Protein 1VQS (pdb70)

Nearest PDB structures (foldseek):
  1vqs-assembly1_B  TM=1.009E+00  e=4.024E-22  Agrobacterium fabrum str. C58
  2ap6-assembly1_A  TM=1.004E+00  e=6.072E-20  Agrobacterium fabrum str. C58
  1vqy-assembly1_C  TM=9.767E-01  e=9.347E-14  Agrobacterium fabrum str. C58
  5k9f-assembly1_A  TM=9.766E-01  e=2.230E-13  Paraburkholderia xenovorans LB400
  5ixu-assembly1_A  TM=9.549E-01  e=2.676E-10  Paraburkholderia xenovorans LB400

B-factor: mean 24.08, std 7.62, range [6.04, 68.06]

Secondary structure (DSSP, 8-state):
---S---EEEEEEEESTT-HHHHHHHIIIIIHHHHHHHH--EEEEEE-SSSSSSEEEEEEE-S-HHHHHHHHHH---HHHHHHTHHHHTTEEEEEEE--B-TT---/--S-S---EEEEEEEESTT-HHHHHHHIIIIIHHHHHHHH-EEEEEEE-SSSSSSEEEEEEE-S-HHHHHHHHHH---HHHHTTGGGTTTTEEEEEEE--B-TT---/---S---EEEEEEEESTT-HHHHHHHIIIIIHHHHHHHH-EEEEEEE-SSSSSSEEEEEEE-S-HHHHHHHHHH---HHHHHHGGGTTTTEEEEEEE--B-TT---/---S---EEEEEEEESTT-HHHHHHHIIIIIHHHHHHHH--EEEEEE-SSSSSSEEEEEEE-S-HHHHHHHHHH---HHHHHHTHHHHTTEEEEEEE--B-TT---/---S---EEEEEEEESTT-HHHHHHHIIIIIHHHHHHHH--EEEEEE-SSSSSSEEEEEEE-S-HHHHHHHHHH---HHHHHHTHHHHTTEEEEEEE----TT---

CATH classification: 3.30.70.100

Structure (mmCIF, N/CA/C/O backbone):
data_1VQS
#
_entry.id   1VQS
#
_cell.length_a   94.792
_cell.length_b   94.792
_cell.length_c   303.133
_cell.angle_alpha   90.00
_cell.angle_beta   90.00
_cell.angle_gamma   90.00
#
_symmetry.space_group_name_H-M   'I 4 2 2'
#
loop_
_entity.id
_entity.type
_entity.pdbx_description
1 polymer 'hypothetical protein AGR_L_1239'
2 non-polymer 'SULFATE ION'
3 non-polymer (4S)-2-METHYL-2,4-PENTANEDIOL
4 water water
#
loop_
_atom_site.group_PDB
_atom_site.id
_atom_site.type_symbol
_atom_site.label_atom_id
_atom_site.label_alt_id
_atom_site.label_comp_id
_atom_site.label_asym_id
_atom_site.label_entity_id
_atom_site.label_seq_id
_atom_site.pdbx_PDB_ins_code
_atom_site.Cartn_x
_atom_site.Cartn_y
_atom_site.Cartn_z
_atom_site.occupancy
_atom_site.B_iso_or_equiv
_atom_site.auth_seq_id
_atom_site.auth_comp_id
_atom_site.auth_asym_id
_atom_site.auth_atom_id
_atom_site.pdbx_PDB_model_num
ATOM 1 N N . HIS A 1 7 ? 2.075 25.725 80.487 1.00 49.23 -5 HIS A N 1
ATOM 2 C CA . HIS A 1 7 ? 3.356 25.047 80.091 1.00 48.35 -5 HIS A CA 1
ATOM 3 C C . HIS A 1 7 ? 3.894 25.406 78.685 1.00 46.62 -5 HIS A C 1
ATOM 4 O O . HIS A 1 7 ? 4.692 24.676 78.143 1.00 44.33 -5 HIS A O 1
ATOM 11 N N . HIS A 1 8 ? 3.451 26.529 78.114 1.00 46.67 -4 HIS A N 1
ATOM 12 C CA . HIS A 1 8 ? 4.067 27.112 76.913 1.00 46.96 -4 HIS A CA 1
ATOM 13 C C . HIS A 1 8 ? 4.044 28.629 77.084 1.00 46.90 -4 HIS A C 1
ATOM 14 O O . HIS A 1 8 ? 3.268 29.140 77.899 1.00 44.49 -4 HIS A O 1
ATOM 21 N N . HIS A 1 9 ? 4.888 29.346 76.338 1.00 46.28 -3 HIS A N 1
ATOM 22 C CA . HIS A 1 9 ? 4.938 30.820 76.437 1.00 47.18 -3 HIS A CA 1
ATOM 23 C C . HIS A 1 9 ? 3.709 31.457 75.788 1.00 47.39 -3 HIS A C 1
ATOM 24 O O . HIS A 1 9 ? 3.165 30.922 74.822 1.00 47.78 -3 HIS A O 1
ATOM 31 N N . HIS A 1 10 ? 3.282 32.602 76.318 1.00 46.62 -2 HIS A N 1
ATOM 32 C CA . HIS A 1 10 ? 2.054 33.250 75.849 1.00 45.61 -2 HIS A CA 1
ATOM 33 C C . HIS A 1 10 ? 2.091 33.453 74.338 1.00 45.20 -2 HIS A C 1
ATOM 34 O O . HIS A 1 10 ? 1.189 32.998 73.625 1.00 47.35 -2 HIS A O 1
ATOM 36 N N . HIS A 1 11 ? 3.131 34.143 73.866 1.00 42.81 -1 HIS A N 1
ATOM 37 C CA . HIS A 1 11 ? 3.368 34.316 72.433 1.00 40.14 -1 HIS A CA 1
ATOM 38 C C . HIS A 1 11 ? 4.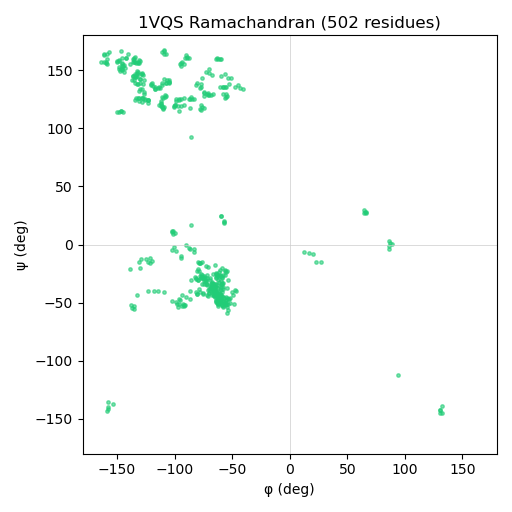286 33.194 71.974 1.00 37.81 -1 HIS A C 1
ATOM 39 O O . HIS A 1 11 ? 5.404 33.050 72.485 1.00 39.38 -1 HIS A O 1
ATOM 41 N N . HIS A 1 12 ? 3.804 32.388 71.030 1.00 34.45 0 HIS A N 1
ATOM 42 C CA . HIS A 1 12 ? 4.554 31.229 70.525 1.00 30.56 0 HIS A CA 1
ATOM 43 C C . HIS A 1 12 ? 3.990 30.889 69.142 1.00 30.45 0 HIS A C 1
ATOM 44 O O . HIS A 1 12 ? 2.867 31.286 68.816 1.00 31.78 0 HIS A O 1
ATOM 59 N N . PHE A 1 14 ? 2.802 27.875 66.323 1.00 21.56 2 PHE A N 1
ATOM 60 C CA . PHE A 1 14 ? 2.347 26.491 66.143 1.00 19.38 2 PHE A CA 1
ATOM 61 C C . PHE A 1 14 ? 3.247 25.801 65.126 1.00 20.41 2 PHE A C 1
ATOM 62 O O . PHE A 1 14 ? 3.557 26.401 64.083 1.00 20.88 2 PHE A O 1
ATOM 70 N N . TYR A 1 15 ? 3.624 24.548 65.391 1.00 20.52 3 TYR A N 1
ATOM 71 C CA . TYR A 1 15 ? 4.478 23.774 64.517 1.00 19.06 3 TYR A CA 1
ATOM 72 C C . TYR A 1 15 ? 3.696 22.668 63.875 1.00 18.25 3 TYR A C 1
ATOM 73 O O . TYR A 1 15 ? 3.189 21.789 64.582 1.00 19.92 3 TYR A O 1
ATOM 82 N N . GLU A 1 16 ? 3.587 22.700 62.560 1.00 17.65 4 GLU A N 1
ATOM 83 C CA . GLU A 1 16 ? 2.991 21.589 61.821 1.00 18.23 4 GLU A CA 1
ATOM 84 C C . GLU A 1 16 ? 4.081 20.633 61.401 1.00 18.86 4 GLU A C 1
ATOM 85 O O . GLU A 1 16 ? 5.042 21.050 60.730 1.00 19.69 4 GLU A O 1
ATOM 91 N N . ILE A 1 17 ? 3.913 19.356 61.754 1.00 17.99 5 ILE A N 1
ATOM 92 C CA . ILE A 1 17 ? 4.860 18.302 61.333 1.00 18.51 5 ILE A CA 1
ATOM 93 C C . ILE A 1 17 ? 4.141 17.405 60.335 1.00 19.26 5 ILE A C 1
ATOM 94 O O . ILE A 1 17 ? 3.109 16.811 60.667 1.00 18.46 5 ILE A O 1
ATOM 99 N N . ARG A 1 18 ? 4.660 17.360 59.108 1.00 18.43 6 ARG A N 1
ATOM 100 C CA . ARG A 1 18 ? 4.064 16.559 58.009 1.00 18.71 6 ARG A CA 1
ATOM 101 C C . ARG A 1 18 ? 4.993 15.395 57.721 1.00 19.74 6 ARG A C 1
ATOM 102 O O . ARG A 1 18 ? 6.183 15.594 57.485 1.00 20.15 6 ARG A O 1
ATOM 110 N N . THR A 1 19 ? 4.454 14.181 57.753 1.00 18.98 7 THR A N 1
ATOM 111 C CA . THR A 1 19 ? 5.254 12.993 57.580 1.00 18.52 7 THR A CA 1
ATOM 112 C C . THR A 1 19 ? 4.687 12.213 56.412 1.00 19.05 7 THR A C 1
ATOM 113 O O . THR A 1 19 ? 3.508 11.838 56.442 1.00 20.46 7 THR A O 1
ATOM 117 N N . TYR A 1 20 ? 5.532 11.920 55.426 1.00 18.35 8 TYR A N 1
ATOM 118 C CA . TYR A 1 20 ? 5.118 11.175 54.247 1.00 18.81 8 TYR A CA 1
ATOM 119 C C . TYR A 1 20 ? 5.930 9.899 54.125 1.00 20.98 8 TYR A C 1
ATOM 120 O O . TYR A 1 20 ? 7.152 9.909 54.294 1.00 20.50 8 TYR A O 1
ATOM 129 N N . ARG A 1 21 ? 5.254 8.810 53.786 1.00 19.32 9 ARG A N 1
ATOM 130 C CA . ARG A 1 21 ? 5.945 7.591 53.337 1.00 19.33 9 ARG A CA 1
ATOM 131 C C . ARG A 1 21 ? 5.875 7.552 51.831 1.00 19.41 9 ARG A C 1
ATOM 132 O O . ARG A 1 21 ? 4.778 7.543 51.268 1.00 18.95 9 ARG A O 1
ATOM 140 N N . LEU A 1 22 ? 7.037 7.546 51.181 1.00 19.61 10 LEU A N 1
ATOM 141 C CA . LEU A 1 22 ? 7.099 7.537 49.734 1.00 18.19 10 LEU A CA 1
ATOM 142 C C . LEU A 1 22 ? 7.149 6.116 49.150 1.00 19.22 10 LEU A C 1
ATOM 143 O O . LEU A 1 22 ? 7.458 5.170 49.846 1.00 19.96 10 LEU A O 1
ATOM 148 N N . LYS A 1 23 ? 6.802 6.012 47.877 1.00 20.46 11 LYS A N 1
ATOM 149 C CA . LYS A 1 23 ? 7.169 4.869 47.040 1.00 19.63 11 LYS A CA 1
ATOM 150 C C . LYS A 1 23 ? 8.596 4.459 47.338 1.00 19.09 11 LYS A C 1
ATOM 151 O O . LYS A 1 23 ? 9.495 5.318 47.427 1.00 20.18 11 LYS A O 1
ATOM 157 N N . ASN A 1 24 ? 8.836 3.157 47.510 1.00 18.58 12 ASN A N 1
ATOM 158 C CA . ASN A 1 24 ? 10.193 2.723 47.775 1.00 20.34 12 ASN A CA 1
ATOM 159 C C . ASN A 1 24 ? 11.169 3.190 46.690 1.00 19.49 12 ASN A C 1
ATOM 160 O O . ASN A 1 24 ? 10.933 2.997 45.479 1.00 19.96 12 ASN A O 1
ATOM 165 N N . GLY A 1 25 ? 12.265 3.794 47.136 1.00 20.67 13 GLY A N 1
ATOM 166 C CA . GLY A 1 25 ? 13.299 4.343 46.252 1.00 19.85 13 GLY A CA 1
ATOM 167 C C . GLY A 1 25 ? 13.086 5.752 45.756 1.00 21.27 13 GLY A C 1
ATOM 168 O O . GLY A 1 25 ? 13.931 6.275 45.045 1.00 22.52 13 GLY A O 1
ATOM 169 N N . ALA A 1 26 ? 11.952 6.363 46.095 1.00 20.39 14 ALA A N 1
ATOM 170 C CA . ALA A 1 26 ? 11.580 7.666 45.530 1.00 20.28 14 ALA A CA 1
ATOM 171 C C . ALA A 1 26 ? 12.185 8.914 46.207 1.00 20.60 14 ALA A C 1
ATOM 172 O O . ALA A 1 26 ? 11.973 10.028 45.701 1.00 20.85 14 ALA A O 1
ATOM 174 N N . ILE A 1 27 ? 12.935 8.761 47.297 1.00 20.91 15 ILE A N 1
ATOM 175 C CA . ILE A 1 27 ? 13.435 9.949 48.001 1.00 20.33 15 ILE A CA 1
ATOM 176 C C . ILE A 1 27 ? 14.248 10.867 47.083 1.00 21.22 15 ILE A C 1
ATOM 177 O O . ILE A 1 27 ? 13.978 12.070 47.012 1.00 21.40 15 ILE A O 1
ATOM 182 N N . PRO A 1 28 ? 15.245 10.320 46.371 1.00 20.62 16 PRO A N 1
ATOM 183 C CA . PRO A 1 28 ? 16.002 11.238 45.472 1.00 20.89 16 PRO A CA 1
ATOM 184 C C . PRO A 1 28 ? 15.160 12.022 44.455 1.00 21.26 16 PRO A C 1
ATOM 185 O O . PRO A 1 28 ? 15.333 13.226 44.304 1.00 21.48 16 PRO A O 1
ATOM 189 N N . ALA A 1 29 ? 14.263 11.344 43.756 1.00 20.99 17 ALA A N 1
ATOM 190 C CA . ALA A 1 29 ? 13.427 11.981 42.749 1.00 22.09 17 ALA A CA 1
ATOM 191 C C . ALA A 1 29 ? 12.502 13.022 43.370 1.00 22.01 17 ALA A C 1
ATOM 192 O O . ALA A 1 29 ? 12.269 14.104 42.810 1.00 21.80 17 ALA A O 1
ATOM 194 N N . TYR A 1 30 ? 11.930 12.670 44.510 1.00 19.65 18 TYR A N 1
ATOM 195 C CA . TYR A 1 30 ? 11.049 13.567 45.252 1.00 20.66 18 TYR A CA 1
ATOM 196 C C . TYR A 1 30 ? 11.797 14.828 45.675 1.00 18.50 18 TYR A C 1
ATOM 197 O O . TYR A 1 30 ? 11.331 15.955 45.435 1.00 20.16 18 TYR A O 1
ATOM 206 N N . LEU A 1 31 ? 12.962 14.651 46.290 1.00 19.66 19 LEU A N 1
ATOM 207 C CA . LEU A 1 31 ? 13.736 15.795 46.748 1.00 19.37 19 LEU A CA 1
ATOM 208 C C . LEU A 1 31 ? 14.177 16.667 45.592 1.00 20.83 19 LEU A C 1
ATOM 209 O O . LEU A 1 31 ? 14.257 17.889 45.725 1.00 19.92 19 LEU A O 1
ATOM 214 N N . LYS A 1 32 ? 14.475 16.065 44.449 1.00 20.34 20 LYS A N 1
ATOM 215 C CA . LYS A 1 32 ? 14.891 16.862 43.291 1.00 20.63 20 LYS A CA 1
ATOM 216 C C . LYS A 1 32 ? 13.777 17.780 42.806 1.00 20.06 20 LYS A C 1
ATOM 217 O O . LYS A 1 32 ? 13.986 18.991 42.591 1.00 21.11 20 LYS A O 1
ATOM 223 N N . VAL A 1 33 ? 12.586 17.228 42.625 1.00 20.23 21 VAL A N 1
ATOM 224 C CA . VAL A 1 33 ? 11.506 18.029 42.054 1.00 19.70 21 VAL A CA 1
ATOM 225 C C . VAL A 1 33 ? 11.004 19.050 43.069 1.00 19.82 21 VAL A C 1
ATOM 226 O O . VAL A 1 33 ? 10.647 20.171 42.701 1.00 20.42 21 VAL A O 1
ATOM 230 N N . VAL A 1 34 ? 11.013 18.711 44.355 1.00 19.48 22 VAL A N 1
ATOM 231 C CA . VAL A 1 34 ? 10.647 19.692 45.361 1.00 18.64 22 VAL A CA 1
ATOM 232 C C . VAL A 1 34 ? 11.671 20.839 45.356 1.00 19.90 22 VAL A C 1
ATOM 233 O O . VAL A 1 34 ? 11.287 22.009 45.361 1.00 22.42 22 VAL A O 1
ATOM 237 N N . GLU A 1 35 ? 12.958 20.521 45.355 1.00 19.73 23 GLU A N 1
ATOM 238 C CA . GLU A 1 35 ? 13.954 21.576 45.314 1.00 20.33 23 GLU A CA 1
ATOM 239 C C . GLU A 1 35 ? 13.817 22.470 44.089 1.00 20.39 23 GLU A C 1
ATOM 240 O O . GLU A 1 35 ? 13.862 23.700 44.206 1.00 21.42 23 GLU A O 1
ATOM 246 N N . ASP A 1 36 ? 13.697 21.849 42.915 1.00 19.84 24 ASP A N 1
ATOM 247 C CA . ASP A 1 36 ? 13.735 22.562 41.632 1.00 21.10 24 ASP A CA 1
ATOM 248 C C . ASP A 1 36 ? 12.475 23.364 41.337 1.00 22.60 24 ASP A C 1
ATOM 249 O O . ASP A 1 36 ? 12.520 24.377 40.616 1.00 23.83 24 ASP A O 1
ATOM 254 N N . GLU A 1 37 ? 11.337 22.925 41.854 1.00 22.58 25 GLU A N 1
ATOM 255 C CA . GLU A 1 37 ? 10.064 23.521 41.476 1.00 24.81 25 GLU A CA 1
ATOM 256 C C . GLU A 1 37 ? 9.154 23.843 42.666 1.00 26.07 25 GLU A C 1
ATOM 257 O O . GLU A 1 37 ? 8.552 24.926 42.725 1.00 32.44 25 GLU A O 1
ATOM 263 N N . GLY A 1 38 ? 9.045 22.950 43.635 1.00 21.59 26 GLY A N 1
ATOM 264 C CA . GLY A 1 38 ? 7.969 23.100 44.598 1.00 21.53 26 GLY A CA 1
ATOM 265 C C . GLY A 1 38 ? 8.257 23.987 45.786 1.00 21.73 26 GLY A C 1
ATOM 266 O O . GLY A 1 38 ? 7.366 24.732 46.257 1.00 21.58 26 GLY A O 1
ATOM 267 N N . ILE A 1 39 ? 9.468 23.907 46.328 1.00 21.68 27 ILE A N 1
ATOM 268 C CA . ILE A 1 39 ? 9.674 24.475 47.669 1.00 20.50 27 ILE A CA 1
ATOM 269 C C . ILE A 1 39 ? 9.570 25.998 47.684 1.00 20.98 27 ILE A C 1
ATOM 270 O O . ILE A 1 39 ? 9.064 26.585 48.646 1.00 21.03 27 ILE A O 1
ATOM 275 N N . GLU A 1 40 ? 10.002 26.653 46.619 1.00 21.13 28 GLU A N 1
ATOM 276 C CA . GLU A 1 40 ? 9.925 28.109 46.616 1.00 21.52 28 GLU A CA 1
ATOM 277 C C . GLU A 1 40 ? 8.473 28.597 46.528 1.00 21.56 28 GLU A C 1
ATOM 278 O O . GLU A 1 40 ? 8.103 29.560 47.207 1.00 20.76 28 GLU A O 1
ATOM 284 N N . ILE A 1 41 ? 7.650 27.912 45.741 1.00 21.44 29 ILE A N 1
ATOM 285 C CA . ILE A 1 41 ? 6.206 28.192 45.696 1.00 22.06 29 ILE A CA 1
ATOM 286 C C . ILE A 1 41 ? 5.607 27.985 47.091 1.00 22.01 29 ILE A C 1
ATOM 287 O O . ILE A 1 41 ? 4.868 28.830 47.610 1.00 21.95 29 ILE A O 1
ATOM 292 N N . GLN A 1 42 ? 5.941 26.857 47.699 1.00 20.83 30 GLN A N 1
ATOM 293 C CA . GLN A 1 42 ? 5.373 26.501 48.994 1.00 19.89 30 GLN A CA 1
ATOM 294 C C . GLN A 1 42 ? 5.731 27.545 50.058 1.00 19.75 30 GLN A C 1
ATOM 295 O O . GLN A 1 42 ? 4.872 28.041 50.797 1.00 20.51 30 GLN A O 1
ATOM 301 N N . LYS A 1 43 ? 7.014 27.888 50.122 1.00 19.76 31 LYS A N 1
ATOM 302 C CA . LYS A 1 43 ? 7.496 28.912 51.049 1.00 20.42 31 LYS A CA 1
ATOM 303 C C . LYS A 1 43 ? 6.831 30.241 50.848 1.00 20.60 31 LYS A C 1
ATOM 304 O O . LYS A 1 43 ? 6.531 30.956 51.821 1.00 21.68 31 LYS A O 1
ATOM 310 N N . SER A 1 44 ? 6.586 30.601 49.599 1.00 19.43 32 SER A N 1
ATOM 311 C CA . SER A 1 44 ? 6.036 31.907 49.310 1.00 19.15 32 SER A CA 1
ATOM 312 C C . SER A 1 44 ? 4.641 32.104 49.925 1.00 20.60 32 SER A C 1
ATOM 313 O O . SER A 1 44 ? 4.268 33.233 50.278 1.00 22.34 32 SER A O 1
ATOM 316 N N . HIS A 1 45 ? 3.881 31.019 50.057 1.00 18.66 33 HIS A N 1
ATOM 317 C CA . HIS A 1 45 ? 2.562 31.100 50.662 1.00 18.55 33 HIS A CA 1
ATOM 318 C C . HIS A 1 45 ? 2.605 30.797 52.138 1.00 18.73 33 HIS A C 1
ATOM 319 O O . HIS A 1 45 ? 1.934 31.452 52.918 1.00 18.36 33 HIS A O 1
ATOM 326 N N . LEU A 1 46 ? 3.351 29.772 52.523 1.00 19.35 34 LEU A N 1
ATOM 327 C CA . LEU A 1 46 ? 3.260 29.271 53.911 1.00 19.66 34 LEU A CA 1
ATOM 328 C C . LEU A 1 46 ? 4.097 30.070 54.907 1.00 21.04 34 LEU A C 1
ATOM 329 O O . LEU A 1 46 ? 3.762 30.103 56.082 1.00 21.64 34 LEU A O 1
ATOM 334 N N A GLY A 1 47 ? 5.207 30.664 54.466 0.50 20.21 35 GLY A N 1
ATOM 335 N N B GLY A 1 47 ? 5.124 30.757 54.408 0.50 20.04 35 GLY A N 1
ATOM 336 C CA A GLY A 1 47 ? 5.910 31.669 55.272 0.50 19.57 35 GLY A CA 1
ATOM 337 C CA B GLY A 1 47 ? 5.982 31.585 55.238 0.50 19.45 35 GLY A CA 1
ATOM 338 C C A GLY A 1 47 ? 7.103 31.306 56.154 0.50 20.37 35 GLY A C 1
ATOM 339 C C B GLY A 1 47 ? 7.179 30.821 55.759 0.50 19.87 35 GLY A C 1
ATOM 340 O O A GLY A 1 47 ? 8.041 32.099 56.222 0.50 18.67 35 GLY A O 1
ATOM 341 O O B GLY A 1 47 ? 8.178 30.701 55.068 0.50 23.20 35 GLY A O 1
ATOM 342 N N . GLU A 1 48 ? 7.034 30.223 56.933 1.00 20.67 36 GLU A N 1
ATOM 343 C CA . GLU A 1 48 ? 8.178 29.823 57.767 1.00 20.30 36 GLU A CA 1
ATOM 344 C C . GLU A 1 48 ? 8.415 28.321 57.713 1.00 20.08 36 GLU A C 1
ATOM 345 O O . GLU A 1 48 ? 7.931 27.555 58.580 1.00 20.09 36 GLU A O 1
ATOM 351 N N . LEU A 1 49 ? 9.222 27.913 56.736 1.00 21.25 37 LEU A N 1
ATOM 352 C CA . LEU A 1 49 ? 9.776 26.567 56.727 1.00 20.75 37 LEU A CA 1
ATOM 353 C C . LEU A 1 49 ? 10.788 26.457 57.850 1.00 20.21 37 LEU A C 1
ATOM 354 O O . LEU A 1 49 ? 11.675 27.293 57.984 1.00 21.44 37 LEU A O 1
ATOM 359 N N . VAL A 1 50 ? 10.632 25.422 58.662 1.00 18.71 38 VAL A N 1
ATOM 360 C CA . VAL A 1 50 ? 11.493 25.194 59.807 1.00 18.79 38 VAL A CA 1
ATOM 361 C C . VAL A 1 50 ? 12.575 24.184 59.463 1.00 20.32 38 VAL A C 1
ATOM 362 O O . VAL A 1 50 ? 13.749 24.413 59.728 1.00 20.47 38 VAL A O 1
ATOM 366 N N . GLY A 1 51 ? 12.173 23.040 58.915 1.00 19.29 39 GLY A N 1
ATOM 367 C CA . GLY A 1 51 ? 13.121 21.973 58.606 1.00 20.22 39 GLY A CA 1
ATOM 368 C C . GLY A 1 51 ? 12.512 21.013 57.597 1.00 18.83 39 GLY A C 1
ATOM 369 O O . GLY A 1 51 ? 11.297 20.929 57.463 1.00 19.13 39 GLY A O 1
ATOM 370 N N . TYR A 1 52 ? 13.371 20.289 56.874 1.00 19.99 40 TYR A N 1
ATOM 371 C CA . TYR A 1 52 ? 12.906 19.404 55.802 1.00 19.53 40 TYR A CA 1
ATOM 372 C C . TYR A 1 52 ? 13.887 18.251 55.757 1.00 20.79 40 TYR A C 1
ATOM 373 O O . TYR A 1 52 ? 15.069 18.458 55.486 1.00 18.70 40 TYR A O 1
ATOM 382 N N . PHE A 1 53 ? 13.409 17.058 56.082 1.00 19.68 41 PHE A N 1
ATOM 383 C CA . PHE A 1 53 ? 14.300 15.932 56.357 1.00 19.79 41 PHE A CA 1
ATOM 384 C C . PHE A 1 53 ? 13.863 14.680 55.602 1.00 19.78 41 PHE A C 1
ATOM 385 O O . PHE A 1 53 ? 12.680 14.520 55.244 1.00 19.43 41 PHE A O 1
ATOM 393 N N . PHE A 1 54 ? 14.826 13.784 55.393 1.00 18.94 42 PHE A N 1
ATOM 394 C CA . PHE A 1 54 ? 14.562 12.456 54.846 1.00 19.12 42 PHE A CA 1
ATOM 395 C C . PHE A 1 54 ? 15.240 11.367 55.682 1.00 20.54 42 PHE A C 1
ATOM 396 O O . PHE A 1 54 ? 16.177 11.629 56.435 1.00 19.88 42 PHE A O 1
ATOM 404 N N . SER A 1 55 ? 14.737 10.148 55.554 1.00 21.15 43 SER A N 1
ATOM 405 C CA . SER A 1 55 ? 15.200 8.984 56.310 1.00 22.37 43 SER A CA 1
ATOM 406 C C . SER A 1 55 ? 16.647 8.666 56.274 1.00 21.12 43 SER A C 1
ATOM 407 O O . SER A 1 55 ? 17.293 8.785 55.224 1.00 23.99 43 SER A O 1
ATOM 410 N N . GLU A 1 56 ? 17.154 8.204 57.416 1.00 20.32 44 GLU A N 1
ATOM 411 C CA . GLU A 1 56 ? 18.446 7.552 57.450 1.00 19.34 44 GLU A CA 1
ATOM 412 C C . GLU A 1 56 ? 18.433 6.273 58.311 1.00 20.33 44 GLU A C 1
ATOM 413 O O . GLU A 1 56 ? 18.801 5.200 57.827 1.00 20.97 44 GLU A O 1
ATOM 419 N N . ILE A 1 57 ? 17.978 6.368 59.548 1.00 19.79 45 ILE A N 1
ATOM 420 C CA . ILE A 1 57 ? 17.751 5.167 60.364 1.00 18.33 45 ILE A CA 1
ATOM 421 C C . ILE A 1 57 ? 16.385 5.305 61.025 1.00 20.11 45 ILE A C 1
ATOM 422 O O . ILE A 1 57 ? 16.123 6.312 61.683 1.00 20.64 45 ILE A O 1
ATOM 427 N N . GLY A 1 58 ? 15.520 4.303 60.840 1.00 19.37 46 GLY A N 1
ATOM 428 C CA . GLY A 1 58 ? 14.134 4.389 61.303 1.00 19.66 46 GLY A CA 1
ATOM 429 C C . GLY A 1 58 ? 13.235 3.943 60.154 1.00 21.22 46 GLY A C 1
ATOM 430 O O . GLY A 1 58 ? 13.616 3.102 59.347 1.00 21.39 46 GLY A O 1
ATOM 431 N N . PRO A 1 59 ? 12.060 4.551 60.015 1.00 20.86 47 PRO A N 1
ATOM 432 C CA . PRO A 1 59 ? 11.301 4.327 58.802 1.00 20.87 47 PRO A CA 1
ATOM 433 C C . PRO A 1 59 ? 12.121 4.672 57.587 1.00 21.38 47 PRO A C 1
ATOM 434 O O . PRO A 1 59 ? 12.774 5.698 57.602 1.00 23.41 47 PRO A O 1
ATOM 438 N N . ILE A 1 60 ? 12.095 3.827 56.564 1.00 20.17 48 ILE A N 1
ATOM 439 C CA . ILE A 1 60 ? 12.782 4.062 55.301 1.00 20.44 48 ILE A CA 1
ATOM 440 C C . ILE A 1 60 ? 11.782 4.709 54.316 1.00 19.49 48 ILE A C 1
ATOM 441 O O . ILE A 1 60 ? 10.589 4.542 54.475 1.00 19.76 48 ILE A O 1
ATOM 446 N N . ASN A 1 61 ? 12.278 5.466 53.349 1.00 20.28 49 ASN A N 1
ATOM 447 C CA . ASN A 1 61 ? 11.430 6.179 52.385 1.00 17.79 49 ASN A CA 1
ATOM 448 C C . ASN A 1 61 ? 10.548 7.272 52.996 1.00 18.61 49 ASN A C 1
ATOM 449 O O . ASN A 1 61 ? 9.497 7.618 52.424 1.00 20.26 49 ASN A O 1
ATOM 454 N N . GLU A 1 62 ? 10.985 7.853 54.110 1.00 18.15 50 GLU A N 1
ATOM 455 C CA . GLU A 1 62 ? 10.192 8.844 54.823 1.00 18.85 50 GLU A CA 1
ATOM 456 C C . GLU A 1 62 ? 10.687 10.270 54.625 1.00 19.76 50 GLU A C 1
ATOM 457 O O . GLU A 1 62 ? 11.894 10.520 54.601 1.00 19.74 50 GLU A O 1
ATOM 463 N N . ILE A 1 63 ? 9.740 11.191 54.475 1.00 19.31 51 ILE A N 1
ATOM 464 C CA . ILE A 1 63 ? 9.988 12.631 54.474 1.00 19.09 51 ILE A CA 1
ATOM 465 C C . ILE A 1 63 ? 9.296 13.220 55.693 1.00 19.54 51 ILE A C 1
ATOM 466 O O . ILE A 1 63 ? 8.177 12.853 55.997 1.00 19.83 51 ILE A O 1
ATOM 471 N N . VAL A 1 64 ? 9.996 14.104 56.417 1.00 18.38 52 VAL A N 1
ATOM 472 C CA . VAL A 1 64 ? 9.381 14.867 57.488 1.00 20.22 52 VAL A CA 1
ATOM 473 C C . VAL A 1 64 ? 9.690 16.320 57.237 1.00 18.97 52 VAL A C 1
ATOM 474 O O . VAL A 1 64 ? 10.857 16.683 57.077 1.00 19.39 52 VAL A O 1
ATOM 478 N N . HIS A 1 65 ? 8.649 17.150 57.191 1.00 18.92 53 HIS A N 1
ATOM 479 C CA . HIS A 1 65 ? 8.873 18.591 57.032 1.00 19.35 53 HIS A CA 1
ATOM 480 C C . HIS A 1 65 ? 8.034 19.360 58.040 1.00 19.63 53 HIS A C 1
ATOM 481 O O . HIS A 1 65 ? 6.954 18.924 58.455 1.00 20.13 53 HIS A O 1
ATOM 488 N N . ILE A 1 66 ? 8.581 20.492 58.472 1.00 17.90 54 ILE A N 1
ATOM 489 C CA . ILE A 1 66 ? 8.041 21.221 59.586 1.00 18.35 54 ILE A CA 1
ATOM 490 C C . ILE A 1 66 ? 7.888 22.653 59.181 1.00 18.46 54 ILE A C 1
ATOM 491 O O . ILE A 1 66 ? 8.810 23.234 58.619 1.00 18.03 54 ILE A O 1
ATOM 496 N N . TRP A 1 67 ? 6.720 23.225 59.503 1.00 18.56 55 TRP A N 1
ATOM 497 C CA . TRP A 1 67 ? 6.347 24.601 59.189 1.00 17.57 55 TRP A CA 1
ATOM 498 C C . TRP A 1 67 ? 5.837 25.268 60.462 1.00 19.63 55 TRP A C 1
ATOM 499 O O . TRP A 1 67 ? 5.157 24.628 61.264 1.00 20.33 55 TRP A O 1
ATOM 510 N N . ALA A 1 68 ? 6.164 26.549 60.638 1.00 18.86 56 ALA A N 1
ATOM 511 C CA . ALA A 1 68 ? 5.684 27.324 61.795 1.00 18.48 56 ALA A CA 1
ATOM 512 C C . ALA A 1 68 ? 4.629 28.330 61.350 1.00 18.79 56 ALA A C 1
ATOM 513 O O . ALA A 1 68 ? 4.801 28.993 60.317 1.00 19.02 56 ALA A O 1
ATOM 515 N N . PHE A 1 69 ? 3.578 28.469 62.173 1.00 19.77 57 PHE A N 1
ATOM 516 C CA . PHE A 1 69 ? 2.464 29.375 61.908 1.00 17.85 57 PHE A CA 1
ATOM 517 C C . PHE A 1 69 ? 2.080 30.164 63.153 1.00 17.54 57 PHE A C 1
ATOM 518 O O . PHE A 1 69 ? 2.146 29.634 64.245 1.00 17.91 57 PHE A O 1
ATOM 526 N N . SER A 1 70 ? 1.744 31.433 62.982 1.00 18.19 58 SER A N 1
ATOM 527 C CA . SER A 1 70 ? 1.370 32.276 64.108 1.00 18.89 58 SER A CA 1
ATOM 528 C C . SER A 1 70 ? 0.026 31.875 64.727 1.00 20.30 58 SER A C 1
ATOM 529 O O . SER A 1 70 ? -0.194 32.103 65.919 1.00 22.45 58 SER A O 1
ATOM 534 N N . SER A 1 71 ? -0.868 31.303 63.923 1.00 19.82 59 SER A N 1
ATOM 535 C CA . SER A 1 71 ? -2.118 30.762 64.429 1.00 19.68 59 SER A CA 1
ATOM 536 C C . SER A 1 71 ? -2.659 29.805 63.403 1.00 20.68 59 SER A C 1
ATOM 537 O O . SER A 1 71 ? -2.207 29.816 62.237 1.00 19.69 59 SER A O 1
ATOM 540 N N . LEU A 1 72 ? -3.611 28.973 63.801 1.00 20.00 60 LEU A N 1
ATOM 541 C CA . LEU A 1 72 ? -4.151 27.990 62.878 1.00 19.20 60 LEU A CA 1
ATOM 542 C C . LEU A 1 72 ? -5.100 28.604 61.834 1.00 18.43 60 LEU A C 1
ATOM 543 O O . LEU A 1 72 ? -5.208 28.071 60.728 1.00 20.68 60 LEU A O 1
ATOM 548 N N . ASP A 1 73 ? -5.762 29.692 62.178 1.00 20.40 61 ASP A N 1
ATOM 549 C CA . ASP A 1 73 ? -6.526 30.428 61.177 1.00 19.29 61 ASP A CA 1
ATOM 550 C C . ASP A 1 73 ? -5.587 31.000 60.118 1.00 19.91 61 ASP A C 1
ATOM 551 O O . ASP A 1 73 ? -5.925 30.977 58.932 1.00 20.95 61 ASP A O 1
ATOM 556 N N . ASP A 1 74 ? -4.428 31.504 60.532 1.00 19.71 62 ASP A N 1
ATOM 557 C CA . ASP A 1 74 ? -3.460 32.027 59.554 1.00 19.34 62 ASP A CA 1
ATOM 558 C C . ASP A 1 74 ? -2.947 30.867 58.672 1.00 18.82 62 ASP A C 1
ATOM 559 O O . ASP A 1 74 ? -2.830 30.980 57.443 1.00 19.28 62 ASP A O 1
ATOM 564 N N . ARG A 1 75 ? -2.647 29.744 59.301 1.00 18.08 63 ARG A N 1
ATOM 565 C CA . ARG A 1 75 ? -2.294 28.545 58.546 1.00 18.49 63 ARG A CA 1
ATOM 566 C C . ARG A 1 75 ? -3.343 28.245 57.487 1.00 19.86 63 ARG A C 1
ATOM 567 O O . ARG A 1 75 ? -3.014 28.014 56.329 1.00 20.10 63 ARG A O 1
ATOM 575 N N . ALA A 1 76 ? -4.612 28.231 57.903 1.00 19.88 64 ALA A N 1
ATOM 576 C CA . ALA A 1 76 ? -5.685 27.897 56.963 1.00 21.07 64 ALA A CA 1
ATOM 577 C C . ALA A 1 76 ? -5.716 28.834 55.755 1.00 19.58 64 ALA A C 1
ATOM 578 O O . ALA A 1 76 ? -5.827 28.378 54.614 1.00 20.63 64 ALA A O 1
ATOM 580 N N . GLU A 1 77 ? -5.599 30.130 56.006 1.00 19.32 65 GLU A N 1
ATOM 581 C CA . GLU A 1 77 ? -5.601 31.141 54.929 1.00 20.49 65 GLU A CA 1
ATOM 582 C C . GLU A 1 77 ? -4.439 30.930 53.976 1.00 20.30 65 GLU A C 1
ATOM 583 O O . GLU A 1 77 ? -4.605 30.981 52.754 1.00 20.44 65 GLU A O 1
ATOM 589 N N . ARG A 1 78 ? -3.261 30.713 54.546 1.00 19.76 66 ARG A N 1
ATOM 590 C CA . ARG A 1 78 ? -2.077 30.520 53.741 1.00 20.17 66 ARG A CA 1
ATOM 591 C C . ARG A 1 78 ? -2.170 29.259 52.865 1.00 19.39 66 ARG A C 1
ATOM 592 O O . ARG A 1 78 ? -1.783 29.276 51.693 1.00 20.72 66 ARG A O 1
ATOM 600 N N . ARG A 1 79 ? -2.661 28.153 53.433 1.00 20.00 67 ARG A N 1
ATOM 601 C CA . ARG A 1 79 ? -2.777 26.913 52.676 1.00 20.42 67 ARG A CA 1
ATOM 602 C C . ARG A 1 79 ? -3.822 27.020 51.585 1.00 20.74 67 ARG A C 1
ATOM 603 O O . ARG A 1 79 ? -3.673 26.428 50.520 1.00 22.41 67 ARG A O 1
ATOM 611 N N . ALA A 1 80 ? -4.880 27.768 51.852 1.00 22.21 68 ALA A N 1
ATOM 612 C CA . ALA A 1 80 ? -5.896 27.997 50.830 1.00 21.79 68 ALA A CA 1
ATOM 613 C C . ALA A 1 80 ? -5.308 28.747 49.642 1.00 22.07 68 ALA A C 1
ATOM 614 O O . ALA A 1 80 ? -5.585 28.420 48.471 1.00 23.22 68 ALA A O 1
ATOM 616 N N . ARG A 1 81 ? -4.493 29.762 49.920 1.00 20.30 69 ARG A N 1
ATOM 617 C CA . ARG A 1 81 ? -3.839 30.486 48.812 1.00 22.09 69 ARG A CA 1
ATOM 618 C C . ARG A 1 81 ? -2.857 29.599 48.061 1.00 21.74 69 ARG A C 1
ATOM 619 O O . ARG A 1 81 ? -2.743 29.684 46.836 1.00 22.43 69 ARG A O 1
ATOM 627 N N . LEU A 1 82 ? -2.141 28.735 48.779 1.00 19.90 70 LEU A N 1
ATOM 628 C CA . LEU A 1 82 ? -1.243 27.796 48.134 1.00 20.22 70 LEU A CA 1
ATOM 629 C C . LEU A 1 82 ? -2.006 26.876 47.175 1.00 20.61 70 LEU A C 1
ATOM 630 O O . LEU A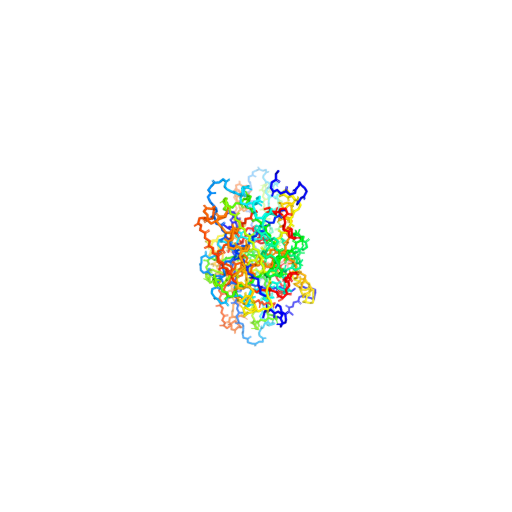 1 82 ? -1.610 26.724 46.006 1.00 21.05 70 LEU A O 1
ATOM 643 N N . ALA A 1 84 ? -4.774 27.332 45.660 1.00 22.70 72 ALA A N 1
ATOM 644 C CA . ALA A 1 84 ? -5.368 28.084 44.558 1.00 24.22 72 ALA A CA 1
ATOM 645 C C . ALA A 1 84 ? -4.318 28.585 43.563 1.00 24.74 72 ALA A C 1
ATOM 646 O O . ALA A 1 84 ? -4.680 29.132 42.510 1.00 26.13 72 ALA A O 1
ATOM 648 N N . ASP A 1 85 ? -3.028 28.432 43.890 1.00 24.61 73 ASP A N 1
ATOM 649 C CA . ASP A 1 85 ? -1.955 28.925 43.037 1.00 22.14 73 ASP A CA 1
ATOM 650 C C . ASP A 1 85 ? -1.774 27.958 41.865 1.00 20.16 73 ASP A C 1
ATOM 651 O O . ASP A 1 85 ? -1.410 26.792 42.078 1.00 21.18 73 ASP A O 1
ATOM 656 N N . PRO A 1 86 ? -2.022 28.433 40.620 1.00 23.61 74 PRO A N 1
ATOM 657 C CA . PRO A 1 86 ? -1.845 27.546 39.467 1.00 23.87 74 PRO A CA 1
ATOM 658 C C . PRO A 1 86 ? -0.466 26.889 39.400 1.00 22.85 74 PRO A C 1
ATOM 659 O O . PRO A 1 86 ? -0.338 25.775 38.878 1.00 23.55 74 PRO A O 1
ATOM 663 N N . ARG A 1 87 ? 0.558 27.573 39.912 1.00 22.46 75 ARG A N 1
ATOM 664 C CA . ARG A 1 87 ? 1.908 27.020 39.923 1.00 23.68 75 ARG A CA 1
ATOM 665 C C . ARG A 1 87 ? 1.985 25.806 40.839 1.00 21.96 75 ARG A C 1
ATOM 666 O O . ARG A 1 87 ? 2.698 24.851 40.545 1.00 22.73 75 ARG A O 1
ATOM 674 N N . TRP A 1 88 ? 1.281 25.853 41.968 1.00 21.42 76 TRP A N 1
ATOM 675 C CA . TRP A 1 88 ? 1.272 24.713 42.874 1.00 22.02 76 TRP A CA 1
ATOM 676 C C . TRP A 1 88 ? 0.466 23.577 42.256 1.00 21.99 76 TRP A C 1
ATOM 677 O O . TRP A 1 88 ? 0.891 22.431 42.281 1.00 22.26 76 TRP A O 1
ATOM 688 N N . LEU A 1 89 ? -0.683 23.901 41.667 1.00 21.06 77 LEU A N 1
ATOM 689 C CA . LEU A 1 89 ? -1.507 22.890 40.993 1.00 23.09 77 LEU A CA 1
ATOM 690 C C . LEU A 1 89 ? -0.747 22.196 39.841 1.00 22.87 77 LEU A C 1
ATOM 691 O O . LEU A 1 89 ? -0.908 20.996 39.624 1.00 24.33 77 LEU A O 1
ATOM 696 N N . SER A 1 90 ? 0.120 22.922 39.145 1.00 21.98 78 SER A N 1
ATOM 697 C CA . SER A 1 90 ? 0.960 22.337 38.092 1.00 23.59 78 SER A CA 1
ATOM 698 C C . SER A 1 90 ? 2.078 21.452 38.646 1.00 22.69 78 SER A C 1
ATOM 699 O O . SER A 1 90 ? 2.558 20.523 37.962 1.00 24.46 78 SER A O 1
ATOM 704 N N . PHE A 1 91 ? 2.541 21.796 39.844 1.00 21.51 79 PHE A N 1
ATOM 705 C CA . PHE A 1 91 ? 3.610 21.060 40.507 1.00 20.98 79 PHE A CA 1
ATOM 706 C C . PHE A 1 91 ? 3.124 19.746 41.082 1.00 21.21 79 PHE A C 1
ATOM 707 O O . PHE A 1 91 ? 3.812 18.735 40.970 1.00 22.40 79 PHE A O 1
ATOM 715 N N . LEU A 1 92 ? 1.945 19.763 41.693 1.00 21.72 80 LEU A N 1
ATOM 716 C CA . LEU A 1 92 ? 1.481 18.612 42.481 1.00 21.07 80 LEU A CA 1
ATOM 717 C C . LEU A 1 92 ? 1.550 17.240 41.794 1.00 21.80 80 LEU A C 1
ATOM 718 O O . LEU A 1 92 ? 1.908 16.258 42.453 1.00 22.98 80 LEU A O 1
ATOM 723 N N . PRO A 1 93 ? 1.193 17.146 40.505 1.00 21.90 81 PRO A N 1
ATOM 724 C CA . PRO A 1 93 ? 1.295 15.830 39.855 1.00 22.62 81 PRO A CA 1
ATOM 725 C C . PRO A 1 93 ? 2.680 15.191 39.915 1.00 22.71 81 PRO A C 1
ATOM 726 O O . PRO A 1 93 ? 2.805 13.965 39.801 1.00 24.12 81 PRO A O 1
ATOM 730 N N . LYS A 1 94 ? 3.707 16.013 40.120 1.00 20.68 82 LYS A N 1
ATOM 731 C CA . LYS A 1 94 ? 5.100 15.559 40.129 1.00 20.47 82 LYS A CA 1
ATOM 732 C C . LYS A 1 94 ? 5.465 14.871 41.442 1.00 21.33 82 LYS A C 1
ATOM 733 O O . LYS A 1 94 ? 6.490 14.203 41.521 1.00 21.61 82 LYS A O 1
ATOM 739 N N . ILE A 1 95 ? 4.651 15.063 42.472 1.00 20.56 83 ILE A N 1
ATOM 740 C CA . ILE A 1 95 ? 4.855 14.321 43.736 1.00 21.07 83 ILE A CA 1
ATOM 741 C C . ILE A 1 95 ? 3.660 13.464 44.179 1.00 21.53 83 ILE A C 1
ATOM 742 O O . ILE A 1 95 ? 3.814 12.598 45.027 1.00 21.75 83 ILE A O 1
ATOM 747 N N . ARG A 1 96 ? 2.510 13.652 43.542 1.00 21.56 84 ARG A N 1
ATOM 748 C CA . ARG A 1 96 ? 1.256 13.028 43.987 1.00 22.72 84 ARG A CA 1
ATOM 749 C C . ARG A 1 96 ? 1.318 11.504 44.036 1.00 21.18 84 ARG A C 1
ATOM 750 O O . ARG A 1 96 ? 0.662 10.882 44.896 1.00 21.59 84 ARG A O 1
ATOM 763 N N . ASP A 1 97 ? 2.084 10.918 43.126 1.00 21.81 85 ASP A N 1
ATOM 764 C CA . ASP A 1 97 ? 2.191 9.469 43.066 1.00 21.02 85 ASP A CA 1
ATOM 765 C C . ASP A 1 97 ? 3.491 8.973 43.681 1.00 21.96 85 ASP A C 1
ATOM 766 O O . ASP A 1 97 ? 3.690 7.761 43.803 1.00 22.77 85 ASP A O 1
ATOM 771 N N . LEU A 1 98 ? 4.375 9.889 44.084 1.00 20.80 8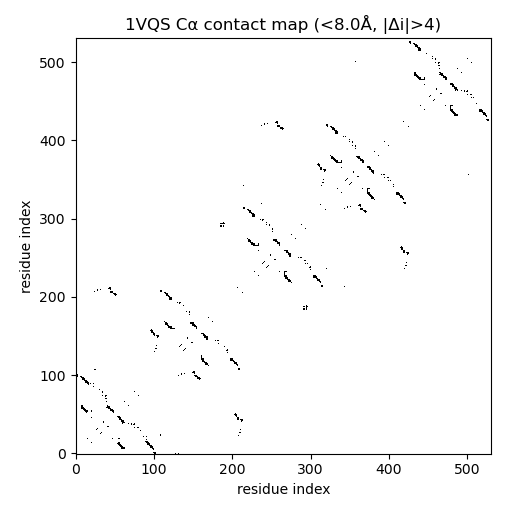6 LEU A N 1
ATOM 772 C CA . LEU A 1 98 ? 5.563 9.501 44.864 1.00 20.65 86 LEU A CA 1
ATOM 773 C C . LEU A 1 98 ? 5.239 9.324 46.336 1.00 20.77 86 LEU A C 1
ATOM 774 O O . LEU A 1 98 ? 5.879 8.532 47.016 1.00 21.12 86 LEU A O 1
ATOM 779 N N . ILE A 1 99 ? 4.243 10.056 46.830 1.00 19.38 87 ILE A N 1
ATOM 780 C CA . ILE A 1 99 ? 3.790 9.909 48.220 1.00 19.58 87 ILE A CA 1
ATOM 781 C C . ILE A 1 99 ? 2.753 8.793 48.253 1.00 21.65 87 ILE A C 1
ATOM 782 O O . ILE A 1 99 ? 1.756 8.870 47.512 1.00 21.61 87 ILE A O 1
ATOM 787 N N . GLU A 1 100 ? 2.968 7.783 49.100 1.00 19.79 88 GLU A N 1
ATOM 788 C CA . GLU A 1 100 ? 1.983 6.724 49.317 1.00 19.62 88 GLU A CA 1
ATOM 789 C C . GLU A 1 100 ? 1.014 7.010 50.447 1.00 20.45 88 GLU A C 1
ATOM 790 O O . GLU A 1 100 ? -0.201 6.905 50.268 1.00 20.17 88 GLU A O 1
ATOM 796 N N . VAL A 1 101 ? 1.556 7.337 51.619 1.00 19.72 89 VAL A N 1
ATOM 797 C CA . VAL A 1 101 ? 0.760 7.555 52.829 1.00 19.71 89 VAL A CA 1
ATOM 798 C C . VAL A 1 101 ? 1.277 8.814 53.487 1.00 19.16 89 VAL A C 1
ATOM 799 O O . VAL A 1 101 ? 2.478 9.098 53.404 1.00 20.63 89 VAL A O 1
ATOM 803 N N . ALA A 1 102 ? 0.379 9.578 54.106 1.00 19.17 90 ALA A N 1
ATOM 804 C CA . ALA A 1 102 ? 0.745 10.891 54.673 1.00 19.78 90 ALA A CA 1
ATOM 805 C C . ALA A 1 102 ? -0.053 11.175 55.931 1.00 18.38 90 ALA A C 1
ATOM 806 O O . ALA A 1 102 ? -1.202 10.670 56.095 1.00 18.86 90 ALA A O 1
ATOM 808 N N A GLU A 1 103 ? 0.527 11.963 56.829 0.50 18.93 91 GLU A N 1
ATOM 809 N N B GLU A 1 103 ? 0.559 11.939 56.835 0.50 19.46 91 GLU A N 1
ATOM 810 C CA A GLU A 1 103 ? -0.206 12.430 58.005 0.50 18.77 91 GLU A CA 1
ATOM 811 C CA B GLU A 1 103 ? -0.132 12.430 58.025 0.50 20.69 91 GLU A CA 1
ATOM 812 C C A GLU A 1 103 ? 0.420 13.746 58.463 0.50 18.83 91 GLU A C 1
ATOM 813 C C B GLU A 1 103 ? 0.387 13.829 58.346 0.50 18.71 91 GLU A C 1
ATOM 814 O O A GLU A 1 103 ? 1.595 13.992 58.201 0.50 18.13 91 GLU A O 1
ATOM 815 O O B GLU A 1 103 ? 1.449 14.223 57.867 0.50 19.69 91 GLU A O 1
ATOM 826 N N . ASN A 1 104 ? -0.361 14.555 59.169 1.00 19.05 92 ASN A N 1
ATOM 827 C CA . ASN A 1 104 ? 0.149 15.770 59.779 1.00 18.90 92 ASN A CA 1
ATOM 828 C C . ASN A 1 104 ? -0.369 15.903 61.208 1.00 18.12 92 ASN A C 1
ATOM 829 O O . ASN A 1 104 ? -1.381 15.300 61.579 1.00 18.95 92 ASN A O 1
ATOM 834 N N . LYS A 1 105 ? 0.362 16.685 61.997 1.00 18.60 93 LYS A N 1
ATOM 835 C CA . LYS A 1 105 ? -0.003 17.018 63.335 1.00 19.07 93 LYS A CA 1
ATOM 836 C C . LYS A 1 105 ? 0.445 18.431 63.622 1.00 18.51 93 LYS A C 1
ATOM 837 O O . LYS A 1 105 ? 1.382 18.936 63.004 1.00 19.81 93 LYS A O 1
ATOM 843 N N . ILE A 1 106 ? -0.240 19.050 64.581 1.00 18.53 94 ILE A N 1
ATOM 844 C CA . ILE A 1 106 ? 0.121 20.359 65.079 1.00 18.23 94 ILE A CA 1
ATOM 845 C C . ILE A 1 106 ? 0.661 20.167 66.473 1.00 19.16 94 ILE A C 1
ATOM 846 O O . ILE A 1 106 ? 0.012 19.500 67.298 1.00 19.87 94 ILE A O 1
ATOM 859 N N . LYS A 1 108 ? 2.929 22.274 69.836 1.00 19.10 96 LYS A N 1
ATOM 860 C CA . LYS A 1 108 ? 3.296 23.547 70.442 1.00 20.25 96 LYS A CA 1
ATOM 861 C C . LYS A 1 108 ? 4.674 23.427 71.066 1.00 19.08 96 LYS A C 1
ATOM 862 O O . LYS A 1 108 ? 5.069 22.343 71.470 1.00 18.21 96 LYS A O 1
ATOM 868 N N . PRO A 1 109 ? 5.440 24.539 71.098 1.00 19.44 97 PRO A N 1
ATOM 869 C CA . PRO A 1 109 ? 6.758 24.506 71.701 1.00 19.03 97 PRO A CA 1
ATOM 870 C C . PRO A 1 109 ? 6.723 24.532 73.226 1.00 18.64 97 PRO A C 1
ATOM 871 O O . PRO A 1 109 ? 5.954 25.298 73.822 1.00 19.70 97 PRO A O 1
ATOM 875 N N . ALA A 1 110 ? 7.534 23.673 73.856 1.00 18.41 98 ALA A N 1
ATOM 876 C CA . ALA A 1 110 ? 7.812 23.834 75.277 1.00 19.99 98 ALA A CA 1
ATOM 877 C C . ALA A 1 110 ? 8.476 25.184 75.548 1.00 19.18 98 ALA A C 1
ATOM 878 O O . ALA A 1 110 ? 9.065 25.783 74.658 1.00 20.51 98 ALA A O 1
ATOM 880 N N . ARG A 1 111 ? 8.404 25.652 76.791 1.00 20.14 99 ARG A N 1
ATOM 881 C CA . ARG A 1 111 ? 8.985 26.950 77.132 1.00 21.52 99 ARG A CA 1
ATOM 882 C C . ARG A 1 111 ? 10.482 26.987 76.886 1.00 20.90 99 ARG A C 1
ATOM 883 O O . ARG A 1 111 ? 11.057 28.061 76.656 1.00 23.31 99 ARG A O 1
ATOM 891 N N . PHE A 1 112 ? 11.124 25.825 76.934 1.00 20.18 100 PHE A N 1
ATOM 892 C CA . PHE A 1 112 ? 12.566 25.716 76.761 1.00 22.39 100 PHE A CA 1
ATOM 893 C C . PHE A 1 112 ? 12.964 25.242 75.353 1.00 22.94 100 PHE A C 1
ATOM 894 O O . PHE A 1 112 ? 14.120 24.895 75.102 1.00 23.40 100 PHE A O 1
ATOM 902 N N . SER A 1 113 ? 12.015 25.230 74.416 1.00 19.65 101 SER A N 1
ATOM 903 C CA . SER A 1 113 ? 12.367 24.924 73.045 1.00 20.98 101 SER A CA 1
ATOM 904 C C . SER A 1 113 ? 13.083 26.113 72.395 1.00 20.18 101 SER A C 1
ATOM 905 O O . SER A 1 113 ? 12.620 27.259 72.509 1.00 20.45 101 SER A O 1
ATOM 908 N N . PRO A 1 114 ? 14.232 25.863 71.731 1.00 21.09 102 PRO A N 1
ATOM 909 C CA . PRO A 1 114 ? 14.862 26.937 70.967 1.00 22.78 102 PRO A CA 1
ATOM 910 C C . PRO A 1 114 ? 14.009 27.424 69.801 1.00 22.98 102 PRO A C 1
ATOM 911 O O . PRO A 1 114 ? 14.201 28.554 69.351 1.00 25.06 102 PRO A O 1
ATOM 915 N N . LEU A 1 115 ? 13.116 26.573 69.294 1.00 21.94 103 LEU A N 1
ATOM 916 C CA . LEU A 1 115 ? 12.127 26.964 68.302 1.00 22.90 103 LEU A CA 1
ATOM 917 C C . LEU A 1 115 ? 10.866 27.302 69.073 1.00 23.68 103 LEU A C 1
ATOM 918 O O . LEU A 1 115 ? 10.243 26.424 69.695 1.00 23.06 103 LEU A O 1
ATOM 935 N N . ILE B 1 6 ? 24.022 14.179 44.588 1.00 39.25 -6 ILE B N 1
ATOM 936 C CA . ILE B 1 6 ? 23.558 13.634 45.897 1.00 36.18 -6 ILE B CA 1
ATOM 937 C C . ILE B 1 6 ? 22.527 14.598 46.519 1.00 33.34 -6 ILE B C 1
ATOM 938 O O . ILE B 1 6 ? 22.680 15.818 46.469 1.00 33.43 -6 ILE B O 1
ATOM 943 N N . HIS B 1 7 ? 21.490 14.029 47.120 1.00 31.08 -5 HIS B N 1
ATOM 944 C CA . HIS B 1 7 ? 20.315 14.798 47.581 1.00 29.22 -5 HIS B CA 1
ATOM 945 C C . HIS B 1 7 ? 20.442 15.424 48.984 1.00 27.78 -5 HIS B C 1
ATOM 946 O O . HIS B 1 7 ? 19.460 15.805 49.589 1.00 27.59 -5 HIS B O 1
ATOM 953 N N . HIS B 1 8 ? 21.671 15.522 49.492 1.00 28.48 -4 HIS B N 1
ATOM 954 C CA . HIS B 1 8 ? 21.957 16.357 50.648 1.00 26.94 -4 HIS B CA 1
ATOM 955 C C . HIS B 1 8 ? 23.305 17.018 50.469 1.00 26.19 -4 HIS B C 1
ATOM 956 O O . HIS B 1 8 ? 24.124 16.577 49.652 1.00 26.60 -4 HIS B O 1
ATOM 963 N N . HIS B 1 9 ? 23.532 18.092 51.220 1.00 26.64 -3 HIS B N 1
ATOM 964 C CA . HIS B 1 9 ? 24.841 18.739 51.214 1.00 27.09 -3 HIS B CA 1
ATOM 965 C C . HIS B 1 9 ? 25.860 17.800 51.843 1.00 26.31 -3 HIS B C 1
ATOM 966 O O . HIS B 1 9 ? 25.543 17.048 52.770 1.00 25.32 -3 HIS B O 1
ATOM 973 N N . HIS B 1 10 ? 27.088 17.852 51.335 1.00 25.42 -2 HIS B N 1
ATOM 974 C CA . HIS B 1 10 ? 28.132 16.964 51.792 1.00 25.73 -2 HIS B CA 1
ATOM 975 C C . HIS B 1 10 ? 28.427 17.141 53.278 1.00 25.22 -2 HIS B C 1
ATOM 976 O O . HIS B 1 10 ? 28.611 16.160 54.013 1.00 27.73 -2 HIS B O 1
ATOM 983 N N . HIS B 1 11 ? 28.535 18.391 53.698 1.00 24.83 -1 HIS B N 1
ATOM 984 C CA . HIS B 1 11 ? 28.687 18.723 55.102 1.00 24.30 -1 HIS B CA 1
ATOM 985 C C . HIS B 1 11 ? 27.299 19.081 55.639 1.00 24.28 -1 HIS B C 1
ATOM 986 O O . HIS B 1 11 ? 26.656 20.020 55.152 1.00 24.86 -1 HIS B O 1
ATOM 993 N N . HIS B 1 12 ? 26.831 18.326 56.630 1.00 22.69 0 HIS B N 1
ATOM 994 C CA . HIS B 1 12 ? 25.503 18.537 57.173 1.00 22.79 0 HIS B CA 1
ATOM 995 C C . HIS B 1 12 ? 25.460 17.959 58.569 1.00 23.01 0 HIS B C 1
ATOM 996 O O . HIS B 1 12 ? 26.311 17.141 58.925 1.00 24.12 0 HIS B O 1
ATOM 1011 N N . PHE B 1 14 ? 23.276 15.619 61.434 1.00 20.35 2 PHE B N 1
ATOM 1012 C CA . PHE B 1 14 ? 22.301 14.523 61.565 1.00 19.95 2 PHE B CA 1
ATOM 1013 C C . PHE B 1 14 ? 21.265 14.960 62.571 1.00 19.86 2 PHE B C 1
ATOM 1014 O O . PHE B 1 14 ? 21.610 15.546 63.563 1.00 21.47 2 PHE B O 1
ATOM 1022 N N . TYR B 1 15 ? 19.998 14.673 62.297 1.00 17.86 3 TYR B N 1
ATOM 1023 C CA . TYR B 1 15 ? 18.902 15.078 63.168 1.00 18.33 3 TYR B CA 1
ATOM 1024 C C . TYR B 1 15 ? 18.289 13.852 63.803 1.00 19.60 3 TYR B C 1
ATOM 1025 O O . TYR B 1 15 ? 17.803 12.962 63.094 1.00 21.48 3 TYR B O 1
ATOM 1034 N N . GLU B 1 16 ? 18.285 13.812 65.128 1.00 19.22 4 GLU B N 1
ATOM 1035 C CA . GLU B 1 16 ? 17.605 12.758 65.850 1.00 19.21 4 GLU B CA 1
ATOM 1036 C C . GLU B 1 16 ? 16.272 13.272 66.307 1.00 19.96 4 GLU B C 1
ATOM 1037 O O . GLU B 1 16 ? 16.191 14.301 66.967 1.00 19.45 4 GLU B O 1
ATOM 1043 N N . ILE B 1 17 ? 15.206 12.565 65.943 1.00 17.89 5 ILE B N 1
ATOM 1044 C CA . ILE B 1 17 ? 13.864 12.925 66.377 1.00 18.51 5 ILE B CA 1
ATOM 1045 C C . ILE B 1 17 ? 13.403 11.843 67.341 1.00 18.44 5 ILE B C 1
ATOM 1046 O O . ILE B 1 17 ? 13.357 10.667 66.985 1.00 18.74 5 ILE B O 1
ATOM 1051 N N . ARG B 1 18 ? 13.127 12.262 68.580 1.00 19.17 6 ARG B N 1
ATOM 1052 C CA . ARG B 1 18 ? 12.689 11.377 69.669 1.00 19.15 6 ARG B CA 1
ATOM 1053 C C . ARG B 1 18 ? 11.217 11.659 69.943 1.00 20.35 6 ARG B C 1
ATOM 1054 O O . ARG B 1 18 ? 10.853 12.808 70.174 1.00 19.93 6 ARG B O 1
ATOM 1062 N N . THR B 1 19 ? 10.388 10.620 69.935 1.00 19.60 7 THR B N 1
ATOM 1063 C CA . THR B 1 19 ? 8.959 10.770 70.061 1.00 19.16 7 THR B CA 1
ATOM 1064 C C . THR B 1 19 ? 8.522 9.886 71.221 1.00 19.84 7 THR B C 1
ATOM 1065 O O . THR B 1 19 ? 8.775 8.676 71.226 1.00 20.63 7 THR B O 1
ATOM 1069 N N . TYR B 1 20 ? 7.847 10.496 72.205 1.00 17.85 8 TYR B N 1
ATOM 1070 C CA . TYR B 1 20 ? 7.360 9.788 73.412 1.00 19.37 8 TYR B CA 1
ATOM 1071 C C . TYR B 1 20 ? 5.859 9.905 73.475 1.00 20.31 8 TYR B C 1
ATOM 1072 O O . TYR B 1 20 ? 5.310 11.009 73.281 1.00 20.90 8 TYR B O 1
ATOM 1081 N N . ARG B 1 21 ? 5.208 8.802 73.841 1.00 18.64 9 ARG B N 1
ATOM 1082 C CA . ARG B 1 21 ? 3.829 8.829 74.269 1.00 19.66 9 ARG B CA 1
ATOM 1083 C C . ARG B 1 21 ? 3.800 8.773 75.777 1.00 19.07 9 ARG B C 1
ATOM 1084 O O . ARG B 1 21 ? 4.298 7.821 76.367 1.00 19.02 9 ARG B O 1
ATOM 1092 N N . LEU B 1 22 ? 3.254 9.807 76.412 1.00 19.02 10 LEU B N 1
ATOM 1093 C CA . LEU B 1 22 ? 3.161 9.838 77.850 1.00 19.27 10 LEU B CA 1
ATOM 1094 C C . LEU B 1 22 ? 1.900 9.184 78.396 1.00 20.41 10 LEU B C 1
ATOM 1095 O O . LEU B 1 22 ? 0.893 9.028 77.712 1.00 18.86 10 LEU B O 1
ATOM 1100 N N . LYS B 1 23 ? 1.977 8.845 79.682 1.00 19.02 11 LYS B N 1
ATOM 1101 C CA . LYS B 1 23 ? 0.802 8.552 80.484 1.00 20.03 11 LYS B CA 1
ATOM 1102 C C . LYS B 1 23 ? -0.254 9.651 80.256 1.00 18.93 11 LYS B C 1
ATOM 1103 O O . LYS B 1 23 ? 0.064 10.844 80.223 1.00 19.61 11 LYS B O 1
ATOM 1114 N N . ASN B 1 24 ? -1.510 9.231 80.077 1.00 18.86 12 ASN B N 1
ATOM 1115 C CA . ASN B 1 24 ? -2.550 10.195 79.796 1.00 19.19 12 ASN B CA 1
ATOM 1116 C C . ASN B 1 24 ? -2.621 11.275 80.877 1.00 19.51 12 ASN B C 1
ATOM 1117 O O . ASN B 1 24 ? -2.737 10.975 82.068 1.00 20.41 12 ASN B O 1
ATOM 1122 N N . GLY B 1 25 ? -2.553 12.516 80.407 1.00 18.92 13 GLY B N 1
ATOM 1123 C CA . GLY B 1 25 ? -2.647 13.713 81.218 1.00 19.13 13 GLY B CA 1
ATOM 1124 C C . GLY B 1 25 ? -1.345 14.180 81.827 1.00 20.35 13 GLY B C 1
ATOM 1125 O O . GLY B 1 25 ? -1.333 15.143 82.592 1.00 20.96 13 GLY B O 1
ATOM 1126 N N . ALA B 1 26 ? -0.246 13.498 81.513 1.00 19.00 14 ALA B N 1
ATOM 1127 C CA . ALA B 1 26 ? 1.044 13.795 82.131 1.00 20.32 14 ALA B CA 1
ATOM 1128 C C . ALA B 1 26 ? 1.847 14.936 81.512 1.00 21.17 14 ALA B C 1
ATOM 1129 O O . ALA B 1 26 ? 2.895 15.285 82.047 1.00 20.20 14 ALA B O 1
ATOM 1131 N N . ILE B 1 27 ? 1.410 15.501 80.386 1.00 20.26 15 ILE B N 1
ATOM 1132 C CA . ILE B 1 27 ? 2.221 16.542 79.725 1.00 19.30 15 ILE B CA 1
ATOM 1133 C C . ILE B 1 27 ? 2.606 17.701 80.658 1.00 20.79 15 ILE B C 1
ATOM 1134 O O . ILE B 1 27 ? 3.783 18.037 80.756 1.00 20.27 15 ILE B O 1
ATOM 1141 N N . PRO B 1 28 ? 1.641 18.298 81.359 1.00 21.36 16 PRO B N 1
ATOM 1142 C CA . PRO B 1 28 ? 2.044 19.431 82.221 1.00 21.27 16 PRO B CA 1
ATOM 1143 C C . PRO B 1 28 ? 3.072 19.047 83.289 1.00 19.91 16 PRO B C 1
ATOM 1144 O O . PRO B 1 28 ? 4.043 19.801 83.479 1.00 22.34 16 PRO B O 1
ATOM 1148 N N . ALA B 1 29 ? 2.894 17.916 83.965 1.00 20.74 17 ALA B N 1
ATOM 1149 C CA . ALA B 1 29 ? 3.894 17.478 84.959 1.00 21.16 17 ALA B CA 1
ATOM 1150 C C . ALA B 1 29 ? 5.264 17.206 84.370 1.00 20.55 17 ALA B C 1
ATOM 1151 O O . ALA B 1 29 ? 6.306 17.564 84.945 1.00 22.61 17 ALA B O 1
ATOM 1153 N N . TYR B 1 30 ? 5.261 16.573 83.204 1.00 19.77 18 TYR B N 1
ATOM 1154 C CA . TYR B 1 30 ? 6.482 16.253 82.487 1.00 19.13 18 TYR B CA 1
ATOM 1155 C C . TYR B 1 30 ? 7.235 17.520 82.108 1.00 21.05 18 TYR B C 1
ATOM 1156 O O . TYR B 1 30 ? 8.446 17.656 82.349 1.00 20.29 18 TYR B O 1
ATOM 1165 N N . LEU B 1 31 ? 6.533 18.454 81.483 1.00 21.09 19 LEU B N 1
ATOM 1166 C CA . LEU B 1 31 ? 7.209 19.667 81.019 1.00 21.07 19 LEU B CA 1
ATOM 1167 C C . LEU B 1 31 ? 7.743 20.489 82.178 1.00 20.60 19 LEU B C 1
ATOM 1168 O O . LEU B 1 31 ? 8.811 21.112 82.063 1.00 20.76 19 LEU B O 1
ATOM 1173 N N . LYS B 1 32 ? 7.019 20.479 83.294 1.00 20.53 20 LYS B N 1
ATOM 1174 C CA . LYS B 1 32 ? 7.465 21.230 84.467 1.00 21.12 20 LYS B CA 1
ATOM 1175 C C . LYS B 1 32 ? 8.800 20.704 84.978 1.00 20.02 20 LYS B C 1
ATOM 1176 O O . LYS B 1 32 ? 9.745 21.459 85.161 1.00 21.00 20 LYS B O 1
ATOM 1182 N N . VAL B 1 33 ? 8.869 19.400 85.213 1.00 19.61 21 VAL B N 1
ATOM 1183 C CA . VAL B 1 33 ? 10.067 18.827 85.816 1.00 21.15 21 VAL B CA 1
ATOM 1184 C C . VAL B 1 33 ? 11.241 18.812 84.822 1.00 21.99 21 VAL B C 1
ATOM 1185 O O . VAL B 1 33 ? 12.387 19.018 85.206 1.00 21.29 21 VAL B O 1
ATOM 1189 N N . VAL B 1 34 ? 10.975 18.619 83.543 1.00 19.74 22 VAL B N 1
ATOM 1190 C CA . VAL B 1 34 ? 12.044 18.757 82.544 1.00 19.37 22 VAL B CA 1
ATOM 1191 C C . VAL B 1 34 ? 12.612 20.180 82.544 1.00 19.33 22 VAL B C 1
ATOM 1192 O O . VAL B 1 34 ? 13.838 20.379 82.632 1.00 19.38 22 VAL B O 1
ATOM 1196 N N . GLU B 1 35 ? 11.737 21.184 82.499 1.00 19.11 23 GLU B N 1
ATOM 1197 C CA . GLU B 1 35 ? 12.220 22.555 82.570 1.00 20.23 23 GLU B CA 1
ATOM 1198 C C . GLU B 1 35 ? 13.068 22.802 83.815 1.00 20.18 23 GLU B C 1
ATOM 1199 O O . GLU B 1 35 ? 14.167 23.356 83.727 1.00 22.83 23 GLU B O 1
ATOM 1205 N N . ASP B 1 36 ? 12.542 22.430 84.977 1.00 20.91 24 ASP B N 1
ATOM 1206 C CA . ASP B 1 36 ? 13.115 22.874 86.231 1.00 22.28 24 ASP B CA 1
ATOM 1207 C C . ASP B 1 36 ? 14.343 22.066 86.612 1.00 23.51 24 ASP B C 1
ATOM 1208 O O . ASP B 1 36 ? 15.268 22.595 87.258 1.00 24.69 24 ASP B O 1
ATOM 1213 N N . GLU B 1 37 ? 14.389 20.798 86.218 1.00 21.77 25 GLU B N 1
ATOM 1214 C CA . GLU B 1 37 ? 15.377 19.865 86.771 1.00 22.91 25 GLU B CA 1
ATOM 1215 C C . GLU B 1 37 ? 16.162 19.052 85.757 1.00 24.13 25 GLU B C 1
ATOM 1216 O O . GLU B 1 37 ? 17.173 18.480 86.132 1.00 27.34 25 GLU B O 1
ATOM 1222 N N . GLY B 1 38 ? 15.720 18.984 84.491 1.00 21.44 26 GLY B N 1
ATOM 1223 C CA . GLY B 1 38 ? 16.349 18.085 83.525 1.00 22.15 26 GLY B CA 1
ATOM 1224 C C . GLY B 1 38 ? 17.014 18.659 82.283 1.00 21.58 26 GLY B C 1
ATOM 1225 O O . GLY B 1 38 ? 18.050 18.172 81.838 1.00 21.13 26 GLY B O 1
ATOM 1226 N N . ILE B 1 39 ? 16.414 19.672 81.668 1.00 22.67 27 ILE B N 1
ATOM 1227 C CA . ILE B 1 39 ? 16.858 20.045 80.324 1.00 21.71 27 ILE B CA 1
ATOM 1228 C C . ILE B 1 39 ? 18.263 20.643 80.294 1.00 21.62 27 ILE B C 1
ATOM 1229 O O . ILE B 1 39 ? 19.018 20.393 79.367 1.00 20.67 27 ILE B O 1
ATOM 1234 N N . GLU B 1 40 ? 18.656 21.410 81.298 1.00 20.60 28 GLU B N 1
ATOM 1235 C CA . GLU B 1 40 ? 20.030 21.935 81.285 1.00 21.41 28 GLU B CA 1
ATOM 1236 C C . GLU B 1 40 ? 21.097 20.842 81.393 1.00 19.75 28 GLU B C 1
ATOM 1237 O O . GLU B 1 40 ? 22.124 20.872 80.681 1.00 20.17 28 GLU B O 1
ATOM 1243 N N . ILE B 1 41 ? 20.852 19.864 82.258 1.00 20.43 29 ILE B N 1
ATOM 1244 C CA . ILE B 1 41 ? 21.745 18.714 82.322 1.00 20.20 29 ILE B CA 1
ATOM 1245 C C . ILE B 1 41 ? 21.769 17.962 80.993 1.00 19.50 29 ILE B C 1
ATOM 1246 O O . ILE B 1 41 ? 22.832 17.630 80.480 1.00 19.28 29 ILE B O 1
ATOM 1251 N N . GLN B 1 42 ? 20.595 17.726 80.404 1.00 19.51 30 GLN B N 1
ATOM 1252 C CA . GLN B 1 42 ? 20.516 16.964 79.161 1.00 19.88 30 GLN B CA 1
ATOM 1253 C C . GLN B 1 42 ? 21.282 17.698 78.047 1.00 19.92 30 GLN B C 1
ATOM 1254 O O . GLN B 1 42 ? 22.104 17.109 77.362 1.00 18.65 30 GLN B O 1
ATOM 1260 N N . LYS B 1 43 ? 21.050 18.999 77.899 1.00 19.68 31 LYS B N 1
ATOM 1261 C CA . LYS B 1 43 ? 21.753 19.815 76.897 1.00 20.42 31 LYS B CA 1
ATOM 1262 C C . LYS B 1 43 ? 23.258 19.804 77.120 1.00 18.83 31 LYS B C 1
ATOM 1263 O O . LYS B 1 43 ? 24.060 19.823 76.160 1.00 19.49 31 LYS B O 1
ATOM 1269 N N . SER B 1 44 ? 23.672 19.793 78.388 1.00 19.47 32 SER B N 1
ATOM 1270 C CA . SER B 1 44 ? 25.096 19.855 78.683 1.00 19.83 32 SER B CA 1
ATOM 1271 C C . SER B 1 44 ? 25.875 18.658 78.211 1.00 19.10 32 SER B C 1
ATOM 1272 O O . SER B 1 44 ? 27.100 18.730 78.117 1.00 21.17 32 SER B O 1
ATOM 1275 N N . HIS B 1 45 ? 25.183 17.555 77.928 1.00 17.87 33 HIS B N 1
ATOM 1276 C CA . HIS B 1 45 ? 25.834 16.378 77.316 1.00 17.37 33 HIS B CA 1
ATOM 1277 C C . HIS B 1 45 ? 25.546 16.275 75.836 1.00 18.60 33 HIS B C 1
ATOM 1278 O O . HIS B 1 45 ? 26.447 16.045 75.046 1.00 19.50 33 HIS B O 1
ATOM 1285 N N . LEU B 1 46 ? 24.276 16.392 75.465 1.00 18.23 34 LEU B N 1
ATOM 1286 C CA . LEU B 1 46 ? 23.879 16.124 74.096 1.00 18.11 34 LEU B CA 1
ATOM 1287 C C . LEU B 1 46 ? 24.214 17.230 73.141 1.00 19.73 34 LEU B C 1
ATOM 1288 O O . LEU B 1 46 ? 24.389 16.960 71.961 1.00 20.67 34 LEU B O 1
ATOM 1293 N N . GLY B 1 47 ? 24.320 18.457 73.638 1.00 19.00 35 GLY B N 1
ATOM 1294 C CA . GLY B 1 47 ? 24.676 19.585 72.795 1.00 18.62 35 GLY B CA 1
ATOM 1295 C C . GLY B 1 47 ? 23.508 20.380 72.230 1.00 20.68 35 GLY B C 1
ATOM 1296 O O . GLY B 1 47 ? 22.765 21.057 72.960 1.00 21.27 35 GLY B O 1
ATOM 1297 N N . GLU B 1 48 ? 23.350 20.295 70.919 1.00 19.43 36 GLU B N 1
ATOM 1298 C CA . GLU B 1 48 ? 22.486 21.188 70.152 1.00 18.46 36 GLU B CA 1
ATOM 1299 C C . GLU B 1 48 ? 21.038 20.694 70.126 1.00 18.08 36 GLU B C 1
ATOM 1300 O O . GLU B 1 48 ? 20.653 19.890 69.289 1.00 18.63 36 GLU B O 1
ATOM 1306 N N . LEU B 1 49 ? 20.243 21.176 71.084 1.00 19.47 37 LEU B N 1
ATOM 1307 C CA . LEU B 1 49 ? 18.794 20.995 71.046 1.00 19.34 37 LEU B CA 1
ATOM 1308 C C . LEU B 1 49 ? 18.231 21.862 69.943 1.00 19.31 37 LEU B C 1
ATOM 1309 O O . LEU B 1 49 ? 18.474 23.063 69.916 1.00 19.14 37 LEU B O 1
ATOM 1314 N N . VAL B 1 50 ? 17.435 21.245 69.076 1.00 18.59 38 VAL B N 1
ATOM 1315 C CA . VAL B 1 50 ? 16.830 21.919 67.924 1.00 19.66 38 VAL B CA 1
ATOM 1316 C C . VAL B 1 50 ? 15.418 22.403 68.247 1.00 19.70 38 VAL B C 1
ATOM 1317 O O . VAL B 1 50 ? 15.061 23.553 67.986 1.00 21.94 38 VAL B O 1
ATOM 1321 N N . GLY B 1 51 ? 14.628 21.525 68.828 1.00 19.54 39 GLY B N 1
ATOM 1322 C CA . GLY B 1 51 ? 13.265 21.886 69.162 1.00 18.91 39 GLY B CA 1
ATOM 1323 C C . GLY B 1 51 ? 12.686 20.902 70.157 1.00 20.11 39 GLY B C 1
ATOM 1324 O O . GLY B 1 51 ? 13.167 19.778 70.275 1.00 20.76 39 GLY B O 1
ATOM 1325 N N . TYR B 1 52 ? 11.677 21.341 70.901 1.00 18.46 40 TYR B N 1
ATOM 1326 C CA . TYR B 1 52 ? 11.087 20.518 71.940 1.00 18.18 40 TYR B CA 1
ATOM 1327 C C . TYR B 1 52 ? 9.604 20.858 71.982 1.00 18.22 40 TYR B C 1
ATOM 1328 O O . TYR B 1 52 ? 9.240 21.972 72.335 1.00 19.04 40 TYR B O 1
ATOM 1337 N N . PHE B 1 53 ? 8.750 19.887 71.646 1.00 19.59 41 PHE B N 1
ATOM 1338 C CA . PHE B 1 53 ? 7.335 20.137 71.359 1.00 18.40 41 PHE B CA 1
ATOM 1339 C C . PHE B 1 53 ? 6.432 19.171 72.104 1.00 18.78 41 PHE B C 1
ATOM 1340 O O . PHE B 1 53 ? 6.829 18.074 72.458 1.00 20.38 41 PHE B O 1
ATOM 1348 N N . PHE B 1 54 ? 5.201 19.615 72.290 1.00 18.24 42 PHE B N 1
ATOM 1349 C CA . PHE B 1 54 ? 4.149 18.775 72.847 1.00 18.07 42 PHE B CA 1
ATOM 1350 C C . PHE B 1 54 ? 2.899 18.863 71.986 1.00 18.46 42 PHE B C 1
ATOM 1351 O O . PHE B 1 54 ? 2.701 19.812 71.244 1.00 20.08 42 PHE B O 1
ATOM 1359 N N A SER B 1 55 ? 2.091 17.804 71.994 0.50 20.53 43 SER B N 1
ATOM 1360 N N B SER B 1 55 ? 1.996 17.905 72.185 0.50 20.81 43 SER B N 1
ATOM 1361 C CA A SER B 1 55 ? 1.042 17.714 70.987 0.50 21.14 43 SER B CA 1
ATOM 1362 C CA B SER B 1 55 ? 0.867 17.757 71.283 0.50 21.01 43 SER B CA 1
ATOM 1363 C C A SER B 1 55 ? -0.206 18.557 71.299 0.50 20.08 43 SER B C 1
ATOM 1364 C C B SER B 1 55 ? -0.152 18.871 71.354 0.50 19.56 43 SER B C 1
ATOM 1365 O O A SER B 1 55 ? -0.585 18.730 72.451 0.50 21.66 43 SER B O 1
ATOM 1366 O O B SER B 1 55 ? -0.297 19.585 72.367 0.50 18.18 43 SER B O 1
ATOM 1371 N N . GLU B 1 56 ? -0.828 19.058 70.223 1.00 18.94 44 GLU B N 1
ATOM 1372 C CA . GLU B 1 56 ? -2.069 19.813 70.226 1.00 19.82 44 GLU B CA 1
ATOM 1373 C C . GLU B 1 56 ? -3.147 19.171 69.351 1.00 19.03 44 GLU B C 1
ATOM 1374 O O . GLU B 1 56 ? -4.281 19.013 69.794 1.00 20.30 44 GLU B O 1
ATOM 1385 N N . ILE B 1 57 ? -2.819 18.856 68.101 1.00 19.46 45 ILE B N 1
ATOM 1386 C CA . ILE B 1 57 ? -3.737 18.096 67.218 1.00 19.16 45 ILE B CA 1
ATOM 1387 C C . ILE B 1 57 ? -2.966 16.940 66.585 1.00 19.10 45 ILE B C 1
ATOM 1388 O O . ILE B 1 57 ? -1.934 17.141 65.948 1.00 19.14 45 ILE B O 1
ATOM 1393 N N . GLY B 1 58 ? -3.466 15.720 66.795 1.00 18.77 46 GLY B N 1
ATOM 1394 C CA . GLY B 1 58 ? -2.819 14.496 66.320 1.00 19.59 46 GLY B CA 1
ATOM 1395 C C . GLY B 1 58 ? -2.759 13.498 67.453 1.00 21.10 46 GLY B C 1
ATOM 1396 O O . GLY B 1 58 ? -3.690 13.424 68.225 1.00 20.47 46 GLY B O 1
ATOM 1397 N N . PRO B 1 59 ? -1.652 12.778 67.606 1.00 21.67 47 PRO B N 1
ATOM 1398 C CA . PRO B 1 59 ? -1.526 11.981 68.819 1.00 21.00 47 PRO B CA 1
ATOM 1399 C C . PRO B 1 59 ? -1.618 12.874 70.056 1.00 20.67 47 PRO B C 1
ATOM 1400 O O . PRO B 1 59 ? -0.992 13.943 70.072 1.00 21.90 47 PRO B O 1
ATOM 1404 N N . ILE B 1 60 ? -2.373 12.476 71.078 1.00 20.28 48 ILE B N 1
ATOM 1405 C CA . ILE B 1 60 ? -2.448 13.216 72.319 1.00 20.31 48 ILE B CA 1
ATOM 1406 C C . ILE B 1 60 ? -1.419 12.623 73.293 1.00 19.32 48 ILE B C 1
ATOM 1407 O O . ILE B 1 60 ? -0.986 11.470 73.156 1.00 20.42 48 ILE B O 1
ATOM 1412 N N . ASN B 1 61 ? -1.005 13.434 74.264 1.00 19.32 49 ASN B N 1
ATOM 1413 C CA . ASN B 1 61 ? 0.011 13.053 75.248 1.00 18.58 49 ASN B CA 1
ATOM 1414 C C . ASN B 1 61 ? 1.376 12.806 74.620 1.00 19.54 49 ASN B C 1
ATOM 1415 O O . ASN B 1 61 ? 2.148 11.995 75.125 1.00 19.63 49 ASN B O 1
ATOM 1420 N N . GLU B 1 62 ? 1.684 13.482 73.521 1.00 18.69 50 GLU B N 1
ATOM 1421 C CA . GLU B 1 62 ? 2.940 13.237 72.822 1.00 18.47 50 GLU B CA 1
ATOM 1422 C C . GLU B 1 62 ? 3.961 14.344 73.041 1.00 18.49 50 GLU B C 1
ATOM 1423 O O . GLU B 1 62 ? 3.641 15.538 73.022 1.00 18.65 50 GLU B O 1
ATOM 1429 N N . ILE B 1 63 ? 5.206 13.919 73.226 1.00 18.97 51 ILE B N 1
ATOM 1430 C CA . ILE B 1 63 ? 6.398 14.780 73.251 1.00 18.61 51 ILE B CA 1
ATOM 1431 C C . ILE B 1 63 ? 7.262 14.459 72.028 1.00 18.95 51 ILE B C 1
ATOM 1432 O O . ILE B 1 63 ? 7.478 13.286 71.735 1.00 19.29 51 ILE B O 1
ATOM 1437 N N . VAL B 1 64 ? 7.757 15.477 71.324 1.00 18.74 52 VAL B N 1
ATOM 1438 C CA . VAL B 1 64 ? 8.761 15.282 70.283 1.00 18.96 52 VAL B CA 1
ATOM 1439 C C . VAL B 1 64 ? 9.906 16.217 70.549 1.00 19.58 52 VAL B C 1
ATOM 1440 O O . VAL B 1 64 ? 9.694 17.411 70.728 1.00 19.53 52 VAL B O 1
ATOM 1444 N N . HIS B 1 65 ? 11.119 15.692 70.625 1.00 20.03 53 HIS B N 1
ATOM 1445 C CA . HIS B 1 65 ? 12.270 16.568 70.724 1.00 20.67 53 HIS B CA 1
ATOM 1446 C C . HIS B 1 65 ? 13.320 16.147 69.719 1.00 18.93 53 HIS B C 1
ATOM 1447 O O . HIS B 1 65 ? 13.398 14.981 69.348 1.00 19.67 53 HIS B O 1
ATOM 1454 N N . ILE B 1 66 ? 14.058 17.148 69.236 1.00 19.39 54 ILE B N 1
ATOM 1455 C CA . ILE B 1 66 ? 14.961 17.009 68.134 1.00 19.26 54 ILE B CA 1
ATOM 1456 C C . ILE B 1 66 ? 16.323 17.562 68.523 1.00 18.22 54 ILE B C 1
ATOM 1457 O O . ILE B 1 66 ? 16.431 18.667 69.081 1.00 18.26 54 ILE B O 1
ATOM 1462 N N . TRP B 1 67 ? 17.368 16.795 68.203 1.00 18.48 55 TRP B N 1
ATOM 1463 C CA . TRP B 1 67 ? 18.748 17.144 68.511 1.00 19.28 55 TRP B CA 1
ATOM 1464 C C . TRP B 1 67 ? 19.558 17.038 67.231 1.00 20.27 55 TRP B C 1
ATOM 1465 O O . TRP B 1 67 ? 19.273 16.169 66.404 1.00 20.05 55 TRP B O 1
ATOM 1476 N N . ALA B 1 68 ? 20.588 17.875 67.085 1.00 19.82 56 ALA B N 1
ATOM 1477 C CA . ALA B 1 68 ? 21.503 17.853 65.918 1.00 19.70 56 ALA B CA 1
ATOM 1478 C C . ALA B 1 68 ? 22.865 17.381 66.366 1.00 19.61 56 ALA B C 1
ATOM 1479 O O . ALA B 1 68 ? 23.345 17.825 67.410 1.00 21.13 56 ALA B O 1
ATOM 1481 N N . PHE B 1 69 ? 23.479 16.506 65.555 1.00 17.91 57 PHE B N 1
ATOM 1482 C CA . PHE B 1 69 ? 24.826 15.957 65.817 1.00 18.94 57 PHE B CA 1
ATOM 1483 C C . PHE B 1 69 ? 25.698 16.025 64.575 1.00 19.53 57 PHE B C 1
ATOM 1484 O O . PHE B 1 69 ? 25.195 15.862 63.455 1.00 20.65 57 PHE B O 1
ATOM 1492 N N . SER B 1 70 ? 26.998 16.223 64.749 1.00 19.77 58 SER B N 1
ATOM 1493 C CA . SER B 1 70 ? 27.878 16.310 63.586 1.00 19.07 58 SER B CA 1
ATOM 1494 C C . SER B 1 70 ? 28.217 14.939 63.015 1.00 21.41 58 SER B C 1
ATOM 1495 O O . SER B 1 70 ? 28.604 14.833 61.839 1.00 22.89 58 SER B O 1
ATOM 1498 N N . SER B 1 71 ? 28.102 13.910 63.857 1.00 20.60 59 SER B N 1
ATOM 1499 C CA . SER B 1 71 ? 28.284 12.534 63.434 1.00 21.29 59 SER B CA 1
ATOM 1500 C C . SER B 1 71 ? 27.620 11.613 64.402 1.00 21.09 59 SER B C 1
ATOM 1501 O O . SER B 1 71 ? 27.370 11.997 65.550 1.00 21.74 59 SER B O 1
ATOM 1504 N N . LEU B 1 72 ? 27.327 10.393 63.957 1.00 21.43 60 LEU B N 1
ATOM 1505 C CA . LEU B 1 72 ? 26.704 9.450 64.831 1.00 20.75 60 LEU B CA 1
ATOM 1506 C C . LEU B 1 72 ? 27.663 8.886 65.857 1.00 18.30 60 LEU B C 1
ATOM 1507 O O . LEU B 1 72 ? 27.212 8.495 66.938 1.00 19.68 60 LEU B O 1
ATOM 1512 N N . ASP B 1 73 ? 28.950 8.845 65.561 1.00 19.85 61 ASP B N 1
ATOM 1513 C CA . ASP B 1 73 ? 29.891 8.414 66.603 1.00 20.35 61 ASP B CA 1
ATOM 1514 C C . ASP B 1 73 ? 29.969 9.460 67.717 1.00 19.99 61 ASP B C 1
ATOM 1515 O O . ASP B 1 73 ? 30.082 9.115 68.905 1.00 20.88 61 ASP B O 1
ATOM 1520 N N . ASP B 1 74 ? 29.896 10.738 67.349 1.00 19.49 62 ASP B N 1
ATOM 1521 C CA . ASP B 1 74 ? 29.865 11.789 68.353 1.00 19.51 62 ASP B CA 1
ATOM 1522 C C . ASP B 1 74 ? 28.571 11.719 69.153 1.00 19.90 62 ASP B C 1
ATOM 1523 O O . ASP B 1 74 ? 28.576 11.853 70.386 1.00 20.22 62 ASP B O 1
ATOM 1528 N N . ARG B 1 75 ? 27.450 11.489 68.477 1.00 18.98 63 ARG B N 1
ATOM 1529 C CA . ARG B 1 75 ? 26.202 11.265 69.212 1.00 19.76 63 ARG B CA 1
ATOM 1530 C C . ARG B 1 75 ? 26.384 10.164 70.252 1.00 19.26 63 ARG B C 1
ATOM 1531 O O . ARG B 1 75 ? 25.943 10.268 71.382 1.00 21.34 63 ARG B O 1
ATOM 1539 N N . ALA B 1 76 ? 26.986 9.064 69.823 1.00 20.43 64 ALA B N 1
ATOM 1540 C CA . ALA B 1 76 ? 27.143 7.926 70.728 1.00 20.74 64 ALA B CA 1
ATOM 1541 C C . ALA B 1 76 ? 27.968 8.288 71.970 1.00 20.72 64 ALA B C 1
ATOM 1542 O O . ALA B 1 76 ? 27.626 7.916 73.089 1.00 21.62 64 ALA B O 1
ATOM 1544 N N . GLU B 1 77 ? 29.037 9.029 71.767 1.00 20.03 65 GLU B N 1
ATOM 1545 C CA . GLU B 1 77 ? 29.919 9.397 72.868 1.00 20.82 65 GLU B CA 1
ATOM 1546 C C . GLU B 1 77 ? 29.175 10.329 73.833 1.00 20.89 65 GLU B C 1
ATOM 1547 O O . GLU B 1 77 ? 29.285 10.202 75.059 1.00 21.77 65 GLU B O 1
ATOM 1553 N N . ARG B 1 78 ? 28.390 11.246 73.261 1.00 19.91 66 ARG B N 1
ATOM 1554 C CA . ARG B 1 78 ? 27.589 12.187 74.068 1.00 19.57 66 ARG B CA 1
ATOM 1555 C C . ARG B 1 78 ? 26.529 11.470 74.887 1.00 21.16 66 ARG B C 1
ATOM 1556 O O . ARG B 1 78 ? 26.335 11.775 76.079 1.00 21.35 66 ARG B O 1
ATOM 1564 N N . ARG B 1 79 ? 25.811 10.534 74.270 1.00 19.90 67 ARG B N 1
ATOM 1565 C CA . ARG B 1 79 ? 24.786 9.816 75.017 1.00 22.93 67 ARG B CA 1
ATOM 1566 C C . ARG B 1 79 ? 25.392 8.943 76.106 1.00 21.61 67 ARG B C 1
ATOM 1567 O O . ARG B 1 79 ? 24.772 8.763 77.149 1.00 22.13 67 ARG B O 1
ATOM 1575 N N . ALA B 1 80 ? 26.561 8.369 75.852 1.00 21.84 68 ALA B N 1
ATOM 1576 C CA . ALA B 1 80 ? 27.225 7.566 76.886 1.00 20.18 68 ALA B CA 1
ATOM 1577 C C . ALA B 1 80 ? 27.528 8.446 78.093 1.00 22.39 68 ALA B C 1
ATOM 1578 O O . ALA B 1 80 ? 27.326 8.041 79.230 1.00 21.32 68 ALA B O 1
ATOM 1580 N N . ARG B 1 81 ? 28.034 9.662 77.848 1.00 20.69 69 ARG B N 1
ATOM 1581 C CA . ARG B 1 81 ? 28.337 10.566 78.953 1.00 19.54 69 ARG B CA 1
ATOM 1582 C C . ARG B 1 81 ? 27.067 10.992 79.704 1.00 18.04 69 ARG B C 1
ATOM 1583 O O . ARG B 1 81 ? 27.045 11.078 80.946 1.00 20.15 69 ARG B O 1
ATOM 1591 N N . LEU B 1 82 ? 25.989 11.236 78.963 1.00 18.40 70 LEU B N 1
ATOM 1592 C CA . LEU B 1 82 ? 24.692 11.559 79.561 1.00 18.89 70 LEU B CA 1
ATOM 1593 C C . LEU B 1 82 ? 24.263 10.435 80.512 1.00 19.25 70 LEU B C 1
ATOM 1594 O O . LEU B 1 82 ? 23.929 10.680 81.664 1.00 20.23 70 LEU B O 1
ATOM 1607 N N . ALA B 1 84 ? 25.946 8.070 81.961 1.00 20.68 72 ALA B N 1
ATOM 1608 C CA . ALA B 1 84 ? 26.883 7.819 83.050 1.00 22.16 72 ALA B CA 1
ATOM 1609 C C . ALA B 1 84 ? 26.810 8.904 84.133 1.00 22.13 72 ALA B C 1
ATOM 1610 O O . ALA B 1 84 ? 27.378 8.739 85.209 1.00 24.25 72 ALA B O 1
ATOM 1612 N N . ASP B 1 85 ? 26.184 10.044 83.821 1.00 19.88 73 ASP B N 1
ATOM 1613 C CA . ASP B 1 85 ? 26.149 11.172 84.779 1.00 19.03 73 ASP B CA 1
ATOM 1614 C C . ASP B 1 85 ? 25.123 10.925 85.891 1.00 18.22 73 ASP B C 1
ATOM 1615 O O . ASP B 1 85 ? 23.937 10.862 85.607 1.00 19.16 73 ASP B O 1
ATOM 1620 N N . PRO B 1 86 ? 25.591 10.795 87.148 1.00 19.28 74 PRO B N 1
ATOM 1621 C CA . PRO B 1 86 ? 24.612 10.585 88.216 1.00 19.23 74 PRO B CA 1
ATOM 1622 C C . PRO B 1 86 ? 23.599 11.727 88.369 1.00 18.49 74 PRO B C 1
ATOM 1623 O O . PRO B 1 86 ? 22.521 11.522 88.913 1.00 19.32 74 PRO B O 1
ATOM 1627 N N . ARG B 1 87 ? 23.937 12.924 87.888 1.00 19.00 75 ARG B N 1
ATOM 1628 C CA . ARG B 1 87 ? 22.976 14.032 87.917 1.00 18.93 75 ARG B CA 1
ATOM 1629 C C . ARG B 1 87 ? 21.810 13.765 86.966 1.00 19.97 75 ARG B C 1
ATOM 1630 O O . ARG B 1 87 ? 20.688 14.213 87.199 1.00 22.94 75 ARG B O 1
ATOM 1638 N N . TRP B 1 88 ? 22.074 13.070 85.878 1.00 18.37 76 TRP B N 1
ATOM 1639 C CA . TRP B 1 88 ? 21.015 12.683 84.955 1.00 18.49 76 TRP B CA 1
ATOM 1640 C C . TRP B 1 88 ? 20.283 11.438 85.441 1.00 20.09 76 TRP B C 1
ATOM 1641 O O . TRP B 1 88 ? 19.068 11.378 85.354 1.00 20.24 76 TRP B O 1
ATOM 1652 N N . LEU B 1 89 ? 21.008 10.446 85.974 1.00 19.05 77 LEU B N 1
ATOM 1653 C CA . LEU B 1 89 ? 20.375 9.229 86.484 1.00 19.39 77 LEU B CA 1
ATOM 1654 C C . LEU B 1 89 ? 19.465 9.536 87.661 1.00 21.71 77 LEU B C 1
ATOM 1655 O O . LEU B 1 89 ? 18.472 8.825 87.877 1.00 23.00 77 LEU B O 1
ATOM 1660 N N . SER B 1 90 ? 19.773 10.581 88.416 1.00 20.34 78 SER B N 1
ATOM 1661 C CA . SER B 1 90 ? 18.896 10.991 89.538 1.00 20.32 78 SER B CA 1
ATOM 1662 C C . SER B 1 90 ? 17.695 11.796 89.042 1.00 21.04 78 SER B C 1
ATOM 1663 O O . SER B 1 90 ? 16.702 11.935 89.769 1.00 20.64 78 SER B O 1
ATOM 1668 N N . PHE B 1 91 ? 17.809 12.366 87.843 1.00 19.80 79 PHE B N 1
ATOM 1669 C CA . PHE B 1 91 ? 16.666 13.046 87.240 1.00 20.27 79 PHE B CA 1
ATOM 1670 C C . PHE B 1 91 ? 15.683 12.088 86.583 1.00 21.09 79 PHE B C 1
ATOM 1671 O O . PHE B 1 91 ? 14.452 12.252 86.719 1.00 21.17 79 PHE B O 1
ATOM 1679 N N . LEU B 1 92 ? 16.199 11.090 85.870 1.00 20.52 80 LEU B N 1
ATOM 1680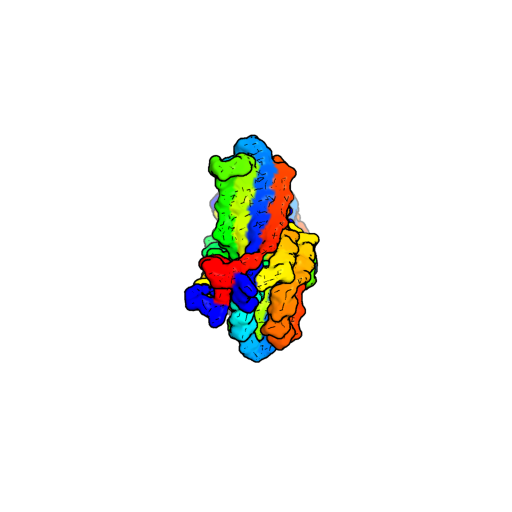 C CA . LEU B 1 92 ? 15.355 10.163 85.113 1.00 20.49 80 LEU B CA 1
ATOM 1681 C C . LEU B 1 92 ? 14.119 9.588 85.849 1.00 22.20 80 LEU B C 1
ATOM 1682 O O . LEU B 1 92 ? 13.072 9.443 85.211 1.00 21.57 80 LEU B O 1
ATOM 1687 N N . PRO B 1 93 ? 14.228 9.238 87.144 1.00 20.32 81 PRO B N 1
ATOM 1688 C CA . PRO B 1 93 ? 13.031 8.700 87.813 1.00 20.03 81 PRO B CA 1
ATOM 1689 C C . PRO B 1 93 ? 11.835 9.633 87.753 1.00 20.10 81 PRO B C 1
ATOM 1690 O O . PRO B 1 93 ? 10.687 9.177 87.892 1.00 20.37 81 PRO B O 1
ATOM 1694 N N . LYS B 1 94 ? 12.081 10.924 87.560 1.00 20.22 82 LYS B N 1
ATOM 1695 C CA . LYS B 1 94 ? 11.008 11.918 87.560 1.00 19.07 82 LYS B CA 1
ATOM 1696 C C . LYS B 1 94 ? 10.225 11.944 86.238 1.00 19.73 82 LYS B C 1
ATOM 1697 O O . LYS B 1 94 ? 9.131 12.537 86.180 1.00 19.53 82 LYS B O 1
ATOM 1703 N N . ILE B 1 95 ? 10.787 11.343 85.182 1.00 19.25 83 ILE B N 1
ATOM 1704 C CA . ILE B 1 95 ? 10.047 11.218 83.944 1.00 19.10 83 ILE B CA 1
ATOM 1705 C C . ILE B 1 95 ? 9.876 9.797 83.425 1.00 19.82 83 ILE B C 1
ATOM 1706 O O . ILE B 1 95 ? 9.058 9.556 82.556 1.00 20.34 83 ILE B O 1
ATOM 1711 N N . ARG B 1 96 ? 10.626 8.826 83.922 1.00 19.76 84 ARG B N 1
ATOM 1712 C CA . ARG B 1 96 ? 10.608 7.547 83.234 1.00 20.27 84 ARG B CA 1
ATOM 1713 C C . ARG B 1 96 ? 9.299 6.771 83.382 1.00 20.45 84 ARG B C 1
ATOM 1714 O O . ARG B 1 96 ? 9.044 5.842 82.582 1.00 21.77 84 ARG B O 1
ATOM 1722 N N . ASP B 1 97 ? 8.488 7.108 84.388 1.00 19.31 85 ASP B N 1
ATOM 1723 C CA . ASP B 1 97 ? 7.141 6.532 84.533 1.00 20.45 85 ASP B CA 1
ATOM 1724 C C . ASP B 1 97 ? 6.071 7.408 83.910 1.00 21.18 85 ASP B C 1
ATOM 1725 O O . ASP B 1 97 ? 4.926 6.956 83.739 1.00 22.27 85 ASP B O 1
ATOM 1730 N N . LEU B 1 98 ? 6.429 8.641 83.541 1.00 19.29 86 LEU B N 1
ATOM 1731 C CA . LEU B 1 98 ? 5.522 9.499 82.792 1.00 18.84 86 LEU B CA 1
ATOM 1732 C C . LEU B 1 98 ? 5.538 9.106 81.331 1.00 19.38 86 LEU B C 1
ATOM 1733 O O . LEU B 1 98 ? 4.541 9.278 80.630 1.00 20.60 86 LEU B O 1
ATOM 1738 N N . ILE B 1 99 ? 6.676 8.611 80.857 1.00 19.35 87 ILE B N 1
ATOM 1739 C CA . ILE B 1 99 ? 6.787 8.108 79.495 1.00 19.97 87 ILE B CA 1
ATOM 1740 C C . ILE B 1 99 ? 6.320 6.658 79.445 1.00 20.74 87 ILE B C 1
ATOM 1741 O O . ILE B 1 99 ? 6.845 5.833 80.202 1.00 21.34 87 ILE B O 1
ATOM 1746 N N . GLU B 1 100 ? 5.358 6.357 78.567 1.00 20.13 88 GLU B N 1
ATOM 1747 C CA . GLU B 1 100 ? 4.902 4.972 78.326 1.00 19.12 88 GLU B CA 1
ATOM 1748 C C . GLU B 1 100 ? 5.655 4.276 77.188 1.00 19.61 88 GLU B C 1
ATOM 1749 O O . GLU B 1 100 ? 6.182 3.149 77.345 1.00 20.06 88 GLU B O 1
ATOM 1755 N N . VAL B 1 101 ? 5.700 4.936 76.043 1.00 19.46 89 VAL B N 1
ATOM 1756 C CA . VAL B 1 101 ? 6.297 4.341 74.831 1.00 19.52 89 VAL B CA 1
ATOM 1757 C C . VAL B 1 101 ? 7.166 5.356 74.148 1.00 20.34 89 VAL B C 1
ATOM 1758 O O . VAL B 1 101 ? 6.891 6.547 74.170 1.00 20.53 89 VAL B O 1
ATOM 1762 N N . ALA B 1 102 ? 8.262 4.908 73.546 1.00 20.50 90 ALA B N 1
ATOM 1763 C CA . ALA B 1 102 ? 9.229 5.829 72.973 1.00 20.46 90 ALA B CA 1
ATOM 1764 C C . ALA B 1 102 ? 9.866 5.238 71.734 1.00 20.72 90 ALA B C 1
ATOM 1765 O O . ALA B 1 102 ? 10.011 4.012 71.621 1.00 20.56 90 ALA B O 1
ATOM 1767 N N . GLU B 1 103 ? 10.261 6.124 70.819 1.00 20.42 91 GLU B N 1
ATOM 1768 C CA . GLU B 1 103 ? 11.050 5.743 69.656 1.00 21.13 91 GLU B CA 1
ATOM 1769 C C . GLU B 1 103 ? 11.942 6.895 69.233 1.00 18.84 91 GLU B C 1
ATOM 1770 O O . GLU B 1 103 ? 11.684 8.047 69.592 1.00 20.57 91 GLU B O 1
ATOM 1776 N N . ASN B 1 104 ? 13.018 6.563 68.503 1.00 18.38 92 ASN B N 1
ATOM 1777 C CA . ASN B 1 104 ? 13.844 7.570 67.878 1.00 19.16 92 ASN B CA 1
ATOM 1778 C C . ASN B 1 104 ? 14.169 7.185 66.452 1.00 19.88 92 ASN B C 1
ATOM 1779 O O . ASN B 1 104 ? 14.066 6.023 66.074 1.00 20.33 92 ASN B O 1
ATOM 1784 N N . LYS B 1 105 ? 14.562 8.179 65.695 1.00 19.01 93 LYS B N 1
ATOM 1785 C CA . LYS B 1 105 ? 14.997 7.981 64.307 1.00 17.79 93 LYS B CA 1
ATOM 1786 C C . LYS B 1 105 ? 16.042 9.032 64.010 1.00 19.87 93 LYS B C 1
ATOM 1787 O O . LYS B 1 105 ? 16.066 10.113 64.618 1.00 18.43 93 LYS B O 1
ATOM 1793 N N . ILE B 1 106 ? 16.925 8.684 63.077 1.00 19.25 94 ILE B N 1
ATOM 1794 C CA . ILE B 1 106 ? 17.927 9.603 62.529 1.00 19.35 94 ILE B CA 1
ATOM 1795 C C . ILE B 1 106 ? 17.538 9.984 61.104 1.00 19.92 94 ILE B C 1
ATOM 1796 O O . ILE B 1 106 ? 17.274 9.115 60.293 1.00 20.63 94 ILE B O 1
ATOM 1809 N N . LYS B 1 108 ? 18.349 13.006 57.764 1.00 19.19 96 LYS B N 1
ATOM 1810 C CA . LYS B 1 108 ? 19.298 13.943 57.178 1.00 18.38 96 LYS B CA 1
ATOM 1811 C C . LYS B 1 108 ? 18.503 15.096 56.608 1.00 18.31 96 LYS B C 1
ATOM 1812 O O . LYS B 1 108 ? 17.356 14.923 56.229 1.00 19.03 96 LYS B O 1
ATOM 1818 N N . PRO B 1 109 ? 19.100 16.288 56.589 1.00 18.61 97 PRO B N 1
ATOM 1819 C CA . PRO B 1 109 ? 18.440 17.462 55.999 1.00 17.92 97 PRO B CA 1
ATOM 1820 C C . PRO B 1 109 ? 18.479 17.462 54.471 1.00 20.23 97 PRO B C 1
ATOM 1821 O O . PRO B 1 109 ? 19.530 17.175 53.849 1.00 19.52 97 PRO B O 1
ATOM 1825 N N . ALA B 1 110 ? 17.349 17.830 53.864 1.00 19.05 98 ALA B N 1
ATOM 1826 C CA . ALA B 1 110 ? 17.335 18.131 52.445 1.00 20.54 98 ALA B CA 1
ATOM 1827 C C . ALA B 1 110 ? 18.221 19.345 52.190 1.00 19.20 98 ALA B C 1
ATOM 1828 O O . ALA B 1 110 ? 18.499 20.135 53.098 1.00 20.34 98 ALA B O 1
ATOM 1830 N N . ARG B 1 111 ? 18.644 19.520 50.937 1.00 21.22 99 ARG B N 1
ATOM 1831 C CA . ARG B 1 111 ? 19.509 20.636 50.571 1.00 22.18 99 ARG B CA 1
ATOM 1832 C C . ARG B 1 111 ? 18.871 21.992 50.861 1.00 22.19 99 ARG B C 1
ATOM 1833 O O . ARG B 1 111 ? 19.580 22.977 51.092 1.00 23.93 99 ARG B O 1
ATOM 1841 N N . PHE B 1 112 ? 17.536 22.020 50.851 1.00 21.90 100 PHE B N 1
ATOM 1842 C CA . PHE B 1 112 ? 16.741 23.242 51.056 1.00 20.39 100 PHE B CA 1
ATOM 1843 C C . PHE B 1 112 ? 16.155 23.351 52.464 1.00 23.26 100 PHE B C 1
ATOM 1844 O O . PHE B 1 112 ? 15.324 24.215 52.731 1.00 22.91 100 PHE B O 1
ATOM 1852 N N . SER B 1 113 ? 16.603 22.499 53.378 1.00 20.43 101 SER B N 1
ATOM 1853 C CA . SER B 1 113 ? 16.217 22.631 54.772 1.00 19.27 101 SER B CA 1
ATOM 1854 C C . SER B 1 113 ? 16.953 23.799 55.438 1.00 20.46 101 SER B C 1
ATOM 1855 O O . SER B 1 113 ? 18.189 23.861 55.388 1.00 20.33 101 SER B O 1
ATOM 1858 N N . PRO B 1 114 ? 16.215 24.720 56.091 1.00 20.48 102 PRO B N 1
ATOM 1859 C CA . PRO B 1 114 ? 16.913 25.760 56.885 1.00 19.22 102 PRO B CA 1
ATOM 1860 C C . PRO B 1 114 ? 17.728 25.213 58.061 1.00 21.51 102 PRO B C 1
ATOM 1861 O O . PRO B 1 114 ? 18.669 25.881 58.513 1.00 21.94 102 PRO B O 1
ATOM 1865 N N . LEU B 1 115 ? 17.344 24.043 58.553 1.00 22.23 103 LEU B N 1
ATOM 1866 C CA . LEU B 1 115 ? 18.111 23.282 59.536 1.00 20.33 103 LEU B CA 1
ATOM 1867 C C . LEU B 1 115 ? 19.018 22.394 58.707 1.00 20.76 103 LEU B C 1
ATOM 1868 O O . LEU B 1 115 ? 18.552 21.423 58.076 1.00 21.63 103 LEU B O 1
ATOM 1882 N N . HIS C 1 7 ? 24.309 8.225 133.739 1.00 43.44 -5 HIS C N 1
ATOM 1883 C CA . HIS C 1 7 ? 24.220 6.754 133.424 1.00 42.71 -5 HIS C CA 1
ATOM 1884 C C . HIS C 1 7 ? 24.811 6.357 132.056 1.00 40.67 -5 HIS C C 1
ATOM 1885 O O . HIS C 1 7 ? 24.488 5.310 131.518 1.00 37.59 -5 HIS C O 1
ATOM 1892 N N . HIS C 1 8 ? 25.694 7.204 131.522 1.00 41.62 -4 HIS C N 1
ATOM 1893 C CA . HIS C 1 8 ? 26.519 6.879 130.359 1.00 41.88 -4 HIS C CA 1
ATOM 1894 C C . HIS C 1 8 ? 27.879 7.572 130.520 1.00 41.87 -4 HIS C C 1
ATOM 1895 O O . HIS C 1 8 ? 28.011 8.528 131.300 1.00 40.73 -4 HIS C O 1
ATOM 1902 N N . HIS C 1 9 ? 28.885 7.088 129.790 1.00 41.31 -3 HIS C N 1
ATOM 1903 C CA . HIS C 1 9 ? 30.226 7.686 129.846 1.00 41.17 -3 HIS C CA 1
ATOM 1904 C C . HIS C 1 9 ? 30.205 9.061 129.177 1.00 40.89 -3 HIS C C 1
ATOM 1905 O O . HIS C 1 9 ? 29.448 9.272 128.219 1.00 39.42 -3 HIS C O 1
ATOM 1912 N N . HIS C 1 10 ? 31.037 9.979 129.683 1.00 40.33 -2 HIS C N 1
ATOM 1913 C CA . HIS C 1 10 ? 31.103 11.357 129.178 1.00 39.03 -2 HIS C CA 1
ATOM 1914 C C . HIS C 1 10 ? 31.354 11.401 127.674 1.00 38.12 -2 HIS C C 1
ATOM 1915 O O . HIS C 1 10 ? 30.555 11.972 126.925 1.00 39.98 -2 HIS C O 1
ATOM 1917 N N . HIS C 1 11 ? 32.468 10.810 127.245 1.00 36.98 -1 HIS C N 1
ATOM 1918 C CA . HIS C 1 11 ? 32.758 10.631 125.819 1.00 34.64 -1 HIS C CA 1
ATOM 1919 C C . HIS C 1 11 ? 32.101 9.331 125.362 1.00 34.52 -1 HIS C C 1
ATOM 1920 O O . HIS C 1 11 ? 32.431 8.252 125.866 1.00 35.79 -1 HIS C O 1
ATOM 1922 N N . HIS C 1 12 ? 31.154 9.446 124.436 1.00 31.32 0 HIS C N 1
ATOM 1923 C CA . HIS C 1 12 ? 30.419 8.294 123.927 1.00 29.05 0 HIS C CA 1
ATOM 1924 C C . HIS C 1 12 ? 29.928 8.618 122.511 1.00 27.72 0 HIS C C 1
ATOM 1925 O O . HIS C 1 12 ? 29.848 9.785 122.133 1.00 29.40 0 HIS C O 1
ATOM 1940 N N . PHE C 1 14 ? 26.729 8.442 119.678 1.00 20.12 2 PHE C N 1
ATOM 1941 C CA . PHE C 1 14 ? 25.269 8.360 119.528 1.00 19.67 2 PHE C CA 1
ATOM 1942 C C . PHE C 1 14 ? 24.971 7.271 118.507 1.00 20.32 2 PHE C C 1
ATOM 1943 O O . PHE C 1 14 ? 25.646 7.216 117.464 1.00 20.00 2 PHE C O 1
ATOM 1951 N N . TYR C 1 15 ? 23.957 6.454 118.773 1.00 18.93 3 TYR C N 1
ATOM 1952 C CA . TYR C 1 15 ? 23.612 5.350 117.887 1.00 18.78 3 TYR C CA 1
ATOM 1953 C C . TYR C 1 15 ? 22.264 5.599 117.253 1.00 19.91 3 TYR C C 1
ATOM 1954 O O . TYR C 1 15 ? 21.268 5.771 117.954 1.00 20.74 3 TYR C O 1
ATOM 1963 N N . GLU C 1 16 ? 22.243 5.660 115.921 1.00 18.32 4 GLU C N 1
ATOM 1964 C CA . GLU C 1 16 ? 20.998 5.761 115.187 1.00 18.03 4 GLU C CA 1
ATOM 1965 C C . GLU C 1 16 ? 20.567 4.371 114.745 1.00 18.79 4 GLU C C 1
ATOM 1966 O O . GLU C 1 16 ? 21.345 3.655 114.115 1.00 18.12 4 GLU C O 1
ATOM 1972 N N . ILE C 1 17 ? 19.347 3.982 115.118 1.00 19.56 5 ILE C N 1
ATOM 1973 C CA . ILE C 1 17 ? 18.751 2.714 114.706 1.00 18.80 5 ILE C CA 1
ATOM 1974 C C . ILE C 1 17 ? 17.639 3.050 113.730 1.00 19.72 5 ILE C C 1
ATOM 1975 O O . ILE C 1 17 ? 16.710 3.780 114.094 1.00 18.77 5 ILE C O 1
ATOM 1980 N N . ARG C 1 18 ? 17.789 2.566 112.496 1.00 19.04 6 ARG C N 1
ATOM 1981 C CA . ARG C 1 18 ? 16.804 2.771 111.450 1.00 18.20 6 ARG C CA 1
ATOM 1982 C C . ARG C 1 18 ? 16.110 1.431 111.191 1.00 20.04 6 ARG C C 1
ATOM 1983 O O . ARG C 1 18 ? 16.790 0.434 110.968 1.00 20.30 6 ARG C O 1
ATOM 1991 N N . THR C 1 19 ? 14.777 1.447 111.205 1.00 19.69 7 THR C N 1
ATOM 1992 C CA . THR C 1 19 ? 13.981 0.247 111.025 1.00 18.36 7 THR C CA 1
ATOM 1993 C C . THR C 1 19 ? 13.049 0.463 109.857 1.00 20.46 7 THR C C 1
ATOM 1994 O O . THR C 1 19 ? 12.245 1.421 109.875 1.00 21.07 7 THR C O 1
ATOM 1998 N N . TYR C 1 20 ? 13.113 -0.432 108.860 1.00 19.49 8 TYR C N 1
ATOM 1999 C CA . TYR C 1 20 ? 12.244 -0.341 107.686 1.00 20.02 8 TYR C CA 1
ATOM 2000 C C . TYR C 1 20 ? 11.403 -1.593 107.578 1.00 19.71 8 TYR C C 1
ATOM 2001 O O . TYR C 1 20 ? 11.916 -2.710 107.753 1.00 19.59 8 TYR C O 1
ATOM 2010 N N . ARG C 1 21 ? 10.128 -1.404 107.244 1.00 19.01 9 ARG C N 1
ATOM 2011 C CA . ARG C 1 21 ? 9.271 -2.513 106.819 1.00 20.40 9 ARG C CA 1
ATOM 2012 C C . ARG C 1 21 ? 9.211 -2.478 105.297 1.00 18.62 9 ARG C C 1
ATOM 2013 O O . ARG C 1 21 ? 8.783 -1.482 104.690 1.00 20.27 9 ARG C O 1
ATOM 2021 N N . LEU C 1 22 ? 9.657 -3.549 104.652 1.00 18.77 10 LEU C N 1
ATOM 2022 C CA . LEU C 1 22 ? 9.654 -3.615 103.212 1.00 18.51 10 LEU C CA 1
ATOM 2023 C C . LEU C 1 22 ? 8.365 -4.204 102.663 1.00 19.51 10 LEU C C 1
ATOM 2024 O O . LEU C 1 22 ? 7.635 -4.915 103.369 1.00 19.34 10 LEU C O 1
ATOM 2029 N N . LYS C 1 23 ? 8.143 -3.979 101.380 1.00 19.36 11 LYS C N 1
ATOM 2030 C CA . LYS C 1 23 ? 7.135 -4.712 100.636 1.00 20.15 11 LYS C CA 1
ATOM 2031 C C . LYS C 1 23 ? 7.362 -6.201 100.831 1.00 19.78 11 LYS C C 1
ATOM 2032 O O . LYS C 1 23 ? 8.511 -6.678 100.872 1.00 20.08 11 LYS C O 1
ATOM 2038 N N . ASN C 1 24 ? 6.272 -6.936 101.016 1.00 19.41 12 ASN C N 1
ATOM 2039 C CA . ASN C 1 24 ? 6.413 -8.326 101.329 1.00 19.61 12 ASN C CA 1
ATOM 2040 C C . ASN C 1 24 ? 7.191 -9.063 100.251 1.00 20.92 12 ASN C C 1
ATOM 2041 O O . ASN C 1 24 ? 6.859 -8.967 99.052 1.00 21.21 12 ASN C O 1
ATOM 2046 N N . GLY C 1 25 ? 8.199 -9.815 100.675 1.00 20.11 13 GLY C N 1
ATOM 2047 C CA . GLY C 1 25 ? 9.060 -10.603 99.804 1.00 21.16 13 GLY C CA 1
ATOM 2048 C C . GLY C 1 25 ? 10.245 -9.862 99.232 1.00 21.43 13 GLY C C 1
ATOM 2049 O O . GLY C 1 25 ? 11.009 -10.443 98.476 1.00 21.99 13 GLY C O 1
ATOM 2050 N N . ALA C 1 26 ? 10.407 -8.595 99.596 1.00 19.77 14 ALA C N 1
ATOM 2051 C CA . ALA C 1 26 ? 11.428 -7.749 98.999 1.00 20.06 14 ALA C CA 1
ATOM 2052 C C . ALA C 1 26 ? 12.810 -7.804 99.638 1.00 20.02 14 ALA C C 1
ATOM 2053 O O . ALA C 1 26 ? 13.731 -7.215 99.110 1.00 20.23 14 ALA C O 1
ATOM 2055 N N . ILE C 1 27 ? 12.999 -8.539 100.722 1.00 20.96 15 ILE C N 1
ATOM 2056 C CA . ILE C 1 27 ? 14.322 -8.537 101.358 1.00 20.81 15 ILE C CA 1
ATOM 2057 C C . ILE C 1 27 ? 15.452 -8.937 100.388 1.00 20.96 15 ILE C C 1
ATOM 2058 O O . ILE C 1 27 ? 16.448 -8.225 100.300 1.00 20.65 15 ILE C O 1
ATOM 2065 N N . PRO C 1 28 ? 15.322 -10.085 99.683 1.00 20.56 16 PRO C N 1
ATOM 2066 C CA . PRO C 1 28 ? 16.423 -10.457 98.791 1.00 21.41 16 PRO C CA 1
ATOM 2067 C C . PRO C 1 28 ? 16.792 -9.383 97.775 1.00 20.74 16 PRO C C 1
ATOM 2068 O O . PRO C 1 28 ? 17.974 -9.113 97.596 1.00 21.17 16 PRO C O 1
ATOM 2072 N N . ALA C 1 29 ? 15.806 -8.816 97.087 1.00 20.89 17 ALA C N 1
ATOM 2073 C CA . ALA C 1 29 ? 16.079 -7.756 96.104 1.00 22.11 17 ALA C CA 1
ATOM 2074 C C . ALA C 1 29 ? 16.739 -6.541 96.731 1.00 20.76 17 ALA C C 1
ATOM 2075 O O . ALA C 1 29 ? 17.662 -5.936 96.182 1.00 21.95 17 ALA C O 1
ATOM 2077 N N . TYR C 1 30 ? 16.214 -6.142 97.884 1.00 20.74 18 TYR C N 1
ATOM 2078 C CA . TYR C 1 30 ? 16.723 -5.000 98.652 1.00 19.85 18 TYR C CA 1
ATOM 2079 C C . TYR C 1 30 ? 18.208 -5.205 99.013 1.00 19.56 18 TYR C C 1
ATOM 2080 O O . TYR C 1 30 ? 19.061 -4.361 98.731 1.00 20.86 18 TYR C O 1
ATOM 2089 N N . LEU C 1 31 ? 18.511 -6.345 99.617 1.00 20.15 19 LEU C N 1
ATOM 2090 C CA . LEU C 1 31 ? 19.867 -6.574 100.109 1.00 20.31 19 LEU C CA 1
ATOM 2091 C C . LEU C 1 31 ? 20.846 -6.652 98.946 1.00 20.31 19 LEU C C 1
ATOM 2092 O O . LEU C 1 31 ? 21.994 -6.214 99.080 1.00 20.97 19 LEU C O 1
ATOM 2097 N N . LYS C 1 32 ? 20.400 -7.253 97.838 1.00 20.34 20 LYS C N 1
ATOM 2098 C CA . LYS C 1 32 ? 21.240 -7.330 96.621 1.00 20.74 20 LYS C CA 1
ATOM 2099 C C . LYS C 1 32 ? 21.618 -5.927 96.162 1.00 20.24 20 LYS C C 1
ATOM 2100 O O . LYS C 1 32 ? 22.801 -5.634 95.952 1.00 21.12 20 LYS C O 1
ATOM 2106 N N . VAL C 1 33 ? 20.639 -5.045 95.970 1.00 19.79 21 VAL C N 1
ATOM 2107 C CA . VAL C 1 33 ? 20.980 -3.739 95.388 1.00 20.13 21 VAL C CA 1
ATOM 2108 C C . VAL C 1 33 ? 21.718 -2.825 96.369 1.00 19.58 21 VAL C C 1
ATOM 2109 O O . VAL C 1 33 ? 22.595 -2.044 95.994 1.00 21.61 21 VAL C O 1
ATOM 2113 N N . VAL C 1 34 ? 21.419 -2.954 97.660 1.00 19.92 22 VAL C N 1
ATOM 2114 C CA . VAL C 1 34 ? 22.180 -2.196 98.648 1.00 18.93 22 VAL C CA 1
ATOM 2115 C C . VAL C 1 34 ? 23.658 -2.633 98.623 1.00 20.57 22 VAL C C 1
ATOM 2116 O O . VAL C 1 34 ? 24.559 -1.806 98.576 1.00 20.73 22 VAL C O 1
ATOM 2120 N N . GLU C 1 35 ? 23.906 -3.936 98.689 1.00 19.67 23 GLU C N 1
ATOM 2121 C CA . GLU C 1 35 ? 25.286 -4.414 98.621 1.00 19.82 23 GLU C CA 1
ATOM 2122 C C . GLU C 1 35 ? 25.987 -3.912 97.375 1.00 21.33 23 GLU C C 1
ATOM 2123 O O . GLU C 1 35 ? 27.121 -3.404 97.457 1.00 22.00 23 GLU C O 1
ATOM 2129 N N . ASP C 1 36 ? 25.345 -4.104 96.224 1.00 20.89 24 ASP C N 1
ATOM 2130 C CA . ASP C 1 36 ? 26.030 -3.883 94.951 1.00 21.19 24 ASP C CA 1
ATOM 2131 C C . ASP C 1 36 ? 26.191 -2.425 94.599 1.00 23.98 24 ASP C C 1
ATOM 2132 O O . ASP C 1 36 ? 27.179 -2.042 93.950 1.00 23.85 24 ASP C O 1
ATOM 2137 N N . GLU C 1 37 ? 25.210 -1.615 94.984 1.00 24.38 25 GLU C N 1
ATOM 2138 C CA . GLU C 1 37 ? 25.098 -0.275 94.428 1.00 24.15 25 GLU C CA 1
ATOM 2139 C C . GLU C 1 37 ? 24.956 0.853 95.444 1.00 25.41 25 GLU C C 1
ATOM 2140 O O . GLU C 1 37 ? 25.104 2.004 95.050 1.00 27.43 25 GLU C O 1
ATOM 2146 N N . GLY C 1 38 ? 24.696 0.562 96.731 1.00 21.71 26 GLY C N 1
ATOM 2147 C CA . GLY C 1 38 ? 24.436 1.625 97.687 1.00 22.25 26 GLY C CA 1
ATOM 2148 C C . GLY C 1 38 ? 25.294 1.742 98.932 1.00 21.77 26 GLY C C 1
ATOM 2149 O O . GLY C 1 38 ? 25.573 2.841 99.392 1.00 20.83 26 GLY C O 1
ATOM 2150 N N . ILE C 1 39 ? 25.650 0.622 99.562 1.00 20.75 27 ILE C N 1
ATOM 2151 C CA . ILE C 1 39 ? 26.215 0.703 100.900 1.00 19.33 27 ILE C CA 1
ATOM 2152 C C . ILE C 1 39 ? 27.566 1.409 100.951 1.00 20.78 27 ILE C C 1
ATOM 2153 O O . ILE C 1 39 ? 27.847 2.144 101.904 1.00 18.84 27 ILE C O 1
ATOM 2158 N N . GLU C 1 40 ? 28.401 1.227 99.940 1.00 20.24 28 GLU C N 1
ATOM 2159 C CA . GLU C 1 40 ? 29.701 1.895 99.943 1.00 19.10 28 GLU C CA 1
ATOM 2160 C C . GLU C 1 40 ? 29.552 3.410 99.838 1.00 19.03 28 GLU C C 1
ATOM 2161 O O . GLU C 1 40 ? 30.268 4.151 100.509 1.00 18.49 28 GLU C O 1
ATOM 2167 N N . ILE C 1 41 ? 28.609 3.876 99.017 1.00 20.30 29 ILE C N 1
ATOM 2168 C CA . ILE C 1 41 ? 28.311 5.316 98.977 1.00 21.16 29 ILE C CA 1
ATOM 2169 C C . ILE C 1 41 ? 27.843 5.784 100.358 1.00 20.31 29 ILE C C 1
ATOM 2170 O O . ILE C 1 41 ? 28.320 6.790 100.880 1.00 19.55 29 ILE C O 1
ATOM 2175 N N . GLN C 1 42 ? 26.927 5.032 100.950 1.00 19.81 30 GLN C N 1
ATOM 2176 C CA . GLN C 1 42 ? 26.333 5.409 102.210 1.00 20.12 30 GLN C CA 1
ATOM 2177 C C . GLN C 1 42 ? 27.439 5.502 103.283 1.00 20.21 30 GLN C C 1
ATOM 2178 O O . GLN C 1 42 ? 27.529 6.465 104.021 1.00 20.85 30 GLN C O 1
ATOM 2184 N N . LYS C 1 43 ? 28.294 4.480 103.359 1.00 19.59 31 LYS C N 1
ATOM 2185 C CA . LYS C 1 43 ? 29.403 4.465 104.340 1.00 20.04 31 LYS C CA 1
ATOM 2186 C C . LYS C 1 43 ? 30.336 5.647 104.146 1.00 19.51 31 LYS C C 1
ATOM 2187 O O . LYS C 1 43 ? 30.830 6.243 105.126 1.00 20.79 31 LYS C O 1
ATOM 2193 N N . SER C 1 44 ? 30.595 6.005 102.891 1.00 18.54 32 SER C N 1
ATOM 2194 C CA . SER C 1 44 ? 31.542 7.061 102.588 1.00 18.08 32 SER C CA 1
ATOM 2195 C C . SER C 1 44 ? 31.170 8.391 103.229 1.00 18.53 32 SER C C 1
ATOM 2196 O O . SER C 1 44 ? 32.058 9.151 103.623 1.00 19.72 32 SER C O 1
ATOM 2199 N N . HIS C 1 45 ? 29.874 8.648 103.333 1.00 18.69 33 HIS C N 1
ATOM 2200 C CA . HIS C 1 45 ? 29.385 9.876 103.976 1.00 18.26 33 HIS C CA 1
ATOM 2201 C C . HIS C 1 45 ? 29.141 9.715 105.470 1.00 19.49 33 HIS C C 1
ATOM 2202 O O . HIS C 1 45 ? 29.518 10.580 106.218 1.00 19.37 33 HIS C O 1
ATOM 2209 N N . LEU C 1 46 ? 28.505 8.623 105.881 1.00 18.50 34 LEU C N 1
ATOM 2210 C CA . LEU C 1 46 ? 28.050 8.496 107.280 1.00 18.69 34 LEU C CA 1
ATOM 2211 C C . LEU C 1 46 ? 29.130 8.050 108.258 1.00 20.61 34 LEU C C 1
ATOM 2212 O O . LEU C 1 46 ? 29.052 8.353 109.430 1.00 22.28 34 LEU C O 1
ATOM 2217 N N A GLY C 1 47 ? 30.126 7.334 107.750 0.50 21.04 35 GLY C N 1
ATOM 2218 N N B GLY C 1 47 ? 30.107 7.287 107.781 0.50 19.60 35 GLY C N 1
ATOM 2219 C CA A GLY C 1 47 ? 31.227 6.861 108.559 0.50 21.10 35 GLY C CA 1
ATOM 2220 C CA B GLY C 1 47 ? 31.338 7.066 108.526 0.50 18.78 35 GLY C CA 1
ATOM 2221 C C A GLY C 1 47 ? 30.971 5.482 109.124 0.50 22.54 35 GLY C C 1
ATOM 2222 C C B GLY C 1 47 ? 31.470 5.805 109.359 0.50 18.43 35 GLY C C 1
ATOM 2223 O O A GLY C 1 47 ? 31.093 4.481 108.428 0.50 24.99 35 GLY C O 1
ATOM 2224 O O B GLY C 1 47 ? 32.548 5.219 109.421 0.50 19.12 35 GLY C O 1
ATOM 2225 N N A GLU C 1 48 ? 30.577 5.430 110.389 0.50 20.76 36 GLU C N 1
ATOM 2226 N N B GLU C 1 48 ? 30.404 5.374 110.025 0.50 18.40 36 GLU C N 1
ATOM 2227 C CA A GLU C 1 48 ? 30.607 4.177 111.121 0.50 21.07 36 GLU C CA 1
ATOM 2228 C CA B GLU C 1 48 ? 30.565 4.297 110.981 0.50 19.99 36 GLU C CA 1
ATOM 2229 C C A GLU C 1 48 ? 29.296 3.417 111.008 0.50 20.74 36 GLU C C 1
ATOM 2230 C C B GLU C 1 48 ? 29.356 3.384 111.032 0.50 20.18 36 GLU C C 1
ATOM 2231 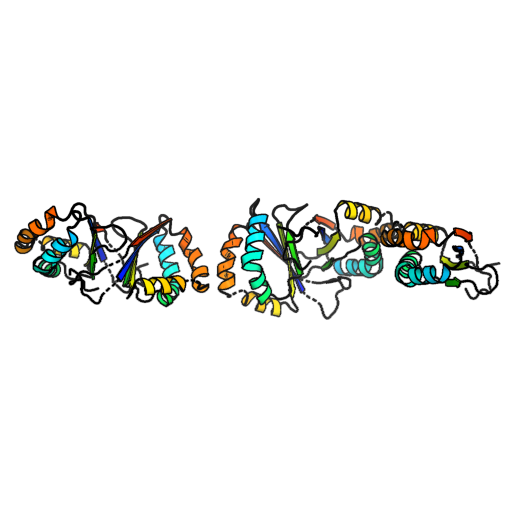O O A GLU C 1 48 ? 28.348 3.638 111.764 0.50 19.68 36 GLU C O 1
ATOM 2232 O O B GLU C 1 48 ? 28.553 3.442 111.951 0.50 19.04 36 GLU C O 1
ATOM 2243 N N . LEU C 1 49 ? 29.236 2.522 110.035 1.00 20.21 37 LEU C N 1
ATOM 2244 C CA . LEU C 1 49 ? 28.214 1.496 110.046 1.00 19.24 37 LEU C CA 1
ATOM 2245 C C . LEU C 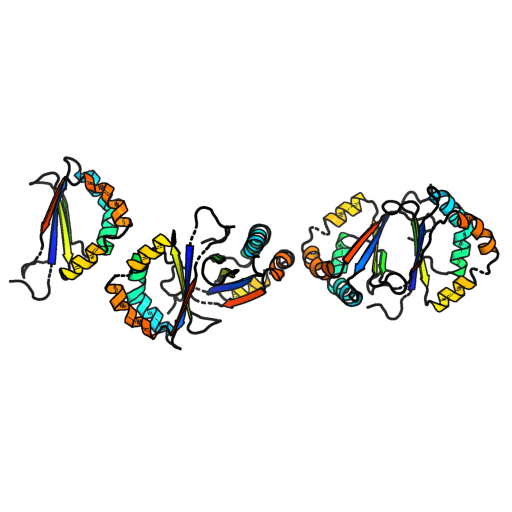1 49 ? 28.539 0.519 111.168 1.00 19.25 37 LEU C C 1
ATOM 2246 O O . LEU C 1 49 ? 29.653 0.021 111.256 1.00 21.25 37 LEU C O 1
ATOM 2251 N N . VAL C 1 50 ? 27.541 0.269 112.002 1.00 18.39 38 VAL C N 1
ATOM 2252 C CA . VAL C 1 50 ? 27.655 -0.631 113.147 1.00 19.08 38 VAL C CA 1
ATOM 2253 C C . VAL C 1 50 ? 27.140 -2.030 112.809 1.00 19.57 38 VAL C C 1
ATOM 2254 O O . VAL C 1 50 ? 27.828 -3.055 113.037 1.00 21.38 38 VAL C O 1
ATOM 2258 N N . GLY C 1 51 ? 25.929 -2.080 112.272 1.00 19.52 39 GLY C N 1
ATOM 2259 C CA . GLY C 1 51 ? 25.322 -3.353 111.976 1.00 20.79 39 GLY C CA 1
ATOM 2260 C C . GLY C 1 51 ? 24.230 -3.171 110.941 1.00 19.08 39 GLY C C 1
ATOM 2261 O O . GLY C 1 51 ? 23.643 -2.107 110.822 1.00 19.62 39 GLY C O 1
ATOM 2262 N N . TYR C 1 52 ? 23.941 -4.233 110.208 1.00 18.97 40 TYR C N 1
ATOM 2263 C CA . TYR C 1 52 ? 22.901 -4.185 109.169 1.00 18.90 40 TYR C CA 1
ATOM 2264 C C . TYR C 1 52 ? 22.241 -5.566 109.114 1.00 18.29 40 TYR C C 1
ATOM 2265 O O . TYR C 1 52 ? 22.895 -6.554 108.773 1.00 18.42 40 TYR C O 1
ATOM 2274 N N . PHE C 1 53 ? 20.953 -5.618 109.472 1.00 16.35 41 PHE C N 1
ATOM 2275 C CA . PHE C 1 53 ? 20.276 -6.878 109.772 1.00 17.82 41 PHE C CA 1
ATOM 2276 C C . PHE C 1 53 ? 18.947 -6.998 109.037 1.00 18.87 41 PHE C C 1
ATOM 2277 O O . PHE C 1 53 ? 18.336 -5.987 108.668 1.00 17.89 41 PHE C O 1
ATOM 2285 N N . PHE C 1 54 ? 18.502 -8.237 108.848 1.00 19.21 42 PHE C N 1
ATOM 2286 C CA . PHE C 1 54 ? 17.187 -8.501 108.257 1.00 19.19 42 PHE C CA 1
ATOM 2287 C C . PHE C 1 54 ? 16.477 -9.565 109.052 1.00 18.52 42 PHE C C 1
ATOM 2288 O O . PHE C 1 54 ? 17.091 -10.322 109.785 1.00 18.20 42 PHE C O 1
ATOM 2296 N N . SER C 1 55 ? 15.161 -9.614 108.874 1.00 21.43 43 SER C N 1
ATOM 2297 C CA . SER C 1 55 ? 14.265 -10.457 109.674 1.00 21.70 43 SER C CA 1
ATOM 2298 C C . SER C 1 55 ? 14.540 -11.933 109.624 1.00 19.86 43 SER C C 1
ATOM 2299 O O . SER C 1 55 ? 14.905 -12.468 108.575 1.00 23.92 43 SER C O 1
ATOM 2304 N N . GLU C 1 56 ? 14.314 -12.617 110.756 1.00 19.45 44 GLU C N 1
ATOM 2305 C CA . GLU C 1 56 ? 14.198 -14.069 110.827 1.00 19.72 44 GLU C CA 1
ATOM 2306 C C . GLU C 1 56 ? 13.009 -14.516 111.701 1.00 19.97 44 GLU C C 1
ATOM 2307 O O . GLU C 1 56 ? 12.171 -15.291 111.240 1.00 19.24 44 GLU C O 1
ATOM 2313 N N . ILE C 1 57 ? 12.953 -14.057 112.948 1.00 19.44 45 ILE C N 1
ATOM 2314 C CA . ILE C 1 57 ? 11.771 -14.275 113.798 1.00 18.47 45 ILE C CA 1
ATOM 2315 C C . ILE C 1 57 ? 11.368 -12.934 114.428 1.00 18.50 45 ILE C C 1
ATOM 2316 O O . ILE C 1 57 ? 12.185 -12.288 115.095 1.00 18.72 45 ILE C O 1
ATOM 2321 N N . GLY C 1 58 ? 10.099 -12.544 114.251 1.00 18.52 46 GLY C N 1
ATOM 2322 C CA . GLY C 1 58 ? 9.599 -11.278 114.729 1.00 18.97 46 GLY C CA 1
ATOM 2323 C C . GLY C 1 58 ? 8.868 -10.613 113.571 1.00 19.92 46 GLY C C 1
ATOM 2324 O O . GLY C 1 58 ? 8.234 -11.287 112.762 1.00 20.18 46 GLY C O 1
ATOM 2325 N N . PRO C 1 59 ? 8.977 -9.308 113.448 1.00 21.28 47 PRO C N 1
ATOM 2326 C CA . PRO C 1 59 ? 8.411 -8.696 112.244 1.00 20.73 47 PRO C CA 1
ATOM 2327 C C . PRO C 1 59 ? 9.044 -9.292 111.006 1.00 20.76 47 PRO C C 1
ATOM 2328 O O . PRO C 1 59 ? 10.257 -9.497 110.965 1.00 23.18 47 PRO C O 1
ATOM 2332 N N . ILE C 1 60 ? 8.239 -9.611 109.998 1.00 19.75 48 ILE C N 1
ATOM 2333 C CA . ILE C 1 60 ? 8.770 -10.175 108.763 1.00 19.63 48 ILE C CA 1
ATOM 2334 C C . ILE C 1 60 ? 8.974 -9.013 107.786 1.00 18.95 48 ILE C C 1
ATOM 2335 O O . ILE C 1 60 ? 8.357 -7.938 107.945 1.00 21.56 48 ILE C O 1
ATOM 2340 N N . ASN C 1 61 ? 9.876 -9.201 106.824 1.00 19.60 49 ASN C N 1
ATOM 2341 C CA . ASN C 1 61 ? 10.183 -8.137 105.830 1.00 18.65 49 ASN C CA 1
ATOM 2342 C C . ASN C 1 61 ? 10.839 -6.901 106.435 1.00 20.12 49 ASN C C 1
ATOM 2343 O O . ASN C 1 61 ? 10.731 -5.793 105.894 1.00 20.36 49 ASN C O 1
ATOM 2348 N N . GLU C 1 62 ? 11.556 -7.080 107.536 1.00 18.32 50 GLU C N 1
ATOM 2349 C CA . GLU C 1 62 ? 12.161 -5.951 108.238 1.00 19.28 50 GLU C CA 1
ATOM 2350 C C . GLU C 1 62 ? 13.667 -5.885 108.034 1.00 20.03 50 GLU C C 1
ATOM 2351 O O . GLU C 1 62 ? 14.364 -6.887 108.019 1.00 19.55 50 GLU C O 1
ATOM 2357 N N . ILE C 1 63 ? 14.135 -4.638 107.900 1.00 19.92 51 ILE C N 1
ATOM 2358 C CA . ILE C 1 63 ? 15.555 -4.285 107.886 1.00 19.89 51 ILE C CA 1
ATOM 2359 C C . ILE C 1 63 ? 15.807 -3.394 109.083 1.00 19.29 51 ILE C C 1
ATOM 2360 O O . ILE C 1 63 ? 15.066 -2.432 109.333 1.00 19.88 51 ILE C O 1
ATOM 2365 N N . VAL C 1 64 ? 16.879 -3.684 109.813 1.00 18.35 52 VAL C N 1
ATOM 2366 C CA . VAL C 1 64 ? 17.367 -2.780 110.873 1.00 18.48 52 VAL C CA 1
ATOM 2367 C C . VAL C 1 64 ? 18.820 -2.473 110.606 1.00 20.74 52 VAL C C 1
ATOM 2368 O O . VAL C 1 64 ? 19.635 -3.385 110.433 1.00 20.23 52 VAL C O 1
ATOM 2372 N N . HIS C 1 65 ? 19.150 -1.186 110.517 1.00 19.52 53 HIS C N 1
ATOM 2373 C CA . HIS C 1 65 ? 20.567 -0.808 110.413 1.00 18.88 53 HIS C CA 1
ATOM 2374 C C . HIS C 1 65 ? 20.929 0.265 111.438 1.00 18.97 53 HIS C C 1
ATOM 2375 O O . HIS C 1 65 ? 20.113 1.093 111.822 1.00 20.61 53 HIS C O 1
ATOM 2382 N N . ILE C 1 66 ? 22.175 0.181 111.903 1.00 18.76 54 ILE C N 1
ATOM 2383 C CA . ILE C 1 66 ? 22.669 0.980 112.994 1.00 18.61 54 ILE C CA 1
ATOM 2384 C C . ILE C 1 66 ? 23.938 1.721 112.601 1.00 17.52 54 ILE C C 1
ATOM 2385 O O . ILE C 1 66 ? 24.847 1.136 112.042 1.00 17.92 54 ILE C O 1
ATOM 2390 N N . TRP C 1 67 ? 23.947 3.024 112.861 1.00 18.10 55 TRP C N 1
ATOM 2391 C CA . TRP C 1 67 ? 25.060 3.893 112.542 1.00 18.43 55 TRP C CA 1
ATOM 2392 C C . TRP C 1 67 ? 25.476 4.655 113.801 1.00 18.39 55 TRP C C 1
ATOM 2393 O O . TRP C 1 67 ? 24.628 5.026 114.612 1.00 19.26 55 TRP C O 1
ATOM 2404 N N . ALA C 1 68 ? 26.773 4.849 113.981 1.00 17.98 56 ALA C N 1
ATOM 2405 C CA . ALA C 1 68 ? 27.306 5.567 115.132 1.00 17.14 56 ALA C CA 1
ATOM 2406 C C . ALA C 1 68 ? 27.823 6.935 114.705 1.00 18.60 56 ALA C C 1
ATOM 2407 O O . ALA C 1 68 ? 28.504 7.064 113.675 1.00 18.11 56 ALA C O 1
ATOM 2409 N N . PHE C 1 69 ? 27.543 7.937 115.539 1.00 17.91 57 PHE C N 1
ATOM 2410 C CA . PHE C 1 69 ? 27.972 9.309 115.251 1.00 17.11 57 PHE C CA 1
ATOM 2411 C C . PHE C 1 69 ? 28.580 9.953 116.490 1.00 18.50 57 PHE C C 1
ATOM 2412 O O . PHE C 1 69 ? 28.140 9.709 117.605 1.00 18.16 57 PHE C O 1
ATOM 2420 N N . SER C 1 70 ? 29.569 10.812 116.290 1.00 18.59 58 SER C N 1
ATOM 2421 C CA . SER C 1 70 ? 30.284 11.421 117.422 1.00 19.21 58 SER C CA 1
ATOM 2422 C C . SER C 1 70 ? 29.464 12.553 118.058 1.00 21.38 58 SER C C 1
ATOM 2423 O O . SER C 1 70 ? 29.620 12.858 119.250 1.00 22.66 58 SER C O 1
ATOM 2426 N N . SER C 1 71 ? 28.605 13.179 117.259 1.00 20.46 59 SER C N 1
ATOM 2427 C CA . SER C 1 71 ? 27.640 14.137 117.759 1.00 21.70 59 SER C CA 1
ATOM 2428 C C . SER C 1 71 ? 26.489 14.245 116.797 1.00 21.15 59 SER C C 1
ATOM 2429 O O . SER C 1 71 ? 26.579 13.761 115.669 1.00 19.48 59 SER C O 1
ATOM 2432 N N . LEU C 1 72 ? 25.387 14.843 117.230 1.00 20.89 60 LEU C N 1
ATOM 2433 C CA . LEU C 1 72 ? 24.229 14.967 116.341 1.00 19.70 60 LEU C CA 1
ATOM 2434 C C . LEU C 1 72 ? 24.383 16.067 115.306 1.00 20.15 60 LEU C C 1
ATOM 2435 O O . LEU C 1 72 ? 23.802 15.980 114.234 1.00 20.16 60 LEU C O 1
ATOM 2440 N N . ASP C 1 73 ? 25.153 17.100 115.610 1.00 20.11 61 ASP C N 1
ATOM 2441 C CA . ASP C 1 73 ? 25.503 18.055 114.572 1.00 20.24 61 ASP C CA 1
ATOM 2442 C C . ASP C 1 73 ? 26.387 17.385 113.524 1.00 21.08 61 ASP C C 1
ATOM 2443 O O . ASP C 1 73 ? 26.279 17.718 112.357 1.00 19.85 61 ASP C O 1
ATOM 2448 N N . ASP C 1 74 ? 27.277 16.479 113.930 1.00 19.50 62 ASP C N 1
ATOM 2449 C CA . ASP C 1 74 ? 28.141 15.821 112.941 1.00 19.70 62 ASP C CA 1
ATOM 2450 C C . ASP C 1 74 ? 27.277 14.882 112.092 1.00 20.94 62 ASP C C 1
ATOM 2451 O O . ASP C 1 74 ? 27.414 14.812 110.866 1.00 19.20 62 ASP C O 1
ATOM 2456 N N . ARG C 1 75 ? 26.363 14.163 112.735 1.00 19.09 63 ARG C N 1
ATOM 2457 C CA . ARG C 1 75 ? 25.355 13.395 112.000 1.00 18.56 63 ARG C CA 1
ATOM 2458 C C . ARG C 1 75 ? 24.635 14.268 110.991 1.00 20.16 63 ARG C C 1
ATOM 2459 O O . ARG C 1 75 ? 24.447 13.880 109.849 1.00 19.57 63 ARG C O 1
ATOM 2467 N N . ALA C 1 76 ? 24.228 15.457 111.407 1.00 19.37 64 ALA C N 1
ATOM 2468 C CA . ALA C 1 76 ? 23.457 16.315 110.511 1.00 18.21 64 ALA C CA 1
ATOM 2469 C C . ALA C 1 76 ? 24.251 16.652 109.259 1.00 19.12 64 ALA C C 1
ATOM 2470 O O . ALA C 1 76 ? 23.712 16.584 108.141 1.00 20.67 64 ALA C O 1
ATOM 2472 N N . GLU C 1 77 ? 25.521 16.995 109.429 1.00 21.07 65 GLU C N 1
ATOM 2473 C CA . GLU C 1 77 ? 26.335 17.387 108.273 1.00 21.38 65 GLU C CA 1
ATOM 2474 C C . GLU C 1 77 ? 26.615 16.202 107.354 1.00 20.18 65 GLU C C 1
ATOM 2475 O O . GLU C 1 77 ? 26.552 16.337 106.116 1.00 21.17 65 GLU C O 1
ATOM 2481 N N . ARG C 1 78 ? 26.885 15.038 107.944 1.00 20.20 66 ARG C N 1
ATOM 2482 C CA . ARG C 1 78 ? 27.143 13.820 107.167 1.00 20.98 66 ARG C CA 1
ATOM 2483 C C . ARG C 1 78 ? 25.915 13.423 106.375 1.00 20.33 66 ARG C C 1
ATOM 2484 O O . ARG C 1 78 ? 26.031 13.040 105.197 1.00 21.57 66 ARG C O 1
ATOM 2492 N N . ARG C 1 79 ? 24.740 13.515 106.987 1.00 18.93 67 ARG C N 1
ATOM 2493 C CA . ARG C 1 79 ? 23.497 13.190 106.287 1.00 19.68 67 ARG C CA 1
ATOM 2494 C C . ARG C 1 79 ? 23.189 14.200 105.190 1.00 19.67 67 ARG C C 1
ATOM 2495 O O . ARG C 1 79 ? 22.679 13.816 104.143 1.00 20.19 67 ARG C O 1
ATOM 2503 N N . ALA C 1 80 ? 23.480 15.478 105.416 1.00 20.29 68 ALA C N 1
ATOM 2504 C CA . ALA C 1 80 ? 23.287 16.475 104.365 1.00 19.67 68 ALA C CA 1
ATOM 2505 C C . ALA C 1 80 ? 24.179 16.145 103.165 1.00 21.23 68 ALA C C 1
ATOM 2506 O O . ALA C 1 80 ? 23.732 16.248 102.029 1.00 21.91 68 ALA C O 1
ATOM 2508 N N . ARG C 1 81 ? 25.430 15.752 103.416 1.00 20.71 69 ARG C N 1
ATOM 2509 C CA . ARG C 1 81 ? 26.329 15.371 102.320 1.00 20.10 69 ARG C CA 1
ATOM 2510 C C . ARG C 1 81 ? 25.789 14.152 101.576 1.00 19.89 69 ARG C C 1
ATOM 2511 O O . ARG C 1 81 ? 25.820 14.088 100.329 1.00 21.13 69 ARG C O 1
ATOM 2519 N N . LEU C 1 82 ? 25.324 13.164 102.308 1.00 18.46 70 LEU C N 1
ATOM 2520 C CA . LEU C 1 82 ? 24.720 11.987 101.701 1.00 18.83 70 LEU C CA 1
ATOM 2521 C C . LEU C 1 82 ? 23.544 12.338 100.803 1.00 20.51 70 LEU C C 1
ATOM 2522 O O . LEU C 1 82 ? 23.481 11.911 99.649 1.00 19.77 70 LEU C O 1
ATOM 2535 N N . ALA C 1 84 ? 22.640 15.057 99.393 1.00 19.70 72 ALA C N 1
ATOM 2536 C CA . ALA C 1 84 ? 22.960 15.924 98.259 1.00 20.65 72 ALA C CA 1
ATOM 2537 C C . ALA C 1 84 ? 23.826 15.238 97.196 1.00 20.03 72 ALA C C 1
ATOM 2538 O O . ALA C 1 84 ? 24.098 15.818 96.140 1.00 21.02 72 ALA C O 1
ATOM 2540 N N . ASP C 1 85 ? 24.308 14.029 97.475 1.00 19.27 73 ASP C N 1
ATOM 2541 C CA . ASP C 1 85 ? 25.222 13.364 96.537 1.00 18.71 73 ASP C CA 1
ATOM 2542 C C . ASP C 1 85 ? 24.405 12.810 95.380 1.00 18.04 73 ASP C C 1
ATOM 2543 O O . ASP C 1 85 ? 23.538 11.985 95.621 1.00 18.82 73 ASP C O 1
ATOM 2548 N N . PRO C 1 86 ? 24.695 13.257 94.136 1.00 17.48 74 PRO C N 1
ATOM 2549 C CA . PRO C 1 86 ? 23.900 12.701 93.027 1.00 18.88 74 PRO C CA 1
ATOM 2550 C C . PRO C 1 86 ? 24.050 11.194 92.875 1.00 17.96 74 PRO C C 1
ATOM 2551 O O . PRO C 1 86 ? 23.141 10.550 92.351 1.00 19.15 74 PRO C O 1
ATOM 2555 N N . ARG C 1 87 ? 25.151 10.623 93.355 1.00 18.29 75 ARG C N 1
ATOM 2556 C CA . ARG C 1 87 ? 25.288 9.150 93.387 1.00 18.65 75 ARG C CA 1
ATOM 2557 C C . ARG C 1 87 ? 24.319 8.491 94.342 1.00 16.95 75 ARG C C 1
ATOM 2558 O O . ARG C 1 87 ? 23.882 7.369 94.078 1.00 20.23 75 ARG C O 1
ATOM 2566 N N . TRP C 1 88 ? 23.997 9.137 95.456 1.00 18.34 76 TRP C N 1
ATOM 2567 C CA . TRP C 1 88 ? 23.026 8.566 96.373 1.00 18.10 76 TRP C CA 1
ATOM 2568 C C . TRP C 1 88 ? 21.614 8.788 95.849 1.00 19.16 76 TRP C C 1
ATOM 2569 O O . TRP C 1 88 ? 20.775 7.890 95.870 1.00 20.38 76 TRP C O 1
ATOM 2580 N N . LEU C 1 89 ? 21.356 9.976 95.308 1.00 18.77 77 LEU C N 1
ATOM 2581 C CA . LEU C 1 89 ? 20.034 10.241 94.747 1.00 21.27 77 LEU C CA 1
ATOM 2582 C C . LEU C 1 89 ? 19.728 9.322 93.549 1.00 20.34 77 LEU C C 1
ATOM 2583 O O . LEU C 1 89 ? 18.560 9.023 93.305 1.00 22.56 77 LEU C O 1
ATOM 2588 N N . SER C 1 90 ? 20.763 8.864 92.844 1.00 20.67 78 SER C N 1
ATOM 2589 C CA . SER C 1 90 ? 20.567 7.957 91.710 1.00 20.88 78 SER C CA 1
ATOM 2590 C C . SER C 1 90 ? 20.368 6.525 92.192 1.00 21.49 78 SER C C 1
ATOM 2591 O O . SER C 1 90 ? 19.845 5.699 91.441 1.00 22.39 78 SER C O 1
ATOM 2596 N N . PHE C 1 91 ? 20.844 6.230 93.403 1.00 19.75 79 PHE C N 1
ATOM 2597 C CA . PHE C 1 91 ? 20.628 4.916 94.028 1.00 20.28 79 PHE C CA 1
ATOM 2598 C C . PHE C 1 91 ? 19.257 4.747 94.678 1.00 20.61 79 PHE C C 1
ATOM 2599 O O . PHE C 1 91 ? 18.628 3.681 94.549 1.00 20.64 79 PHE C O 1
ATOM 2607 N N . LEU C 1 92 ? 18.799 5.780 95.396 1.00 20.25 80 LEU C N 1
ATOM 2608 C CA . LEU C 1 92 ? 17.543 5.716 96.151 1.00 20.57 80 LEU C CA 1
ATOM 2609 C C . LEU C 1 92 ? 16.343 5.151 95.387 1.00 21.98 80 LEU C C 1
ATOM 2610 O O . LEU C 1 92 ? 15.565 4.427 95.980 1.00 20.98 80 LEU C O 1
ATOM 2615 N N . PRO C 1 93 ? 16.171 5.471 94.098 1.00 20.28 81 PRO C N 1
ATOM 2616 C CA . PRO C 1 93 ? 15.020 4.892 93.406 1.00 19.48 81 PRO C CA 1
ATOM 2617 C C . PRO C 1 93 ? 14.991 3.374 93.387 1.00 20.97 81 PRO C C 1
ATOM 2618 O O . PRO C 1 93 ? 13.913 2.784 93.223 1.00 21.54 81 PRO C O 1
ATOM 2622 N N . LYS C 1 94 ? 16.145 2.732 93.598 1.00 19.61 82 LYS C N 1
ATOM 2623 C CA . LYS C 1 94 ? 16.237 1.277 93.591 1.00 20.19 82 LYS C CA 1
ATOM 2624 C C . LYS C 1 94 ? 15.772 0.642 94.899 1.00 19.39 82 LYS C C 1
ATOM 2625 O O . LYS C 1 94 ? 15.537 -0.567 94.942 1.00 19.79 82 LYS C O 1
ATOM 2633 N N . ILE C 1 95 ? 15.643 1.435 95.961 1.00 18.83 83 ILE C N 1
ATOM 2634 C CA . ILE C 1 95 ? 15.063 0.913 97.210 1.00 19.81 83 ILE C CA 1
ATOM 2635 C C . ILE C 1 95 ? 13.816 1.637 97.710 1.00 20.40 83 ILE C C 1
ATOM 2636 O O . ILE C 1 95 ? 13.111 1.118 98.588 1.00 21.37 83 ILE C O 1
ATOM 2641 N N . ARG C 1 96 ? 13.528 2.830 97.202 1.00 19.79 84 ARG C N 1
ATOM 2642 C CA . ARG C 1 96 ? 12.516 3.625 97.892 1.00 22.25 84 ARG C CA 1
ATOM 2643 C C . ARG C 1 96 ? 11.087 3.085 97.695 1.00 22.49 84 ARG C C 1
ATOM 2644 O O . ARG C 1 96 ? 10.199 3.441 98.483 1.00 21.94 84 ARG C O 1
ATOM 2652 N N . ASP C 1 97 ? 10.867 2.254 96.677 1.00 20.76 85 ASP C N 1
ATOM 2653 C CA . ASP C 1 97 ? 9.582 1.559 96.531 1.00 20.00 85 ASP C CA 1
ATOM 2654 C C . ASP C 1 97 ? 9.599 0.158 97.143 1.00 20.11 85 ASP C C 1
ATOM 2655 O O . ASP C 1 97 ? 8.538 -0.489 97.272 1.00 23.31 85 ASP C O 1
ATOM 2660 N N . LEU C 1 98 ? 10.768 -0.322 97.533 1.00 19.07 86 LEU C N 1
ATOM 2661 C CA . LEU C 1 98 ? 10.873 -1.585 98.278 1.00 19.87 86 LEU C CA 1
ATOM 2662 C C . LEU C 1 98 ? 10.578 -1.354 99.750 1.00 19.54 86 LEU C C 1
ATOM 2663 O O . LEU C 1 98 ? 10.096 -2.254 100.432 1.00 20.22 86 LEU C O 1
ATOM 2668 N N . ILE C 1 99 ? 10.879 -0.158 100.241 1.00 19.92 87 ILE C N 1
ATOM 2669 C CA . ILE C 1 99 ? 10.553 0.240 101.616 1.00 20.25 87 ILE C CA 1
ATOM 2670 C C . ILE C 1 99 ? 9.123 0.786 101.660 1.00 20.99 87 ILE C C 1
ATOM 2671 O O . ILE C 1 99 ? 8.798 1.705 100.915 1.00 21.69 87 ILE C O 1
ATOM 2676 N N . GLU C 1 100 ? 8.295 0.249 102.558 1.00 20.32 88 GLU C N 1
ATOM 2677 C CA . GLU C 1 100 ? 6.927 0.731 102.768 1.00 19.98 88 GLU C CA 1
ATOM 2678 C C . GLU C 1 1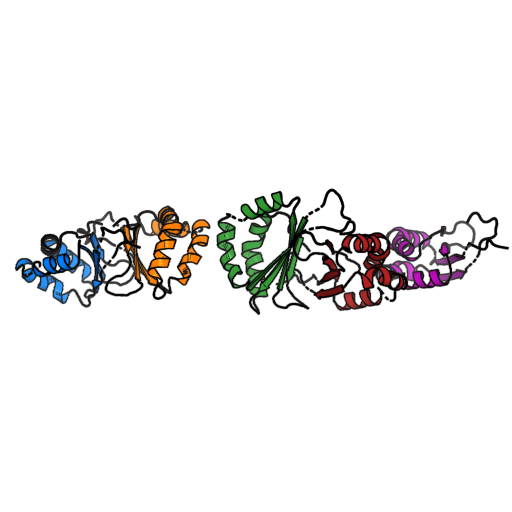00 ? 6.854 1.763 103.901 1.00 18.78 88 GLU C C 1
ATOM 2679 O O . GLU C 1 100 ? 6.276 2.837 103.735 1.00 20.30 88 GLU C O 1
ATOM 2685 N N . VAL C 1 101 ? 7.386 1.385 105.063 1.00 19.34 89 VAL C N 1
ATOM 2686 C CA . VAL C 1 101 ? 7.291 2.200 106.280 1.00 20.19 89 VAL C CA 1
ATOM 2687 C C . VAL C 1 101 ? 8.653 2.243 106.916 1.00 21.17 89 VAL C C 1
ATOM 2688 O O . VAL C 1 101 ? 9.402 1.256 106.867 1.00 21.74 89 VAL C O 1
ATOM 2692 N N . ALA C 1 102 ? 8.992 3.390 107.496 1.00 20.02 90 ALA C N 1
ATOM 2693 C CA . ALA C 1 102 ? 10.328 3.598 108.053 1.00 20.48 90 ALA C CA 1
ATOM 2694 C C . ALA C 1 102 ? 10.272 4.447 109.320 1.00 20.88 90 ALA C C 1
ATOM 2695 O O . ALA C 1 102 ? 9.419 5.311 109.447 1.00 20.51 90 ALA C O 1
ATOM 2697 N N . GLU C 1 103 ? 11.189 4.195 110.243 1.00 20.03 91 GLU C N 1
ATOM 2698 C CA . GLU C 1 103 ? 11.384 5.059 111.416 1.00 20.28 91 GLU C CA 1
ATOM 2699 C C . GLU C 1 103 ? 12.842 5.051 111.822 1.00 21.00 91 GLU C C 1
ATOM 2700 O O . GLU C 1 103 ? 13.577 4.132 111.479 1.00 20.42 91 GLU C O 1
ATOM 2706 N N . ASN C 1 104 ? 13.275 6.085 112.554 1.00 19.93 92 ASN C N 1
ATOM 2707 C CA . ASN C 1 104 ? 14.591 6.072 113.153 1.00 19.17 92 ASN C CA 1
ATOM 2708 C C . ASN C 1 104 ? 14.500 6.589 114.572 1.00 19.24 92 ASN C C 1
ATOM 2709 O O . ASN C 1 104 ? 13.523 7.246 114.949 1.00 20.24 92 ASN C O 1
ATOM 2714 N N . LYS C 1 105 ? 15.510 6.242 115.359 1.00 17.76 93 LYS C N 1
ATOM 2715 C CA . LYS C 1 105 ? 15.635 6.734 116.727 1.00 18.36 93 LYS C CA 1
ATOM 2716 C C . LYS C 1 105 ? 17.111 6.899 117.029 1.00 19.37 93 LYS C C 1
ATOM 2717 O O . LYS C 1 105 ? 17.963 6.237 116.437 1.00 18.44 93 LYS C O 1
ATOM 2723 N N . ILE C 1 106 ? 17.412 7.803 117.950 1.00 18.99 94 ILE C N 1
ATOM 2724 C CA . ILE C 1 106 ? 18.761 7.990 118.472 1.00 18.31 94 ILE C CA 1
ATOM 2725 C C . ILE C 1 106 ? 18.793 7.475 119.921 1.00 18.79 94 ILE C C 1
ATOM 2726 O O . ILE C 1 106 ? 17.935 7.844 120.760 1.00 19.09 94 ILE C O 1
ATOM 2739 N N . LYS C 1 108 ? 21.630 6.216 123.256 1.00 20.33 96 LYS C N 1
ATOM 2740 C CA . LYS C 1 108 ? 22.959 6.310 123.838 1.00 19.31 96 LYS C CA 1
ATOM 2741 C C . LYS C 1 108 ? 23.367 4.959 124.420 1.00 18.86 96 LYS C C 1
ATOM 2742 O O . LYS C 1 108 ? 22.514 4.187 124.854 1.00 19.35 96 LYS C O 1
ATOM 2748 N N . PRO C 1 109 ? 24.688 4.685 124.467 1.00 19.17 97 PRO C N 1
ATOM 2749 C CA . PRO C 1 109 ? 25.212 3.456 125.039 1.00 18.92 97 PRO C CA 1
ATOM 2750 C C . PRO C 1 109 ? 25.223 3.481 126.567 1.00 20.77 97 PRO C C 1
ATOM 2751 O O . PRO C 1 109 ? 25.628 4.478 127.175 1.00 20.69 97 PRO C O 1
ATOM 2755 N N . ALA C 1 110 ? 24.769 2.378 127.162 1.00 20.14 98 ALA C N 1
ATOM 2756 C CA . ALA C 1 110 ? 24.985 2.143 128.588 1.00 19.55 98 ALA C CA 1
ATOM 2757 C C . ALA C 1 110 ? 26.486 2.116 128.856 1.00 20.68 98 ALA C C 1
ATOM 2758 O O . ALA C 1 110 ? 27.270 1.849 127.936 1.00 19.50 98 ALA C O 1
ATOM 2760 N N . ARG C 1 111 ? 26.873 2.322 130.108 1.00 20.10 99 ARG C N 1
ATOM 2761 C CA . ARG C 1 111 ? 28.297 2.319 130.489 1.00 20.28 99 ARG C CA 1
ATOM 2762 C C . ARG C 1 111 ? 28.973 0.977 130.190 1.00 21.31 99 ARG C C 1
ATOM 2763 O O . ARG C 1 111 ? 30.185 0.923 129.937 1.00 22.77 99 ARG C O 1
ATOM 2771 N N . PHE C 1 112 ? 28.164 -0.080 130.189 1.00 20.45 100 PHE C N 1
ATOM 2772 C CA . PHE C 1 112 ? 28.620 -1.463 130.001 1.00 21.50 100 PHE C CA 1
ATOM 2773 C C . PHE C 1 112 ? 28.371 -1.994 128.585 1.00 22.63 100 PHE C C 1
ATOM 2774 O O . PHE C 1 112 ? 28.548 -3.185 128.324 1.00 22.77 100 PHE C O 1
ATOM 2782 N N . SER C 1 113 ? 27.959 -1.118 127.675 1.00 19.59 101 SER C N 1
ATOM 2783 C CA . SER C 1 113 ? 27.816 -1.508 126.272 1.00 19.32 101 SER C CA 1
ATOM 2784 C C . SER C 1 113 ? 29.197 -1.686 125.650 1.00 19.55 101 SER C C 1
ATOM 2785 O O . SER C 1 113 ? 30.043 -0.803 125.775 1.00 20.03 101 SER C O 1
ATOM 2788 N N . PRO C 1 114 ? 29.431 -2.824 124.985 1.00 20.49 102 PRO C N 1
ATOM 2789 C CA . PRO C 1 114 ? 30.668 -2.976 124.218 1.00 20.53 102 PRO C CA 1
ATOM 2790 C C . PRO C 1 114 ? 30.781 -1.994 123.062 1.00 21.03 102 PRO C C 1
ATOM 2791 O O . PRO C 1 114 ? 31.891 -1.673 122.632 1.00 23.71 102 PRO C O 1
ATOM 2795 N N . LEU C 1 115 ? 29.635 -1.563 122.536 1.00 21.09 103 LEU C N 1
ATOM 2796 C CA . LEU C 1 115 ? 29.568 -0.474 121.570 1.00 22.00 103 LEU C CA 1
ATOM 2797 C C . LEU C 1 115 ? 29.417 0.797 122.379 1.00 21.90 103 LEU C C 1
ATOM 2798 O O . LEU C 1 115 ? 28.362 1.040 122.976 1.00 23.17 103 LEU C O 1
ATOM 2821 N N . HIS D 1 7 ? 21.463 -14.281 100.552 1.00 44.84 -5 HIS D N 1
ATOM 2822 C CA . HIS D 1 7 ? 21.699 -12.869 101.030 1.00 43.85 -5 HIS D CA 1
ATOM 2823 C C . HIS D 1 7 ? 22.298 -12.711 102.442 1.00 41.08 -5 HIS D C 1
ATOM 2824 O O . HIS D 1 7 ? 22.246 -11.639 103.011 1.00 38.27 -5 HIS D O 1
ATOM 2831 N N . HIS D 1 8 ? 22.890 -13.773 102.988 1.00 41.91 -4 HIS D N 1
ATOM 2832 C CA . HIS D 1 8 ? 23.746 -13.671 104.177 1.00 42.64 -4 HIS D CA 1
ATOM 2833 C C . HIS D 1 8 ? 24.939 -14.606 104.013 1.00 41.58 -4 HIS D C 1
ATOM 2834 O O . HIS D 1 8 ? 24.921 -15.511 103.170 1.00 40.38 -4 HIS D O 1
ATOM 2841 N N . HIS D 1 9 ? 25.964 -14.385 104.829 1.00 42.84 -3 HIS D N 1
ATOM 2842 C CA . HIS D 1 9 ? 27.187 -15.200 104.789 1.00 44.46 -3 HIS D CA 1
ATOM 2843 C C . HIS D 1 9 ? 26.942 -16.612 105.308 1.00 44.80 -3 HIS D C 1
ATOM 2844 O O . HIS D 1 9 ? 26.067 -16.827 106.149 1.00 46.06 -3 HIS D O 1
ATOM 2851 N N . HIS D 1 10 ? 27.730 -17.562 104.798 1.00 45.57 -2 HIS D N 1
ATOM 2852 C CA . HIS D 1 10 ? 27.580 -18.976 105.133 1.00 45.07 -2 HIS D CA 1
ATOM 2853 C C . HIS D 1 10 ? 27.735 -19.176 106.634 1.00 43.93 -2 HIS D C 1
ATOM 2854 O O . HIS D 1 10 ? 26.878 -19.785 107.284 1.00 45.60 -2 HIS D O 1
ATOM 2856 N N . HIS D 1 11 ? 28.835 -18.655 107.176 1.00 41.02 -1 HIS D N 1
ATOM 2857 C CA . HIS D 1 11 ? 29.042 -18.593 108.617 1.00 38.14 -1 HIS D CA 1
ATOM 2858 C C . HIS D 1 11 ? 28.578 -17.212 109.077 1.00 37.02 -1 HIS D C 1
ATOM 2859 O O . HIS D 1 11 ? 29.026 -16.192 108.543 1.00 37.43 -1 HIS D O 1
ATOM 2861 N N . HIS D 1 12 ? 27.666 -17.186 110.044 1.00 34.30 0 HIS D N 1
ATOM 2862 C CA . HIS D 1 12 ? 27.136 -15.928 110.567 1.00 30.77 0 HIS D CA 1
ATOM 2863 C C . HIS D 1 12 ? 26.552 -16.179 111.947 1.00 29.34 0 HIS D C 1
ATOM 2864 O O . HIS D 1 12 ? 26.193 -17.311 112.271 1.00 30.25 0 HIS D O 1
ATOM 2879 N N . PHE D 1 14 ? 23.479 -15.252 114.763 1.00 20.76 2 PHE D N 1
ATOM 2880 C CA . PHE D 1 14 ? 22.103 -14.782 114.893 1.00 19.68 2 PHE D CA 1
ATOM 2881 C C . PHE D 1 14 ? 22.127 -13.668 115.916 1.00 20.16 2 PHE D C 1
ATOM 2882 O O . PHE D 1 14 ? 22.791 -13.791 116.957 1.00 20.83 2 PHE D O 1
ATOM 2890 N N . TYR D 1 15 ? 21.377 -12.595 115.657 1.00 18.72 3 TYR D N 1
ATOM 2891 C CA . TYR D 1 15 ? 21.323 -11.431 116.530 1.00 19.93 3 TYR D CA 1
ATOM 2892 C C . TYR D 1 15 ? 19.961 -11.331 117.166 1.00 18.43 3 TYR D C 1
ATOM 2893 O O . TYR D 1 15 ? 18.951 -11.210 116.467 1.00 18.97 3 TYR D O 1
ATOM 2902 N N . GLU D 1 16 ? 19.923 -11.366 118.492 1.00 19.15 4 GLU D N 1
ATOM 2903 C CA . GLU D 1 16 ? 18.701 -11.133 119.246 1.00 19.17 4 GLU D CA 1
ATOM 2904 C C . GLU D 1 16 ? 18.667 -9.701 119.675 1.00 19.47 4 GLU D C 1
ATOM 2905 O O . GLU D 1 16 ? 19.586 -9.233 120.326 1.00 19.17 4 GLU D O 1
ATOM 2911 N N . ILE D 1 17 ? 17.590 -9.016 119.328 1.00 18.86 5 ILE D N 1
ATOM 2912 C CA . ILE D 1 17 ? 17.361 -7.637 119.742 1.00 18.44 5 ILE D CA 1
ATOM 2913 C C . ILE D 1 17 ? 16.173 -7.650 120.711 1.00 19.05 5 ILE D C 1
ATOM 2914 O O . ILE D 1 17 ? 15.059 -8.075 120.349 1.00 20.29 5 ILE D O 1
ATOM 2919 N N . ARG D 1 18 ? 16.435 -7.205 121.943 1.00 18.57 6 ARG D N 1
ATOM 2920 C CA . ARG D 1 18 ? 15.439 -7.168 123.012 1.00 19.65 6 ARG D CA 1
ATOM 2921 C C . ARG D 1 18 ? 15.137 -5.716 123.293 1.00 19.34 6 ARG D C 1
ATOM 2922 O O . ARG D 1 18 ? 16.045 -4.928 123.510 1.00 20.66 6 ARG D O 1
ATOM 2930 N N . THR D 1 19 ? 13.850 -5.369 123.260 1.00 18.85 7 THR D N 1
ATOM 2931 C CA . THR D 1 19 ? 13.409 -4.005 123.452 1.00 19.09 7 THR D CA 1
ATOM 2932 C C . THR D 1 19 ? 12.436 -3.963 124.605 1.00 20.40 7 THR D C 1
ATOM 2933 O O . THR D 1 19 ? 11.418 -4.677 124.593 1.00 19.85 7 THR D O 1
ATOM 2937 N N . TYR D 1 20 ? 12.756 -3.124 125.597 1.00 19.50 8 TYR D N 1
ATOM 2938 C CA . TYR D 1 20 ? 11.929 -2.963 126.809 1.00 18.84 8 TYR D CA 1
ATOM 2939 C C . TYR D 1 20 ? 11.430 -1.537 126.911 1.00 20.52 8 TYR D C 1
ATOM 2940 O O . TYR D 1 20 ? 12.216 -0.589 126.777 1.00 21.58 8 TYR D O 1
ATOM 2949 N N . ARG D 1 21 ? 10.153 -1.392 127.253 1.00 19.03 9 ARG D N 1
ATOM 2950 C CA . ARG D 1 21 ? 9.629 -0.099 127.697 1.00 19.01 9 ARG D CA 1
ATOM 2951 C C . ARG D 1 21 ? 9.558 -0.133 129.207 1.00 18.90 9 ARG D C 1
ATOM 2952 O O . ARG D 1 21 ? 8.862 -0.989 129.764 1.00 18.81 9 ARG D O 1
ATOM 2960 N N . LEU D 1 22 ? 10.290 0.761 129.860 1.00 19.24 10 LEU D N 1
ATOM 2961 C CA . LEU D 1 22 ? 10.296 0.837 131.282 1.00 19.97 10 LEU D CA 1
ATOM 2962 C C . LEU D 1 22 ? 9.230 1.759 131.845 1.00 19.24 10 LEU D C 1
ATOM 2963 O O . LEU D 1 22 ? 8.699 2.622 131.164 1.00 20.25 10 LEU D O 1
ATOM 2968 N N . LYS D 1 23 ? 8.938 1.554 133.117 1.00 19.28 11 LYS D N 1
ATOM 2969 C CA . LYS D 1 23 ? 8.244 2.535 133.946 1.00 21.24 11 LYS D CA 1
ATOM 2970 C C . LYS D 1 23 ? 8.834 3.921 133.679 1.00 19.69 11 LYS D C 1
ATOM 2971 O O . LYS D 1 23 ? 10.064 4.112 133.632 1.00 20.00 11 LYS D O 1
ATOM 2977 N N . ASN D 1 24 ? 7.968 4.907 133.515 1.00 19.74 12 ASN D N 1
ATOM 2978 C CA . ASN D 1 24 ? 8.465 6.261 133.263 1.00 19.45 12 ASN D CA 1
ATOM 2979 C C . ASN D 1 24 ? 9.451 6.737 134.314 1.00 20.34 12 ASN D C 1
ATOM 2980 O O . ASN D 1 24 ? 9.178 6.644 135.501 1.00 20.76 12 ASN D O 1
ATOM 2985 N N . GLY D 1 25 ? 10.612 7.203 133.858 1.00 19.93 13 GLY D N 1
ATOM 2986 C CA . GLY D 1 25 ? 11.670 7.662 134.754 1.00 20.22 13 GLY D CA 1
ATOM 2987 C C . GLY D 1 25 ? 12.631 6.611 135.281 1.00 20.04 13 GLY D C 1
ATOM 2988 O O . GLY D 1 25 ? 13.550 6.964 136.004 1.00 21.20 13 GLY D O 1
ATOM 2989 N N . ALA D 1 26 ? 12.432 5.329 134.920 1.00 18.76 14 ALA D N 1
ATOM 2990 C CA . ALA D 1 26 ? 13.199 4.233 135.548 1.00 19.94 14 ALA D CA 1
ATOM 2991 C C . ALA D 1 26 ? 14.533 3.932 134.862 1.00 19.62 14 ALA D C 1
ATOM 2992 O O . ALA D 1 26 ? 15.268 3.075 135.335 1.00 20.79 14 ALA D O 1
ATOM 2994 N N . ILE D 1 27 ? 14.856 4.606 133.769 1.00 20.55 15 ILE D N 1
ATOM 2995 C CA . ILE D 1 27 ? 16.103 4.263 133.091 1.00 19.95 15 ILE D CA 1
ATOM 2996 C C . ILE D 1 27 ? 17.341 4.307 134.009 1.00 21.30 15 ILE D C 1
ATOM 2997 O O . ILE D 1 27 ? 18.094 3.349 134.053 1.00 21.05 15 ILE D O 1
ATOM 3004 N N . PRO D 1 28 ? 17.572 5.431 134.704 1.00 21.14 16 PRO D N 1
ATOM 3005 C CA . PRO D 1 28 ? 18.766 5.438 135.574 1.00 20.50 16 PRO D CA 1
ATOM 3006 C C . PRO D 1 28 ? 18.825 4.313 136.580 1.00 21.18 16 PRO D C 1
ATOM 3007 O O . PRO D 1 28 ? 19.888 3.689 136.751 1.00 21.21 16 PRO D O 1
ATOM 3011 N N . ALA D 1 29 ? 17.722 4.049 137.260 1.00 20.31 17 ALA D N 1
ATOM 3012 C CA . ALA D 1 29 ? 17.700 2.988 138.251 1.00 20.51 17 ALA D CA 1
ATOM 3013 C C . ALA D 1 29 ? 17.963 1.627 137.615 1.00 20.71 17 ALA D C 1
ATOM 3014 O O . ALA D 1 29 ? 18.683 0.802 138.146 1.00 21.61 17 ALA D O 1
ATOM 3016 N N . TYR D 1 30 ? 17.340 1.399 136.475 1.00 19.84 18 TYR D N 1
ATOM 3017 C CA . TYR D 1 30 ? 17.515 0.160 135.752 1.00 19.54 18 TYR D CA 1
ATOM 3018 C C . TYR D 1 30 ? 18.962 -0.054 135.342 1.00 21.04 18 TYR D C 1
ATOM 3019 O O . TYR D 1 30 ? 19.544 -1.106 135.611 1.00 21.47 18 TYR D O 1
ATOM 3028 N N . LEU D 1 31 ? 19.540 0.962 134.716 1.00 20.58 19 LEU D N 1
ATOM 3029 C CA . LEU D 1 31 ? 20.924 0.860 134.266 1.00 21.05 19 LEU D CA 1
ATOM 3030 C C . LEU D 1 31 ? 21.887 0.671 135.428 1.00 20.04 19 LEU D C 1
ATOM 3031 O O . LEU D 1 31 ? 22.875 -0.056 135.300 1.00 20.13 19 LEU D O 1
ATOM 3036 N N . LYS D 1 32 ? 21.625 1.326 136.558 1.00 21.36 20 LYS D N 1
ATOM 3037 C CA . LYS D 1 32 ? 22.515 1.144 137.713 1.00 21.77 20 LYS D CA 1
ATOM 3038 C C . LYS D 1 32 ? 22.529 -0.301 138.215 1.00 20.61 20 LYS D C 1
ATOM 3039 O O . LYS D 1 32 ? 23.596 -0.889 138.422 1.00 22.66 20 LYS D O 1
ATOM 3047 N N . VAL D 1 33 ? 21.353 -0.867 138.420 1.00 21.83 21 VAL D N 1
ATOM 3048 C CA . VAL D 1 33 ? 21.296 -2.198 139.007 1.00 21.34 21 VAL D CA 1
ATOM 3049 C C . VAL D 1 33 ? 21.734 -3.244 137.975 1.00 20.36 21 VAL D C 1
ATOM 3050 O O . VAL D 1 33 ? 22.371 -4.229 138.332 1.00 20.47 21 VAL D O 1
ATOM 3054 N N . VAL D 1 34 ? 21.487 -3.024 136.680 1.00 20.43 22 VAL D N 1
ATOM 3055 C CA . VAL D 1 34 ? 21.996 -3.978 135.683 1.00 19.93 22 VAL D CA 1
ATOM 3056 C C . VAL D 1 34 ? 23.518 -3.939 135.691 1.00 19.05 22 VAL D C 1
ATOM 3057 O O . VAL D 1 34 ? 24.184 -4.990 135.720 1.00 20.20 22 VAL D O 1
ATOM 3061 N N . GLU D 1 35 ? 24.091 -2.743 135.727 1.00 18.88 23 GLU D N 1
ATOM 3062 C CA . GLU D 1 35 ? 25.546 -2.643 135.752 1.00 19.28 23 GLU D CA 1
ATOM 3063 C C . GLU D 1 35 ? 26.141 -3.289 136.990 1.00 19.62 23 GLU D C 1
ATOM 3064 O O . GLU D 1 35 ? 27.105 -4.071 136.899 1.00 21.54 23 GLU D O 1
ATOM 3070 N N . ASP D 1 36 ? 25.601 -2.954 138.152 1.00 20.20 24 ASP D N 1
ATOM 3071 C CA . ASP D 1 36 ? 26.224 -3.380 139.407 1.00 20.20 24 ASP D CA 1
ATOM 3072 C C . ASP D 1 36 ? 26.022 -4.850 139.723 1.00 21.30 24 ASP D C 1
ATOM 3073 O O . ASP D 1 36 ? 26.871 -5.471 140.366 1.00 20.72 24 ASP D O 1
ATOM 3078 N N . GLU D 1 37 ? 24.883 -5.397 139.296 1.00 22.02 25 GLU D N 1
ATOM 3079 C CA . GLU D 1 37 ? 24.426 -6.699 139.789 1.00 24.67 25 GLU D CA 1
ATOM 3080 C C . GLU D 1 37 ? 24.011 -7.738 138.768 1.00 25.01 25 GLU D C 1
ATOM 3081 O O . GLU D 1 37 ? 23.945 -8.916 139.116 1.00 28.81 25 GLU D O 1
ATOM 3087 N N . GLY D 1 38 ? 23.676 -7.325 137.539 1.00 21.00 26 GLY D N 1
ATOM 3088 C CA . GLY D 1 38 ? 23.110 -8.240 136.541 1.00 21.16 26 GLY D CA 1
ATOM 3089 C C . GLY D 1 38 ? 23.931 -8.535 135.292 1.00 20.40 26 GLY D C 1
ATOM 3090 O O . GLY D 1 38 ? 23.961 -9.681 134.829 1.00 19.64 26 GLY D O 1
ATOM 3091 N N . ILE D 1 39 ? 24.600 -7.534 134.719 1.00 18.32 27 ILE D N 1
ATOM 3092 C CA . ILE D 1 39 ? 25.176 -7.718 133.384 1.00 20.41 27 ILE D CA 1
ATOM 3093 C C . ILE D 1 39 ? 26.266 -8.783 133.368 1.00 21.11 27 ILE D C 1
ATOM 3094 O O . ILE D 1 39 ? 26.359 -9.567 132.425 1.00 21.68 27 ILE D O 1
ATOM 3099 N N . GLU D 1 40 ? 27.062 -8.866 134.424 1.00 19.22 28 GLU D N 1
ATOM 3100 C CA . GLU D 1 40 ? 28.142 -9.828 134.388 1.00 20.63 28 GLU D CA 1
ATOM 3101 C C . GLU D 1 40 ? 27.646 -11.261 134.508 1.00 20.46 28 GLU D C 1
ATOM 3102 O O . GLU D 1 40 ? 28.185 -12.153 133.839 1.00 22.34 28 GLU D O 1
ATOM 3108 N N . ILE D 1 41 ? 26.595 -11.484 135.290 1.00 20.89 29 ILE D N 1
ATOM 3109 C CA . ILE D 1 41 ? 25.932 -12.785 135.307 1.00 21.93 29 ILE D CA 1
ATOM 3110 C C . ILE D 1 41 ? 25.413 -13.149 133.910 1.00 19.21 29 ILE D C 1
ATOM 3111 O O . ILE D 1 41 ? 25.645 -14.239 133.388 1.00 20.15 29 ILE D O 1
ATOM 3116 N N . GLN D 1 42 ? 24.666 -12.224 133.320 1.00 19.63 30 GLN D N 1
ATOM 3117 C CA . GLN D 1 42 ? 24.066 -12.427 132.032 1.00 20.78 30 GLN D CA 1
ATOM 3118 C C . GLN D 1 42 ? 25.119 -12.777 130.976 1.00 20.89 30 GLN D C 1
ATOM 3119 O O . GLN D 1 42 ? 25.001 -13.768 130.275 1.00 20.95 30 GLN D O 1
ATOM 3125 N N . LYS D 1 43 ? 26.179 -11.977 130.911 1.00 20.71 31 LYS D N 1
ATOM 3126 C CA . LYS D 1 43 ? 27.275 -12.193 129.956 1.00 22.04 31 LYS D CA 1
ATOM 3127 C C . LYS D 1 43 ? 27.917 -13.557 130.158 1.00 20.21 31 LYS D C 1
ATOM 3128 O O . LYS D 1 43 ? 28.260 -14.238 129.181 1.00 22.37 31 LYS D O 1
ATOM 3134 N N . SER D 1 44 ? 28.102 -13.970 131.413 1.00 19.19 32 SER D N 1
ATOM 3135 C CA . SER D 1 44 ? 28.746 -15.239 131.708 1.00 20.33 32 SER D CA 1
ATOM 3136 C C . SER D 1 44 ? 28.032 -16.449 131.103 1.00 21.28 32 SER D C 1
ATOM 3137 O O . SER D 1 44 ? 28.668 -17.446 130.801 1.00 23.06 32 SER D O 1
ATOM 3140 N N . HIS D 1 45 ? 26.717 -16.351 130.913 1.00 19.59 33 HIS D N 1
ATOM 3141 C CA . HIS D 1 45 ? 25.943 -17.427 130.304 1.00 19.05 33 HIS D CA 1
ATOM 3142 C C . HIS D 1 45 ? 25.738 -17.211 128.805 1.00 17.84 33 HIS D C 1
ATOM 3143 O O . HIS D 1 45 ? 25.857 -18.151 128.047 1.00 19.11 33 HIS D O 1
ATOM 3150 N N . LEU D 1 46 ? 25.350 -16.009 128.414 1.00 18.98 34 LEU D N 1
ATOM 3151 C CA . LEU D 1 46 ? 24.897 -15.776 127.035 1.00 20.13 34 LEU D CA 1
ATOM 3152 C C . LEU D 1 46 ? 26.035 -15.635 126.060 1.00 21.92 34 LEU D C 1
ATOM 3153 O O . LEU D 1 46 ? 25.885 -15.902 124.857 1.00 21.30 34 LEU D O 1
ATOM 3158 N N A GLY D 1 47 ? 27.181 -15.165 126.530 0.50 20.81 35 GLY D N 1
ATOM 3159 N N B GLY D 1 47 ? 27.183 -15.245 126.605 0.50 22.45 35 GLY D N 1
ATOM 3160 C CA A GLY D 1 47 ? 28.403 -15.269 125.752 0.50 20.81 35 GLY D CA 1
ATOM 3161 C CA B GLY D 1 47 ? 28.412 -15.075 125.864 0.50 23.21 35 GLY D CA 1
ATOM 3162 C C A GLY D 1 47 ? 28.873 -14.054 124.982 0.50 20.73 35 GLY D C 1
ATOM 3163 C C B GLY D 1 47 ? 28.553 -13.660 125.373 0.50 24.72 35 GLY D C 1
ATOM 3164 O O A GLY D 1 47 ? 30.060 -13.732 125.030 0.50 19.01 35 GLY D O 1
ATOM 3165 O O B GLY D 1 47 ? 29.047 -12.767 126.073 0.50 27.70 35 GLY D O 1
ATOM 3166 N N . GLU D 1 48 ? 27.985 -13.427 124.206 1.00 22.85 36 GLU D N 1
ATOM 3167 C CA . GLU D 1 48 ? 28.371 -12.317 123.363 1.00 22.82 36 GLU D CA 1
ATOM 3168 C C . GLU D 1 48 ? 27.351 -11.175 123.359 1.00 21.94 36 GLU D C 1
ATOM 3169 O O . GLU D 1 48 ? 26.465 -11.066 122.497 1.00 20.87 36 GLU D O 1
ATOM 3175 N N . LEU D 1 49 ? 27.501 -10.297 124.343 1.00 21.89 37 LEU D N 1
ATOM 3176 C CA . LEU D 1 49 ? 26.815 -9.012 124.351 1.00 20.37 37 LEU D CA 1
ATOM 3177 C C . LEU D 1 49 ? 27.385 -8.149 123.234 1.00 20.51 37 LEU D C 1
ATOM 3178 O O . LEU D 1 49 ? 28.621 -7.984 123.111 1.00 21.92 37 LEU D O 1
ATOM 3183 N N . VAL D 1 50 ? 26.481 -7.620 122.418 1.00 20.50 38 VAL D N 1
ATOM 3184 C CA . VAL D 1 50 ? 26.825 -6.801 121.262 1.00 20.21 38 VAL D CA 1
ATOM 3185 C C . VAL D 1 50 ? 26.735 -5.316 121.603 1.00 20.71 38 VAL D C 1
ATOM 3186 O O . VAL D 1 50 ? 27.676 -4.552 121.389 1.00 22.37 38 VAL D O 1
ATOM 3190 N N . GLY D 1 51 ? 25.587 -4.903 122.121 1.00 18.92 39 GLY D N 1
ATOM 3191 C CA . GLY D 1 51 ? 25.350 -3.509 122.464 1.00 19.22 39 GLY D CA 1
ATOM 3192 C C . GLY D 1 51 ? 24.220 -3.395 123.466 1.00 20.26 39 GLY D C 1
ATOM 3193 O O . GLY D 1 51 ? 23.401 -4.285 123.589 1.00 19.81 39 GLY D O 1
ATOM 3194 N N . TYR D 1 52 ? 24.235 -2.289 124.206 1.00 20.25 40 TYR D N 1
ATOM 3195 C CA . TYR D 1 52 ? 23.254 -2.049 125.266 1.00 19.18 40 TYR D CA 1
ATOM 3196 C C . TYR D 1 52 ? 22.963 -0.553 125.281 1.00 19.02 40 TYR D C 1
ATOM 3197 O O . TYR D 1 52 ? 23.848 0.251 125.598 1.00 19.65 40 TYR D O 1
ATOM 3206 N N . PHE D 1 53 ? 21.723 -0.185 124.931 1.00 19.16 41 PHE D N 1
ATOM 3207 C CA . PHE D 1 53 ? 21.393 1.206 124.674 1.00 18.35 41 PHE D CA 1
ATOM 3208 C C . PHE D 1 53 ? 20.151 1.677 125.420 1.00 18.68 41 PHE D C 1
ATOM 3209 O O . PHE D 1 53 ? 19.275 0.901 125.756 1.00 19.96 41 PHE D O 1
ATOM 3217 N N . PHE D 1 54 ? 20.052 2.982 125.600 1.00 19.27 42 PHE D N 1
ATOM 3218 C CA . PHE D 1 54 ? 18.871 3.596 126.169 1.00 20.43 42 PHE D CA 1
ATOM 3219 C C . PHE D 1 54 ? 18.434 4.832 125.369 1.00 20.94 42 PHE D C 1
ATOM 3220 O O . PHE D 1 54 ? 19.209 5.420 124.614 1.00 19.61 42 PHE D O 1
ATOM 3228 N N . SER D 1 55 ? 17.161 5.171 125.503 1.00 20.96 43 SER D N 1
ATOM 3229 C CA . SER D 1 55 ? 16.518 6.263 124.784 1.00 22.52 43 SER D CA 1
ATOM 3230 C C . SER D 1 55 ? 17.190 7.606 124.818 1.00 19.80 43 SER D C 1
ATOM 3231 O O . SER D 1 55 ? 17.726 8.038 125.848 1.00 23.24 43 SER D O 1
ATOM 3234 N N . GLU D 1 56 ? 17.114 8.308 123.680 1.00 20.02 44 GLU D N 1
ATOM 3235 C CA . GLU D 1 56 ? 17.415 9.739 123.649 1.00 19.08 44 GLU D CA 1
ATOM 3236 C C . GLU D 1 56 ? 16.410 10.514 122.799 1.00 18.50 44 GLU D C 1
ATOM 3237 O O . GLU D 1 56 ? 15.838 11.500 123.266 1.00 20.44 44 GLU D O 1
ATOM 3243 N N . ILE D 1 57 ? 16.230 10.101 121.536 1.00 19.52 45 ILE D N 1
ATOM 3244 C CA . ILE D 1 57 ? 15.149 10.617 120.704 1.00 19.24 45 ILE D CA 1
ATOM 3245 C C . ILE D 1 57 ? 14.412 9.459 120.031 1.00 18.42 45 ILE D C 1
ATOM 3246 O O . ILE D 1 57 ? 15.028 8.618 119.373 1.00 19.38 45 ILE D O 1
ATOM 3251 N N . GLY D 1 58 ? 13.087 9.427 120.217 1.00 18.98 46 GLY D N 1
ATOM 3252 C CA . GLY D 1 58 ? 12.240 8.307 119.789 1.00 19.28 46 GLY D CA 1
ATOM 3253 C C . GLY D 1 58 ? 11.355 7.873 120.935 1.00 20.75 46 GLY D C 1
ATOM 3254 O O . GLY D 1 58 ? 10.940 8.706 121.745 1.00 21.17 46 GLY D O 1
ATOM 3255 N N . PRO D 1 59 ? 11.082 6.577 121.051 1.00 21.20 47 PRO D N 1
ATOM 3256 C CA . PRO D 1 59 ? 10.424 6.126 122.252 1.00 20.96 47 PRO D CA 1
ATOM 3257 C C . PRO D 1 59 ? 11.223 6.529 123.481 1.00 21.73 47 PRO D C 1
ATOM 3258 O O . PRO D 1 59 ? 12.435 6.340 123.490 1.00 24.14 47 PRO D O 1
ATOM 3262 N N . ILE D 1 60 ? 10.555 7.036 124.521 1.00 19.88 48 ILE D N 1
ATOM 3263 C CA . ILE D 1 60 ? 11.200 7.430 125.756 1.00 20.56 48 ILE D CA 1
ATOM 3264 C C . ILE D 1 60 ? 11.080 6.241 126.731 1.00 19.79 48 ILE D C 1
ATOM 3265 O O . ILE D 1 60 ? 10.192 5.377 126.563 1.00 19.44 48 ILE D O 1
ATOM 3270 N N . ASN D 1 61 ? 11.993 6.160 127.688 1.00 20.56 49 ASN D N 1
ATOM 3271 C CA . ASN D 1 61 ? 11.995 5.069 128.656 1.00 19.58 49 ASN D CA 1
ATOM 3272 C C . ASN D 1 61 ? 12.274 3.711 128.018 1.00 19.44 49 ASN D C 1
ATOM 3273 O O . ASN D 1 61 ? 11.870 2.678 128.555 1.00 20.83 49 ASN D O 1
ATOM 3278 N N . GLU D 1 62 ? 13.006 3.700 126.906 1.00 19.61 50 GLU D N 1
ATOM 3279 C CA . GLU D 1 62 ? 13.294 2.459 126.203 1.00 20.13 50 GLU D CA 1
ATOM 3280 C C . GLU D 1 62 ? 14.737 1.973 126.400 1.00 19.42 50 GLU D C 1
ATOM 3281 O O . GLU D 1 62 ? 15.693 2.775 126.450 1.00 19.75 50 GLU D O 1
ATOM 3287 N N . ILE D 1 63 ? 14.858 0.644 126.519 1.00 19.13 51 ILE D N 1
ATOM 3288 C CA . ILE D 1 63 ? 16.140 -0.079 126.546 1.00 18.65 51 ILE D CA 1
ATOM 3289 C C . ILE D 1 63 ? 16.145 -0.975 125.338 1.00 20.39 51 ILE D C 1
ATOM 3290 O O . ILE D 1 63 ? 15.173 -1.650 125.073 1.00 19.61 51 ILE D O 1
ATOM 3295 N N . VAL D 1 64 ? 17.262 -1.011 124.625 1.00 20.44 52 VAL D N 1
ATOM 3296 C CA . VAL D 1 64 ? 17.472 -1.970 123.578 1.00 19.57 52 VAL D CA 1
ATOM 3297 C C . VAL D 1 64 ? 18.803 -2.652 123.832 1.00 19.65 52 VAL D C 1
ATOM 3298 O O . VAL D 1 64 ? 19.827 -1.972 123.934 1.00 19.96 52 VAL D O 1
ATOM 3302 N N . HIS D 1 65 ? 18.813 -3.981 123.889 1.00 19.95 53 HIS D N 1
ATOM 3303 C CA . HIS D 1 65 ? 20.068 -4.694 124.002 1.00 19.59 53 HIS D CA 1
ATOM 3304 C C . HIS D 1 65 ? 20.142 -5.842 123.019 1.00 18.88 53 HIS D C 1
ATOM 3305 O O . HIS D 1 65 ? 19.121 -6.399 122.617 1.00 19.79 53 HIS D O 1
ATOM 3312 N N . ILE D 1 66 ? 21.362 -6.131 122.588 1.00 19.92 54 ILE D N 1
ATOM 3313 C CA . ILE D 1 66 ? 21.582 -6.997 121.448 1.00 19.70 54 ILE D CA 1
ATOM 3314 C C . ILE D 1 66 ? 22.612 -8.042 121.839 1.00 18.74 54 ILE D C 1
ATOM 3315 O O . ILE D 1 66 ? 23.651 -7.692 122.389 1.00 18.48 54 ILE D O 1
ATOM 3320 N N . TRP D 1 67 ? 22.314 -9.315 121.550 1.00 19.97 55 TRP D N 1
ATOM 3321 C CA . TRP D 1 67 ? 23.168 -10.442 121.896 1.00 19.47 55 TRP D CA 1
ATOM 3322 C C . TRP D 1 67 ? 23.354 -11.280 120.659 1.00 20.08 55 TRP D C 1
ATOM 3323 O O . TRP D 1 67 ? 22.413 -11.428 119.893 1.00 20.14 55 TRP D O 1
ATOM 3334 N N . ALA D 1 68 ? 24.549 -11.831 120.464 1.00 19.19 56 ALA D N 1
ATOM 3335 C CA . ALA D 1 68 ? 24.818 -12.697 119.312 1.00 19.21 56 ALA D CA 1
ATOM 3336 C C . ALA D 1 68 ? 24.977 -14.143 119.751 1.00 19.83 56 ALA D C 1
ATOM 3337 O O . ALA D 1 68 ? 25.579 -14.416 120.794 1.00 19.32 56 ALA D O 1
ATOM 3339 N N . PHE D 1 69 ? 24.465 -15.049 118.919 1.00 19.62 57 PHE D N 1
ATOM 3340 C CA . PHE D 1 69 ? 24.451 -16.486 119.169 1.00 20.77 57 PHE D CA 1
ATOM 3341 C C . PHE D 1 69 ? 24.829 -17.262 117.909 1.00 20.11 57 PHE D C 1
ATOM 3342 O O . PHE D 1 69 ? 24.478 -16.875 116.802 1.00 19.85 57 PHE D O 1
ATOM 3350 N N . SER D 1 70 ? 25.590 -18.339 118.090 1.00 21.74 58 SER D N 1
ATOM 3351 C CA . SER D 1 70 ? 26.050 -19.119 116.954 1.00 20.01 58 SER D CA 1
ATOM 3352 C C . SER D 1 70 ? 24.930 -19.922 116.297 1.00 21.08 58 SER D C 1
ATOM 3353 O O . SER D 1 70 ? 25.010 -20.247 115.107 1.00 23.79 58 SER D O 1
ATOM 3356 N N . SER D 1 71 ? 23.930 -20.285 117.094 1.00 21.47 59 SER D N 1
ATOM 3357 C CA . SER D 1 71 ? 22.736 -20.966 116.613 1.00 21.22 59 SER D CA 1
ATOM 3358 C C . SER D 1 71 ? 21.609 -20.762 117.631 1.00 23.08 59 SER D C 1
ATOM 3359 O O . SER D 1 71 ? 21.863 -20.396 118.772 1.00 20.69 59 SER D O 1
ATOM 3362 N N . LEU D 1 72 ? 20.368 -21.019 117.231 1.00 21.10 60 LEU D N 1
ATOM 3363 C CA . LEU D 1 72 ? 19.247 -20.816 118.131 1.00 19.89 60 LEU D CA 1
ATOM 3364 C C . LEU D 1 72 ? 19.155 -21.938 119.198 1.00 20.39 60 LEU D C 1
ATOM 3365 O O . LEU D 1 72 ? 18.633 -21.707 120.307 1.00 19.69 60 LEU D O 1
ATOM 3370 N N . ASP D 1 73 ? 19.641 -23.125 118.872 1.00 20.26 61 ASP D N 1
ATOM 3371 C CA . ASP D 1 73 ? 19.747 -24.199 119.868 1.00 20.47 61 ASP D CA 1
ATOM 3372 C C . ASP D 1 73 ? 20.731 -23.799 120.957 1.00 19.55 61 ASP D C 1
ATOM 3373 O O . ASP D 1 73 ? 20.512 -24.092 122.140 1.00 20.73 61 ASP D O 1
ATOM 3378 N N . ASP D 1 74 ? 21.830 -23.181 120.548 1.00 20.75 62 ASP D N 1
ATOM 3379 C CA . ASP D 1 74 ? 22.838 -22.764 121.521 1.00 20.91 62 ASP D CA 1
ATOM 3380 C C . ASP D 1 74 ? 22.296 -21.609 122.356 1.00 21.54 62 ASP D C 1
ATOM 3381 O O . ASP D 1 74 ? 22.457 -21.579 123.581 1.00 18.96 62 ASP D O 1
ATOM 3386 N N . ARG D 1 75 ? 21.619 -20.666 121.713 1.00 20.73 63 ARG D N 1
ATOM 3387 C CA . ARG D 1 75 ? 20.850 -19.678 122.457 1.00 19.59 63 ARG D CA 1
ATOM 3388 C C . ARG D 1 75 ? 19.958 -20.306 123.522 1.00 20.24 63 ARG D C 1
ATOM 3389 O O . ARG D 1 75 ? 19.950 -19.891 124.683 1.00 19.92 63 ARG D O 1
ATOM 3397 N N . ALA D 1 76 ? 19.177 -21.292 123.111 1.00 20.17 64 ALA D N 1
ATOM 3398 C CA . ALA D 1 76 ? 18.267 -21.954 124.041 1.00 20.61 64 ALA D CA 1
ATOM 3399 C C . ALA D 1 76 ? 19.019 -22.541 125.242 1.00 19.61 64 ALA D C 1
ATOM 3400 O O . ALA D 1 76 ? 18.599 -22.369 126.383 1.00 21.11 64 ALA D O 1
ATOM 3402 N N . GLU D 1 77 ? 20.125 -23.217 124.967 1.00 20.10 65 GLU D N 1
ATOM 3403 C CA . GLU D 1 77 ? 20.888 -23.876 126.042 1.00 20.27 65 GLU D CA 1
ATOM 3404 C C . GLU D 1 77 ? 21.474 -22.839 126.984 1.00 21.50 65 GLU D C 1
ATOM 3405 O O . GLU D 1 77 ? 21.429 -23.023 128.203 1.00 21.76 65 GLU D O 1
ATOM 3411 N N . ARG D 1 78 ? 22.023 -21.765 126.419 1.00 20.80 66 ARG D N 1
ATOM 3412 C CA . ARG D 1 78 ? 22.637 -20.699 127.218 1.00 18.65 66 ARG D CA 1
ATOM 3413 C C . ARG D 1 78 ? 21.599 -19.991 128.065 1.00 21.03 66 ARG D C 1
ATOM 3414 O O . ARG D 1 78 ? 21.848 -19.713 129.225 1.00 20.21 66 ARG D O 1
ATOM 3422 N N . ARG D 1 79 ? 20.429 -19.696 127.500 1.00 19.70 67 ARG D N 1
ATOM 3423 C CA . ARG D 1 79 ? 19.379 -19.060 128.260 1.00 20.22 67 ARG D CA 1
ATOM 3424 C C . ARG D 1 79 ? 18.812 -19.954 129.364 1.00 19.49 67 ARG D C 1
ATOM 3425 O O . ARG D 1 79 ? 18.406 -19.449 130.407 1.00 20.17 67 ARG D O 1
ATOM 3433 N N . ALA D 1 80 ? 18.753 -21.249 129.115 1.00 19.33 68 ALA D N 1
ATOM 3434 C CA . ALA D 1 80 ? 18.308 -22.198 130.140 1.00 21.97 68 ALA D CA 1
ATOM 3435 C C . ALA D 1 80 ? 19.270 -22.166 131.317 1.00 22.39 68 ALA D C 1
ATOM 3436 O O . ALA D 1 80 ? 18.841 -22.194 132.480 1.00 22.40 68 ALA D O 1
ATOM 3438 N N . ARG D 1 81 ? 20.564 -22.113 131.031 1.00 20.31 69 ARG D N 1
ATOM 3439 C CA . ARG D 1 81 ? 21.552 -22.030 132.111 1.00 19.56 69 ARG D CA 1
ATOM 3440 C C . ARG D 1 81 ? 21.431 -20.703 132.860 1.00 21.69 69 ARG D C 1
ATOM 3441 O O . ARG D 1 81 ? 21.579 -20.655 134.077 1.00 21.42 69 ARG D O 1
ATOM 3449 N N . LEU D 1 82 ? 21.163 -19.622 132.143 1.00 20.33 70 LEU D N 1
ATOM 3450 C CA . LEU D 1 82 ? 20.936 -18.331 132.793 1.00 18.94 70 LEU D CA 1
ATOM 3451 C C . LEU D 1 82 ? 19.766 -18.408 133.746 1.00 21.01 70 LEU D C 1
ATOM 3452 O O . LEU D 1 82 ? 19.859 -17.968 134.878 1.00 19.96 70 LEU D O 1
ATOM 3465 N N . ALA D 1 84 ? 18.487 -20.860 135.278 1.00 22.79 72 ALA D N 1
ATOM 3466 C CA . ALA D 1 84 ? 18.755 -21.804 136.370 1.00 24.15 72 ALA D CA 1
ATOM 3467 C C . ALA D 1 84 ? 19.693 -21.209 137.393 1.00 25.76 72 ALA D C 1
ATOM 3468 O O . ALA D 1 84 ? 19.808 -21.758 138.470 1.00 25.23 72 ALA D O 1
ATOM 3470 N N . ASP D 1 85 ? 20.375 -20.109 137.064 1.00 21.91 73 ASP D N 1
ATOM 3471 C CA . ASP D 1 85 ? 21.390 -19.525 137.950 1.00 20.60 73 ASP D CA 1
ATOM 3472 C C . ASP D 1 85 ? 20.705 -18.817 139.120 1.00 19.98 73 ASP D C 1
ATOM 3473 O O . ASP D 1 85 ? 19.952 -17.842 138.901 1.00 20.41 73 ASP D O 1
ATOM 3478 N N . PRO D 1 86 ? 20.939 -19.287 140.358 1.00 20.11 74 PRO D N 1
ATOM 3479 C CA . PRO D 1 86 ? 20.289 -18.619 141.482 1.00 19.77 74 PRO D CA 1
ATOM 3480 C C . PRO D 1 86 ? 20.626 -17.147 141.586 1.00 19.22 74 PRO D C 1
ATOM 3481 O O . PRO D 1 86 ? 19.834 -16.381 142.131 1.00 19.78 74 PRO D O 1
ATOM 3485 N N . ARG D 1 87 ? 21.790 -16.748 141.079 1.00 20.16 75 ARG D N 1
ATOM 3486 C CA . ARG D 1 87 ? 22.189 -15.343 141.124 1.00 19.74 75 ARG D CA 1
ATOM 3487 C C . ARG D 1 87 ? 21.296 -14.510 140.204 1.00 20.65 75 ARG D C 1
ATOM 3488 O O . ARG D 1 87 ? 20.946 -13.381 140.531 1.00 21.74 75 ARG D O 1
ATOM 3496 N N . TRP D 1 88 ? 20.953 -15.072 139.049 1.00 19.88 76 TRP D N 1
ATOM 3497 C CA . TRP D 1 88 ? 20.049 -14.397 138.130 1.00 19.42 76 TRP D CA 1
ATOM 3498 C C . TRP D 1 88 ? 18.661 -14.320 138.728 1.00 23.39 76 TRP D C 1
ATOM 3499 O O . TRP D 1 88 ? 18.005 -13.271 138.668 1.00 22.14 76 TRP D O 1
ATOM 3510 N N . LEU D 1 89 ? 18.207 -15.418 139.322 1.00 22.25 77 LEU D N 1
ATOM 3511 C CA . LEU D 1 89 ? 16.886 -15.448 139.942 1.00 22.09 77 LEU D CA 1
ATOM 3512 C C . LEU D 1 89 ? 16.774 -14.436 141.089 1.00 23.67 77 LEU D C 1
ATOM 3513 O O . LEU D 1 89 ? 15.712 -13.853 141.267 1.00 24.44 77 LEU D O 1
ATOM 3518 N N . SER D 1 90 ? 17.872 -14.182 141.792 1.00 22.59 78 SER D N 1
ATOM 3519 C CA . SER D 1 90 ? 17.912 -13.208 142.893 1.00 21.81 78 SER D CA 1
ATOM 3520 C C . SER D 1 90 ? 17.966 -11.775 142.370 1.00 22.85 78 SER D C 1
ATOM 3521 O O . SER D 1 90 ? 17.528 -10.835 143.037 1.00 24.37 78 SER D O 1
ATOM 3526 N N . PHE D 1 91 ? 18.542 -11.616 141.183 1.00 22.13 79 PHE D N 1
ATOM 3527 C CA . PHE D 1 91 ? 18.632 -10.315 140.524 1.00 20.85 79 PHE D CA 1
ATOM 3528 C C . PHE D 1 91 ? 17.312 -9.870 139.921 1.00 22.38 79 PHE D C 1
ATOM 3529 O O . PHE D 1 91 ? 16.965 -8.695 139.996 1.00 22.21 79 PHE D O 1
ATOM 3537 N N . LEU D 1 92 ? 16.605 -10.785 139.278 1.00 21.13 80 LEU D N 1
ATOM 3538 C CA . LEU D 1 92 ? 15.420 -10.407 138.511 1.00 22.06 80 LEU D CA 1
ATOM 3539 C C . LEU D 1 92 ? 14.379 -9.502 139.205 1.00 22.57 80 LEU D C 1
ATOM 3540 O O . LEU D 1 92 ? 13.842 -8.601 138.566 1.00 22.75 80 LEU D O 1
ATOM 3545 N N . PRO D 1 93 ? 14.050 -9.766 140.474 1.00 21.38 81 PRO D N 1
ATOM 3546 C CA . PRO D 1 93 ? 13.092 -8.874 141.147 1.00 22.77 81 PRO D CA 1
ATOM 3547 C C . PRO D 1 93 ? 13.488 -7.397 141.106 1.00 23.26 81 PRO D C 1
ATOM 3548 O O . PRO D 1 93 ? 12.621 -6.538 141.241 1.00 24.46 81 PRO D O 1
ATOM 3552 N N . LYS D 1 94 ? 14.778 -7.113 140.927 1.00 21.09 82 LYS D N 1
ATOM 3553 C CA . LYS D 1 94 ? 15.292 -5.746 140.896 1.00 21.98 82 LYS D CA 1
ATOM 3554 C C . LYS D 1 94 ? 15.005 -4.990 139.599 1.00 20.59 82 LYS D C 1
ATOM 3555 O O . LYS D 1 94 ? 15.128 -3.755 139.569 1.00 21.95 82 LYS D O 1
ATOM 3563 N N . ILE D 1 95 ? 14.614 -5.698 138.547 1.00 20.86 83 ILE D N 1
ATOM 3564 C CA . ILE D 1 95 ? 14.189 -5.061 137.296 1.00 21.31 83 ILE D CA 1
ATOM 3565 C C . ILE D 1 95 ? 12.797 -5.483 136.849 1.00 21.44 83 ILE D C 1
ATOM 3566 O O . ILE D 1 95 ? 12.232 -4.866 135.955 1.00 22.16 83 ILE D O 1
ATOM 3571 N N . ARG D 1 96 ? 12.237 -6.531 137.461 1.00 21.88 84 ARG D N 1
ATOM 3572 C CA . ARG D 1 96 ? 10.974 -7.116 136.988 1.00 23.69 84 ARG D CA 1
ATOM 3573 C C . ARG D 1 96 ? 9.799 -6.124 136.954 1.00 21.01 84 ARG D C 1
ATOM 3574 O O . ARG D 1 96 ? 8.888 -6.215 136.112 1.00 21.00 84 ARG D O 1
ATOM 3587 N N . ASP D 1 97 ? 9.812 -5.192 137.897 1.00 20.07 85 ASP D N 1
ATOM 3588 C CA . ASP D 1 97 ? 8.762 -4.160 137.970 1.00 20.60 85 ASP D CA 1
ATOM 3589 C C . ASP D 1 97 ? 9.180 -2.847 137.359 1.00 21.10 85 ASP D C 1
ATOM 3590 O O . ASP D 1 97 ? 8.375 -1.932 137.247 1.00 23.43 85 ASP D O 1
ATOM 3595 N N . LEU D 1 98 ? 10.435 -2.731 136.944 1.00 20.64 86 LEU D N 1
ATOM 3596 C CA . LEU D 1 98 ? 10.864 -1.570 136.168 1.00 19.30 86 LEU D CA 1
ATOM 3597 C C . LEU D 1 98 ? 10.527 -1.712 134.679 1.00 19.67 86 LEU D C 1
ATOM 3598 O O . LEU D 1 98 ? 10.364 -0.716 134.001 1.00 20.60 86 LEU D O 1
ATOM 3603 N N . ILE D 1 99 ? 10.452 -2.943 134.175 1.00 19.30 87 ILE D N 1
ATOM 3604 C CA . ILE D 1 99 ? 10.076 -3.210 132.806 1.00 19.97 87 ILE D CA 1
ATOM 3605 C C . ILE D 1 99 ? 8.556 -3.309 132.770 1.00 21.07 87 ILE D C 1
ATOM 3606 O O . ILE D 1 99 ? 7.986 -4.097 133.502 1.00 20.90 87 ILE D O 1
ATOM 3611 N N . GLU D 1 100 ? 7.907 -2.529 131.923 1.00 21.12 88 GLU D N 1
ATOM 3612 C CA . GLU D 1 100 ? 6.453 -2.645 131.714 1.00 20.57 88 GLU D CA 1
ATOM 3613 C C . GLU D 1 100 ? 6.097 -3.572 130.563 1.00 20.11 88 GLU D C 1
ATOM 3614 O O . GLU D 1 100 ? 5.265 -4.477 130.714 1.00 20.57 88 GLU D O 1
ATOM 3620 N N . VAL D 1 101 ? 6.707 -3.333 129.414 1.00 19.18 89 VAL D N 1
ATOM 3621 C CA . VAL D 1 101 ? 6.409 -4.098 128.207 1.00 20.15 89 VAL D CA 1
ATOM 3622 C C . VAL D 1 101 ? 7.700 -4.495 127.527 1.00 20.55 89 VAL D C 1
ATOM 3623 O O . VAL D 1 101 ? 8.663 -3.749 127.567 1.00 20.61 89 VAL D O 1
ATOM 3630 N N . ALA D 1 102 ? 7.733 -5.685 126.932 1.00 20.88 90 ALA D N 1
ATOM 3631 C CA . ALA D 1 102 ? 8.952 -6.194 126.355 1.00 20.97 90 ALA D CA 1
ATOM 3632 C C . ALA D 1 102 ? 8.669 -7.006 125.122 1.00 21.49 90 ALA D C 1
ATOM 3633 O O . ALA D 1 102 ? 7.607 -7.636 125.022 1.00 20.41 90 ALA D O 1
ATOM 3635 N N . GLU D 1 103 ? 9.651 -7.009 124.215 1.00 21.04 91 GLU D N 1
ATOM 3636 C CA . GLU D 1 103 ? 9.635 -7.893 123.057 1.00 20.73 91 GLU D CA 1
ATOM 3637 C C . GLU D 1 103 ? 11.042 -8.288 122.649 1.00 20.88 91 GLU D C 1
ATOM 3638 O O . GLU D 1 103 ? 12.003 -7.570 122.955 1.00 21.14 91 GLU D O 1
ATOM 3644 N N . ASN D 1 104 ? 11.152 -9.410 121.936 1.00 19.93 92 ASN D N 1
ATOM 3645 C CA . ASN D 1 104 ? 12.422 -9.788 121.320 1.00 19.04 92 ASN D CA 1
ATOM 3646 C C . ASN D 1 104 ? 12.195 -10.265 119.886 1.00 18.44 92 ASN D C 1
ATOM 3647 O O . ASN D 1 104 ? 11.086 -10.645 119.478 1.00 20.38 92 ASN D O 1
ATOM 3652 N N . LYS D 1 105 ? 13.264 -10.169 119.113 1.00 18.31 93 LYS D N 1
ATOM 3653 C CA . LYS D 1 105 ? 13.268 -10.668 117.751 1.00 18.82 93 LYS D CA 1
ATOM 3654 C C . LYS D 1 105 ? 14.644 -11.201 117.418 1.00 19.18 93 LYS D C 1
ATOM 3655 O O . LYS D 1 105 ? 15.654 -10.819 118.044 1.00 19.16 93 LYS D O 1
ATOM 3661 N N . ILE D 1 106 ? 14.684 -12.110 116.451 1.00 18.02 94 ILE D N 1
ATOM 3662 C CA . ILE D 1 106 ? 15.937 -12.667 115.955 1.00 18.49 94 ILE D CA 1
ATOM 3663 C C . ILE D 1 106 ? 16.137 -12.171 114.559 1.00 19.12 94 ILE D C 1
ATOM 3664 O O . ILE D 1 106 ? 15.231 -12.267 113.735 1.00 20.04 94 ILE D O 1
ATOM 3677 N N . LYS D 1 108 ? 19.212 -11.734 111.176 1.00 18.40 96 LYS D N 1
ATOM 3678 C CA . LYS D 1 108 ? 20.461 -12.213 110.598 1.00 18.43 96 LYS D CA 1
ATOM 3679 C C . LYS D 1 108 ? 21.205 -11.043 109.992 1.00 18.21 96 LYS D C 1
ATOM 3680 O O . LYS D 1 108 ? 20.589 -10.046 109.626 1.00 19.35 96 LYS D O 1
ATOM 3686 N N . PRO D 1 109 ? 22.527 -11.141 109.915 1.00 19.08 97 PRO D N 1
ATOM 3687 C CA . PRO D 1 109 ? 23.312 -10.065 109.353 1.00 18.62 97 PRO D CA 1
ATOM 3688 C C . PRO D 1 109 ? 23.319 -10.097 107.848 1.00 19.04 97 PRO D C 1
ATOM 3689 O O . PRO D 1 109 ? 23.497 -11.165 107.243 1.00 19.78 97 PRO D O 1
ATOM 3693 N N . ALA D 1 110 ? 23.203 -8.922 107.233 1.00 18.72 98 ALA D N 1
ATOM 3694 C CA . ALA D 1 110 ? 23.480 -8.799 105.816 1.00 19.66 98 ALA D CA 1
ATOM 3695 C C . ALA D 1 110 ? 24.945 -9.112 105.545 1.00 20.95 98 ALA D C 1
ATOM 3696 O O . ALA D 1 110 ? 25.782 -8.991 106.438 1.00 20.38 98 ALA D O 1
ATOM 3698 N N . ARG D 1 111 ? 25.270 -9.444 104.300 1.00 20.67 99 ARG D N 1
ATOM 3699 C CA . ARG D 1 111 ? 26.648 -9.792 103.941 1.00 21.15 99 ARG D CA 1
ATOM 3700 C C . ARG D 1 111 ? 27.644 -8.666 104.239 1.00 21.41 99 ARG D C 1
ATOM 3701 O O . ARG D 1 111 ? 28.845 -8.923 104.491 1.00 22.49 99 ARG D O 1
ATOM 3709 N N . PHE D 1 112 ? 27.142 -7.436 104.193 1.00 21.58 100 PHE D N 1
ATOM 3710 C CA . PHE D 1 112 ? 27.938 -6.228 104.375 1.00 21.72 100 PHE D CA 1
ATOM 3711 C C . PHE D 1 112 ? 27.844 -5.629 105.783 1.00 22.93 100 PHE D C 1
ATOM 3712 O O . PHE D 1 112 ? 28.337 -4.523 106.026 1.00 23.66 100 PHE D O 1
ATOM 3720 N N . SER D 1 113 ? 27.242 -6.360 106.719 1.00 19.83 101 SER D N 1
ATOM 3721 C CA . SER D 1 113 ? 27.194 -5.927 108.115 1.00 19.12 101 SER D CA 1
ATOM 3722 C C . SER D 1 113 ? 28.561 -6.109 108.761 1.00 20.08 101 SER D C 1
ATOM 3723 O O . SER D 1 113 ? 29.138 -7.176 108.665 1.00 20.91 101 SER D O 1
ATOM 3726 N N . PRO D 1 114 ? 29.080 -5.079 109.431 1.00 20.33 102 PRO D N 1
ATOM 3727 C CA . PRO D 1 114 ? 30.314 -5.280 110.195 1.00 20.54 102 PRO D CA 1
ATOM 3728 C C . PRO D 1 114 ? 30.178 -6.262 111.341 1.00 23.25 102 PRO D C 1
ATOM 3729 O O . PRO D 1 114 ? 31.164 -6.843 111.775 1.00 24.57 102 PRO D O 1
ATOM 3733 N N . LEU D 1 115 ? 28.953 -6.399 111.826 1.00 22.22 103 LEU D N 1
ATOM 3734 C CA . LEU D 1 115 ? 28.571 -7.394 112.826 1.00 22.54 103 LEU D CA 1
ATOM 3735 C C . LEU D 1 115 ? 28.067 -8.586 112.040 1.00 22.98 103 LEU D C 1
ATOM 3736 O O . LEU D 1 115 ? 26.981 -8.537 111.451 1.00 21.93 103 LEU D O 1
ATOM 3750 N N . HIS E 1 7 ? 36.177 -24.275 168.145 1.00 39.32 -5 HIS E N 1
ATOM 3751 C CA . HIS E 1 7 ? 37.622 -24.209 167.720 1.00 38.28 -5 HIS E CA 1
ATOM 3752 C C . HIS E 1 7 ? 37.869 -23.601 166.332 1.00 37.31 -5 HIS E C 1
ATOM 3753 O O . HIS E 1 7 ? 38.905 -23.850 165.727 1.00 34.41 -5 HIS E O 1
ATOM 3760 N N . HIS E 1 8 ? 36.916 -22.808 165.838 1.00 37.27 -4 HIS E N 1
ATOM 3761 C CA . HIS E 1 8 ? 37.110 -21.974 164.651 1.00 38.03 -4 HIS E CA 1
ATOM 3762 C C . HIS E 1 8 ? 36.287 -20.708 164.840 1.00 38.44 -4 HIS E C 1
ATOM 3763 O O . HIS E 1 8 ? 35.431 -20.645 165.735 1.00 38.99 -4 HIS E O 1
ATOM 3770 N N . HIS E 1 9 ? 36.548 -19.704 164.011 1.00 37.40 -3 HIS E N 1
ATOM 3771 C CA . HIS E 1 9 ? 35.771 -18.467 164.060 1.00 37.87 -3 HIS E CA 1
ATOM 3772 C C . HIS E 1 9 ? 34.393 -18.668 163.410 1.00 38.31 -3 HIS E C 1
ATOM 3773 O O . HIS E 1 9 ? 34.264 -19.390 162.415 1.00 38.72 -3 HIS E O 1
ATOM 3780 N N . HIS E 1 10 ? 33.370 -18.027 163.975 1.00 37.69 -2 HIS E N 1
ATOM 3781 C CA . HIS E 1 10 ? 31.996 -18.162 163.484 1.00 37.45 -2 HIS E CA 1
ATOM 3782 C C . HIS E 1 10 ? 31.903 -17.832 161.998 1.00 37.69 -2 HIS E C 1
ATOM 3783 O O . HIS E 1 10 ? 31.268 -18.570 161.232 1.00 39.18 -2 HIS E O 1
ATOM 3785 N N . HIS E 1 11 ? 32.529 -16.720 161.607 1.00 36.60 -1 HIS E N 1
ATOM 3786 C CA . HIS E 1 11 ? 32.652 -16.341 160.196 1.00 34.34 -1 HIS E CA 1
ATOM 3787 C C . HIS E 1 11 ? 34.007 -16.816 159.704 1.00 33.57 -1 HIS E C 1
ATOM 3788 O O . HIS E 1 11 ? 35.047 -16.366 160.196 1.00 34.05 -1 HIS E O 1
ATOM 3790 N N . HIS E 1 12 ? 33.989 -17.755 158.762 1.00 28.49 0 HIS E N 1
ATOM 3791 C CA . HIS E 1 12 ? 35.214 -18.376 158.260 1.00 27.60 0 HIS E CA 1
ATOM 3792 C C . HIS E 1 12 ? 34.899 -18.938 156.881 1.00 25.96 0 HIS E C 1
ATOM 3793 O O . HIS E 1 12 ? 33.722 -19.183 156.563 1.00 26.66 0 HIS E O 1
ATOM 3808 N N . PHE E 1 14 ? 35.460 -22.107 154.037 1.00 18.30 2 PHE E N 1
ATOM 3809 C CA . PHE E 1 14 ? 35.733 -23.529 153.889 1.00 17.89 2 PHE E CA 1
ATOM 3810 C C . PHE E 1 14 ? 36.846 -23.664 152.868 1.00 18.20 2 PHE E C 1
ATOM 3811 O O . PHE E 1 14 ? 36.840 -22.964 151.856 1.00 20.43 2 PHE E O 1
ATOM 3819 N N . TYR E 1 15 ? 37.802 -24.559 153.129 1.00 17.75 3 TYR E N 1
ATOM 3820 C CA . TYR E 1 15 ? 38.939 -24.753 152.250 1.00 18.45 3 TYR E CA 1
ATOM 3821 C C . TYR E 1 15 ? 38.847 -26.105 151.604 1.00 18.91 3 TYR E C 1
ATOM 3822 O O . TYR E 1 15 ? 38.841 -27.119 152.300 1.00 19.58 3 TYR E O 1
ATOM 3831 N N . GLU E 1 16 ? 38.850 -26.131 150.277 1.00 18.21 4 GLU E N 1
ATOM 3832 C CA . GLU E 1 16 ? 38.876 -27.381 149.529 1.00 18.42 4 GLU E CA 1
ATOM 3833 C C . GLU E 1 16 ? 40.294 -27.636 149.096 1.00 18.40 4 GLU E C 1
ATOM 3834 O O . GLU E 1 16 ? 40.898 -26.778 148.431 1.00 19.32 4 GLU E O 1
ATOM 3840 N N . ILE E 1 17 ? 40.838 -28.794 149.471 1.00 18.93 5 ILE E N 1
ATOM 3841 C CA . ILE E 1 17 ? 42.163 -29.213 149.052 1.00 18.57 5 ILE E CA 1
ATOM 3842 C C . ILE E 1 17 ? 41.996 -30.365 148.079 1.00 18.64 5 ILE E C 1
ATOM 3843 O O . ILE E 1 17 ? 41.431 -31.406 148.446 1.00 19.61 5 ILE E O 1
ATOM 3848 N N . ARG E 1 18 ? 42.429 -30.139 146.836 1.00 18.96 6 ARG E N 1
ATOM 3849 C CA . ARG E 1 18 ? 42.342 -31.127 145.760 1.00 19.57 6 ARG E CA 1
ATOM 3850 C C . ARG E 1 18 ? 43.748 -31.640 145.488 1.00 20.95 6 ARG E C 1
ATOM 3851 O O . ARG E 1 18 ? 44.665 -30.840 145.278 1.00 20.77 6 ARG E O 1
ATOM 3859 N N . THR E 1 19 ? 43.906 -32.959 145.496 1.00 21.01 7 THR E N 1
ATOM 3860 C CA . THR E 1 19 ? 45.207 -33.607 145.294 1.00 19.71 7 THR E CA 1
ATOM 3861 C C . THR E 1 19 ? 45.124 -34.568 144.114 1.00 19.97 7 THR E C 1
ATOM 3862 O O . THR E 1 19 ? 44.292 -35.485 144.133 1.00 22.07 7 THR E O 1
ATOM 3866 N N . TYR E 1 20 ? 45.971 -34.342 143.108 1.00 19.91 8 TYR E N 1
ATOM 3867 C CA . TYR E 1 20 ? 46.034 -35.190 141.918 1.00 21.08 8 TYR E CA 1
ATOM 3868 C C . TYR E 1 20 ? 47.387 -35.846 141.809 1.00 22.69 8 TYR E C 1
ATOM 3869 O O . TYR E 1 20 ? 48.415 -35.199 141.993 1.00 23.45 8 TYR E O 1
ATOM 3878 N N . ARG E 1 21 ? 47.379 -37.146 141.529 1.00 20.48 9 ARG E N 1
ATOM 3879 C CA . ARG E 1 21 ? 48.574 -37.854 141.043 1.00 20.80 9 ARG E CA 1
ATOM 3880 C C . ARG E 1 21 ? 48.537 -37.902 139.518 1.00 20.26 9 ARG E C 1
ATOM 3881 O O . ARG E 1 21 ? 47.606 -38.468 138.937 1.00 21.12 9 ARG E O 1
ATOM 3889 N N . LEU E 1 22 ? 49.540 -37.303 138.881 1.00 20.57 10 LEU E N 1
ATOM 3890 C CA . LEU E 1 22 ? 49.619 -37.304 137.442 1.00 19.86 10 LEU E CA 1
ATOM 3891 C C . LEU E 1 22 ? 50.372 -38.495 136.879 1.00 20.41 10 LEU E C 1
ATOM 3892 O O . LEU E 1 22 ? 51.130 -39.160 137.573 1.00 20.94 10 LEU E O 1
ATOM 3897 N N . LYS E 1 23 ? 50.133 -38.732 135.591 1.00 20.62 11 LYS E N 1
ATOM 3898 C CA . LYS E 1 23 ? 51.025 -39.566 134.770 1.00 20.74 11 LYS E CA 1
ATOM 3899 C C . LYS E 1 23 ? 52.475 -39.154 135.052 1.00 20.52 11 LYS E C 1
ATOM 3900 O O . LYS E 1 23 ? 52.791 -37.959 135.087 1.00 20.71 11 LYS E O 1
ATOM 3906 N N . ASN E 1 24 ? 53.367 -40.133 135.192 1.00 21.62 12 ASN E N 1
ATOM 3907 C CA . ASN E 1 24 ? 54.759 -39.811 135.444 1.00 22.43 12 ASN E CA 1
ATOM 3908 C C . ASN E 1 24 ? 55.343 -38.887 134.401 1.00 23.09 12 ASN E C 1
ATOM 3909 O O . ASN E 1 24 ? 55.270 -39.150 133.208 1.00 22.54 12 ASN E O 1
ATOM 3914 N N . GLY E 1 25 ? 55.918 -37.791 134.868 1.00 22.04 13 GLY E N 1
ATOM 3915 C CA . GLY E 1 25 ? 56.557 -36.833 134.002 1.00 22.66 13 GLY E CA 1
ATOM 3916 C C . GLY E 1 25 ? 55.658 -35.745 133.476 1.00 24.31 13 GLY E C 1
ATOM 3917 O O . GLY E 1 25 ? 56.122 -34.885 132.716 1.00 25.30 13 GLY E O 1
ATOM 3918 N N . ALA E 1 26 ? 54.374 -35.755 133.850 1.00 21.62 14 ALA E N 1
ATOM 3919 C CA . ALA E 1 26 ? 53.411 -34.842 133.216 1.00 22.55 14 ALA E CA 1
ATOM 3920 C C . ALA E 1 26 ? 53.253 -33.484 133.888 1.00 21.84 14 ALA E C 1
ATOM 3921 O O . ALA E 1 26 ? 52.442 -32.672 133.432 1.00 21.74 14 ALA E O 1
ATOM 3923 N N . ILE E 1 27 ? 53.963 -33.229 134.978 1.00 22.39 15 ILE E N 1
ATOM 3924 C CA . ILE E 1 27 ? 53.751 -31.968 135.693 1.00 21.95 15 ILE E CA 1
ATOM 3925 C C . ILE E 1 27 ? 53.969 -30.757 134.761 1.00 21.72 15 ILE E C 1
ATOM 3926 O O . ILE E 1 27 ? 53.149 -29.837 134.713 1.00 23.11 15 ILE E O 1
ATOM 3933 N N . PRO E 1 28 ? 55.092 -30.719 134.043 1.00 23.78 16 PRO E N 1
ATOM 3934 C CA . PRO E 1 28 ? 55.282 -29.529 133.203 1.00 22.55 16 PRO E CA 1
ATOM 3935 C C . PRO E 1 28 ? 54.174 -29.298 132.165 1.00 22.54 16 PRO E C 1
ATOM 3936 O O . PRO E 1 28 ? 53.696 -28.168 131.971 1.00 22.54 16 PRO E O 1
ATOM 3940 N N . ALA E 1 29 ? 53.767 -30.353 131.484 1.00 23.43 17 ALA E N 1
ATOM 3941 C CA . ALA E 1 29 ? 52.736 -30.205 130.480 1.00 22.27 17 ALA E CA 1
ATOM 3942 C C . ALA E 1 29 ? 51.418 -29.780 131.107 1.00 21.92 17 ALA E C 1
ATOM 3943 O O . ALA E 1 29 ? 50.681 -28.946 130.561 1.00 21.93 17 ALA E O 1
ATOM 3945 N N . TYR E 1 30 ? 51.131 -30.369 132.261 1.00 20.93 18 TYR E N 1
ATOM 3946 C CA . TYR E 1 30 ? 49.903 -30.079 132.993 1.00 21.13 18 TYR E CA 1
ATOM 3947 C C . TYR E 1 30 ? 49.878 -28.585 133.401 1.00 20.85 18 TYR E C 1
ATOM 3948 O O . TYR E 1 30 ? 48.902 -27.850 133.171 1.00 22.21 18 TYR E O 1
ATOM 3957 N N . LEU E 1 31 ? 50.960 -28.141 134.027 1.00 21.35 19 LEU E N 1
ATOM 3958 C CA . LEU E 1 31 ? 51.009 -26.756 134.494 1.00 21.81 19 LEU E CA 1
ATOM 3959 C C . LEU E 1 31 ? 50.956 -25.738 133.365 1.00 20.72 19 LEU E C 1
ATOM 3960 O O . LEU E 1 31 ? 50.393 -24.652 133.525 1.00 21.29 19 LEU E O 1
ATOM 3965 N N . LYS E 1 32 ? 51.546 -26.093 132.229 1.00 21.20 20 LYS E N 1
ATOM 3966 C CA . LYS E 1 32 ? 51.530 -25.198 131.054 1.00 20.01 20 LYS E CA 1
ATOM 3967 C C . LYS E 1 32 ? 50.097 -25.001 130.551 1.00 22.17 20 LYS E C 1
ATOM 3968 O O . LYS E 1 32 ? 49.660 -23.886 130.324 1.00 21.48 20 LYS E O 1
ATOM 3976 N N . VAL E 1 33 ? 49.357 -26.098 130.391 1.00 22.09 21 VAL E N 1
ATOM 3977 C CA . VAL E 1 33 ? 48.030 -25.975 129.792 1.00 22.83 21 VAL E CA 1
ATOM 3978 C C . VAL E 1 33 ? 47.026 -25.372 130.786 1.00 21.76 21 VAL E C 1
ATOM 3979 O O . VAL E 1 33 ? 46.163 -24.580 130.409 1.00 21.40 21 VAL E O 1
ATOM 3983 N N . VAL E 1 34 ? 47.189 -25.692 132.073 1.00 21.31 22 VAL E N 1
ATOM 3984 C CA . VAL E 1 34 ? 46.371 -25.038 133.093 1.00 20.77 22 VAL E CA 1
ATOM 3985 C C . VAL E 1 34 ? 46.615 -23.538 133.095 1.00 20.23 22 VAL E C 1
ATOM 3986 O O . VAL E 1 34 ? 45.660 -22.755 133.066 1.00 22.38 22 VAL E O 1
ATOM 3990 N N . GLU E 1 35 ? 47.872 -23.124 133.082 1.00 21.42 23 GLU E N 1
ATOM 3991 C CA . GLU E 1 35 ? 48.145 -21.674 133.025 1.00 21.71 23 GLU E CA 1
ATOM 3992 C C . GLU E 1 35 ? 47.565 -21.004 131.790 1.00 22.15 23 GLU E C 1
ATOM 3993 O O . GLU E 1 35 ? 46.955 -19.938 131.875 1.00 22.75 23 GLU E O 1
ATOM 3999 N N . ASP E 1 36 ? 47.785 -21.627 130.641 1.00 22.07 24 ASP E N 1
ATOM 4000 C 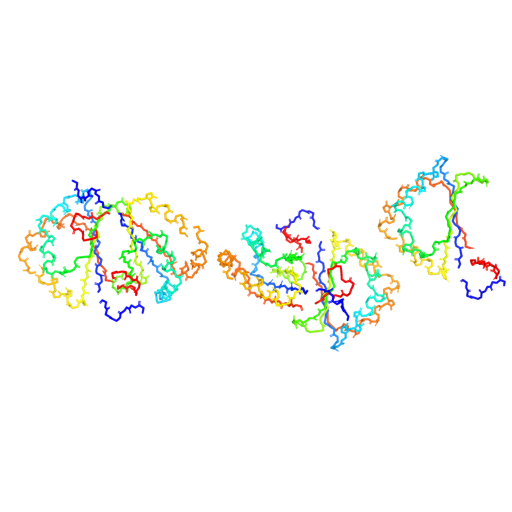CA . ASP E 1 36 ? 47.486 -20.970 129.362 1.00 21.51 24 ASP E CA 1
ATOM 4001 C C . ASP E 1 36 ? 46.008 -20.944 129.031 1.00 22.15 24 ASP E C 1
ATOM 4002 O O . ASP E 1 36 ? 45.539 -20.050 128.319 1.00 21.73 24 ASP E O 1
ATOM 4007 N N . GLU E 1 37 ? 45.280 -21.936 129.528 1.00 22.89 25 GLU E N 1
ATOM 4008 C CA . GLU E 1 37 ? 43.953 -22.216 129.006 1.00 25.36 25 GLU E CA 1
ATOM 4009 C C . GLU E 1 37 ? 42.888 -22.550 130.050 1.00 26.84 25 GLU E C 1
ATOM 4010 O O . GLU E 1 37 ? 41.706 -22.436 129.722 1.00 32.91 25 GLU E O 1
ATOM 4016 N N . GLY E 1 38 ? 43.271 -22.983 131.260 1.00 23.03 26 GLY E N 1
ATOM 4017 C CA . GLY E 1 38 ? 42.299 -23.415 132.253 1.00 22.06 26 GLY E CA 1
ATOM 4018 C C . GLY E 1 38 ? 42.089 -22.531 133.470 1.00 23.28 26 GLY E C 1
ATOM 4019 O O . GLY E 1 38 ? 40.962 -22.383 133.940 1.00 23.80 26 GLY E O 1
ATOM 4020 N N . ILE E 1 39 ? 43.164 -21.986 134.039 1.00 23.70 27 ILE E N 1
ATOM 4021 C CA . ILE E 1 39 ? 43.053 -21.425 135.392 1.00 23.02 27 ILE E CA 1
ATOM 4022 C C . ILE E 1 39 ? 42.154 -20.201 135.421 1.00 22.71 27 ILE E C 1
ATOM 4023 O O . ILE E 1 39 ? 41.386 -19.994 136.354 1.00 23.48 27 ILE E O 1
ATOM 4028 N N . GLU E 1 40 ? 42.196 -19.399 134.373 1.00 21.74 28 GLU E N 1
ATOM 4029 C CA . GLU E 1 40 ? 41.383 -18.198 134.393 1.00 21.63 28 GLU E CA 1
ATOM 4030 C C . GLU E 1 40 ? 39.891 -18.543 134.297 1.00 21.66 28 GLU E C 1
ATOM 4031 O O . GLU E 1 40 ? 39.063 -17.919 134.968 1.00 20.97 28 GLU E O 1
ATOM 4037 N N . ILE E 1 41 ? 39.545 -19.560 133.509 1.00 22.23 29 ILE E N 1
ATOM 4038 C CA . ILE E 1 41 ? 38.144 -20.035 133.461 1.00 22.01 29 ILE E CA 1
ATOM 4039 C C . ILE E 1 41 ? 37.729 -20.546 134.848 1.00 22.37 29 ILE E C 1
ATOM 4040 O O . ILE E 1 41 ? 36.688 -20.179 135.401 1.00 20.60 29 ILE E O 1
ATOM 4045 N N . GLN E 1 42 ? 38.582 -21.371 135.426 1.00 22.63 30 GLN E N 1
ATOM 4046 C CA . GLN E 1 42 ? 38.305 -21.930 136.736 1.00 21.48 30 GLN E CA 1
ATOM 4047 C C . GLN E 1 42 ? 38.084 -20.845 137.811 1.00 22.26 30 GLN E C 1
ATOM 4048 O O . GLN E 1 42 ? 37.106 -20.892 138.575 1.00 22.44 30 GLN E O 1
ATOM 4054 N N . LYS E 1 43 ? 38.987 -19.869 137.864 1.00 22.57 31 LYS E N 1
ATOM 4055 C CA . LYS E 1 43 ? 38.885 -18.760 138.805 1.00 22.18 31 LYS E CA 1
ATOM 4056 C C . LYS E 1 43 ? 37.619 -17.952 138.605 1.00 21.05 31 LYS E C 1
ATOM 4057 O O . LYS E 1 43 ? 37.004 -17.516 139.566 1.00 23.51 31 LYS E O 1
ATOM 4063 N N . SER E 1 44 ? 37.224 -17.753 137.358 1.00 21.39 32 SER E N 1
ATOM 4064 C CA . SER E 1 44 ? 36.007 -16.981 137.091 1.00 21.93 32 SER E CA 1
ATOM 4065 C C . SER E 1 44 ? 34.755 -17.579 137.720 1.00 21.32 32 SER E C 1
ATOM 4066 O O . SER E 1 44 ? 33.843 -16.843 138.117 1.00 24.99 32 SER E O 1
ATOM 4069 N N . HIS E 1 45 ? 34.686 -18.902 137.778 1.00 20.48 33 HIS E N 1
ATOM 4070 C CA . HIS E 1 45 ? 33.570 -19.583 138.420 1.00 19.05 33 HIS E CA 1
ATOM 4071 C C . HIS E 1 45 ? 33.767 -19.779 139.910 1.00 18.41 33 HIS E C 1
ATOM 4072 O O . HIS E 1 45 ? 32.854 -19.518 140.695 1.00 20.73 33 HIS E O 1
ATOM 4079 N N . LEU E 1 46 ? 34.937 -20.258 140.312 1.00 19.28 34 LEU E N 1
ATOM 4080 C CA . LEU E 1 46 ? 35.112 -20.681 141.703 1.00 19.23 34 LEU E CA 1
ATOM 4081 C C . LEU E 1 46 ? 35.419 -19.566 142.686 1.00 20.95 34 LEU E C 1
ATOM 4082 O O . LEU E 1 46 ? 35.118 -19.698 143.876 1.00 22.18 34 LEU E O 1
ATOM 4087 N N A GLY E 1 47 ? 36.068 -18.494 142.241 0.50 19.86 35 GLY E N 1
ATOM 4088 N N B GLY E 1 47 ? 35.999 -18.488 142.172 0.50 20.30 35 GLY E N 1
ATOM 4089 C CA A GLY E 1 47 ? 36.134 -17.264 143.043 0.50 20.08 35 GLY E CA 1
ATOM 4090 C CA B GLY E 1 47 ? 36.285 -17.308 142.960 0.50 20.51 35 GLY E CA 1
ATOM 4091 C C A GLY E 1 47 ? 37.371 -16.950 143.880 0.50 22.27 35 GLY E C 1
ATOM 4092 C C B GLY E 1 47 ? 37.693 -17.362 143.502 0.50 22.84 35 GLY E C 1
ATOM 4093 O O A GLY E 1 47 ? 37.846 -15.813 143.861 0.50 20.61 35 GLY E O 1
ATOM 4094 O O B GLY E 1 47 ? 38.652 -17.027 142.811 0.50 25.49 35 GLY E O 1
ATOM 4095 N N . GLU E 1 48 ? 37.827 -17.887 144.709 1.00 22.54 36 GLU E N 1
ATOM 4096 C CA . GLU E 1 48 ? 39.031 -17.651 145.509 1.00 22.21 36 GLU E CA 1
ATOM 4097 C C . GLU E 1 48 ? 40.043 -18.778 145.452 1.00 21.04 36 GLU E C 1
ATOM 4098 O O . GLU E 1 48 ? 40.057 -19.655 146.310 1.00 21.72 36 GLU E O 1
ATOM 4104 N N . LEU E 1 49 ? 40.912 -18.736 144.444 1.00 21.27 37 LEU E N 1
ATOM 4105 C CA . LEU E 1 49 ? 42.085 -19.626 144.426 1.00 20.69 37 LEU E CA 1
ATOM 4106 C C . LEU E 1 49 ? 43.006 -19.223 145.553 1.00 20.38 37 LEU E C 1
ATOM 4107 O O . LEU E 1 49 ? 43.344 -18.037 145.689 1.00 21.22 37 LEU E O 1
ATOM 4112 N N . VAL E 1 50 ? 43.414 -20.200 146.366 1.00 19.16 38 VAL E N 1
ATOM 4113 C CA . VAL E 1 50 ? 44.281 -19.932 147.513 1.00 20.64 38 VAL E CA 1
ATOM 4114 C C . VAL E 1 50 ? 45.737 -20.246 147.200 1.00 21.32 38 VAL E C 1
ATOM 4115 O O . VAL E 1 50 ? 46.632 -19.434 147.480 1.00 22.03 38 VAL E O 1
ATOM 4119 N N . GLY E 1 51 ? 45.970 -21.434 146.654 1.00 21.13 39 GLY E N 1
ATOM 4120 C CA . GLY E 1 51 ? 47.325 -21.874 146.340 1.00 21.97 39 GLY E CA 1
ATOM 4121 C C . GLY E 1 51 ? 47.280 -22.986 145.318 1.00 20.17 39 GLY E C 1
ATOM 4122 O O . GLY E 1 51 ? 46.270 -23.689 145.186 1.00 19.84 39 GLY E O 1
ATOM 4123 N N . TYR E 1 52 ? 48.386 -23.160 144.600 1.00 20.53 40 TYR E N 1
ATOM 4124 C CA . TYR E 1 52 ? 48.465 -24.135 143.526 1.00 20.47 40 TYR E CA 1
ATOM 4125 C C . TYR E 1 52 ? 49.919 -24.592 143.457 1.00 19.91 40 TYR E C 1
ATOM 4126 O O . TYR E 1 52 ? 50.798 -23.805 143.151 1.00 20.75 40 TYR E O 1
ATOM 4135 N N . PHE E 1 53 ? 50.131 -25.867 143.769 1.00 20.55 41 PHE E N 1
ATOM 4136 C CA . PHE E 1 53 ? 51.462 -26.381 144.083 1.00 19.35 41 PHE E CA 1
ATOM 4137 C C . PHE E 1 53 ? 51.762 -27.677 143.375 1.00 19.51 41 PHE E C 1
ATOM 4138 O O . PHE E 1 53 ? 50.845 -28.420 143.003 1.00 19.81 41 PHE E O 1
ATOM 4146 N N . PHE E 1 54 ? 53.035 -27.974 143.187 1.00 20.94 42 PHE E N 1
ATOM 4147 C CA . PHE E 1 54 ? 53.457 -29.221 142.579 1.00 20.31 42 PHE E CA 1
ATOM 4148 C C . PHE E 1 54 ? 54.612 -29.798 143.374 1.00 20.36 42 PHE E C 1
ATOM 4149 O O . PHE E 1 54 ? 55.275 -29.089 144.125 1.00 21.03 42 PHE E O 1
ATOM 4157 N N . SER E 1 55 ? 54.816 -31.089 143.219 1.00 21.40 43 SER E N 1
ATOM 4158 C CA . SER E 1 55 ? 55.797 -31.854 144.010 1.00 23.14 43 SER E CA 1
ATOM 4159 C C . SER E 1 55 ? 57.213 -31.382 143.988 1.00 22.28 43 SER E C 1
ATOM 4160 O O . SER E 1 55 ? 57.696 -30.918 142.962 1.00 24.43 43 SER E O 1
ATOM 4163 N N . GLU E 1 56 ? 57.906 -31.565 145.120 1.00 20.33 44 GLU E N 1
ATOM 4164 C CA . GLU E 1 56 ? 59.372 -31.475 145.157 1.00 20.11 44 GLU E CA 1
ATOM 4165 C C . GLU E 1 56 ? 59.984 -32.582 146.026 1.00 19.10 44 GLU E C 1
ATOM 4166 O O . GLU E 1 56 ? 60.865 -33.284 145.570 1.00 21.44 44 GLU E O 1
ATOM 4172 N N . ILE E 1 57 ? 59.516 -32.726 147.261 1.00 19.82 45 ILE E N 1
ATOM 4173 C CA . ILE E 1 57 ? 59.915 -33.846 148.110 1.00 19.89 45 ILE E CA 1
ATOM 4174 C C . ILE E 1 57 ? 58.655 -34.412 148.760 1.00 20.76 45 ILE E C 1
ATOM 4175 O O . ILE E 1 57 ? 57.900 -33.695 149.409 1.00 21.16 45 ILE E O 1
ATOM 4180 N N . GLY E 1 58 ? 58.436 -35.715 148.559 1.00 19.41 46 GLY E N 1
ATOM 4181 C CA . GLY E 1 58 ? 57.248 -36.404 149.044 1.00 20.49 46 GLY E CA 1
ATOM 4182 C C . GLY E 1 58 ? 56.682 -37.199 147.875 1.00 21.51 46 GLY E C 1
ATOM 4183 O O . GLY E 1 58 ? 57.427 -37.763 147.077 1.00 23.13 46 GLY E O 1
ATOM 4184 N N . PRO E 1 59 ? 55.356 -37.273 147.743 1.00 21.04 47 PRO E N 1
ATOM 4185 C CA . PRO E 1 59 ? 54.857 -37.921 146.527 1.00 21.20 47 PRO E CA 1
ATOM 4186 C C . PRO E 1 59 ? 55.317 -37.194 145.292 1.00 22.52 47 PRO E C 1
ATOM 4187 O O . PRO E 1 59 ? 55.311 -35.974 145.289 1.00 25.54 47 PRO E O 1
ATOM 4191 N N . ILE E 1 60 ? 55.783 -37.915 144.279 1.00 21.28 48 ILE E N 1
ATOM 4192 C CA . ILE E 1 60 ? 56.216 -37.323 143.016 1.00 21.08 48 ILE E CA 1
ATOM 4193 C C . ILE E 1 60 ? 55.031 -37.291 142.022 1.00 20.43 48 ILE E C 1
ATOM 4194 O O . ILE E 1 60 ? 54.072 -38.050 142.183 1.00 22.64 48 ILE E O 1
ATOM 4199 N N . ASN E 1 61 ? 55.089 -36.381 141.064 1.00 21.46 49 ASN E N 1
ATOM 4200 C CA . ASN E 1 61 ? 54.004 -36.229 140.087 1.00 21.38 49 ASN E CA 1
ATOM 4201 C C . ASN E 1 61 ? 52.706 -35.743 140.717 1.00 21.87 49 ASN E C 1
ATOM 4202 O O . ASN E 1 61 ? 51.617 -35.985 140.188 1.00 22.39 49 ASN E O 1
ATOM 4207 N N . GLU E 1 62 ? 52.809 -35.022 141.824 1.00 20.30 50 GLU E N 1
ATOM 4208 C CA . GLU E 1 62 ? 51.608 -34.568 142.520 1.00 22.00 50 GLU E CA 1
ATOM 4209 C C . GLU E 1 62 ? 51.308 -33.093 142.333 1.00 20.49 50 GLU E C 1
ATOM 4210 O O . GLU E 1 62 ? 52.177 -32.238 142.358 1.00 20.94 50 GLU E O 1
ATOM 4216 N N . ILE E 1 63 ? 50.010 -32.825 142.177 1.00 20.83 51 ILE E N 1
ATOM 4217 C CA . ILE E 1 63 ? 49.466 -31.471 142.187 1.00 20.94 51 ILE E CA 1
ATOM 4218 C C . ILE E 1 63 ? 48.585 -31.300 143.415 1.00 20.97 51 ILE E C 1
ATOM 4219 O O . ILE E 1 63 ? 47.774 -32.159 143.676 1.00 21.53 51 ILE E O 1
ATOM 4224 N N . VAL E 1 64 ? 48.711 -30.181 144.110 1.00 20.94 52 VAL E N 1
ATOM 4225 C CA . VAL E 1 64 ? 47.786 -29.832 145.207 1.00 20.14 52 VAL E CA 1
ATOM 4226 C C . VAL E 1 64 ? 47.288 -28.429 144.934 1.00 21.60 52 VAL E C 1
ATOM 4227 O O . VAL E 1 64 ? 48.096 -27.522 144.792 1.00 21.43 52 VAL E O 1
ATOM 4231 N N . HIS E 1 65 ? 45.972 -28.254 144.833 1.00 19.80 53 HIS E N 1
ATOM 4232 C CA . HIS E 1 65 ? 45.406 -26.909 144.721 1.00 22.39 53 HIS E CA 1
ATOM 4233 C C . HIS E 1 65 ? 44.304 -26.713 145.755 1.00 19.55 53 HIS E C 1
ATOM 4234 O O . HIS E 1 65 ? 43.598 -27.636 146.144 1.00 21.59 53 HIS E O 1
ATOM 4241 N N . ILE E 1 66 ? 44.218 -25.477 146.228 1.00 19.14 54 ILE E N 1
ATOM 4242 C CA . ILE E 1 66 ? 43.377 -25.121 147.335 1.00 19.73 54 ILE E CA 1
ATOM 4243 C C . ILE E 1 66 ? 42.463 -23.950 146.931 1.00 20.58 54 ILE E C 1
ATOM 4244 O O . ILE E 1 66 ? 42.936 -22.929 146.412 1.00 20.22 54 ILE E O 1
ATOM 4249 N N . TRP E 1 67 ? 41.169 -24.102 147.207 1.00 20.12 55 TRP E N 1
ATOM 4250 C CA . TRP E 1 67 ? 40.163 -23.081 146.922 1.00 19.78 55 TRP E CA 1
ATOM 4251 C C . TRP E 1 67 ? 39.365 -22.798 148.179 1.00 20.23 55 TRP E C 1
ATOM 4252 O O . TRP E 1 67 ? 39.149 -23.673 149.001 1.00 21.85 55 TRP E O 1
ATOM 4263 N N . ALA E 1 68 ? 38.948 -21.563 148.350 1.00 18.38 56 ALA E N 1
ATOM 4264 C CA . ALA E 1 68 ? 38.162 -21.157 149.511 1.00 17.71 56 ALA E CA 1
ATOM 4265 C C . ALA E 1 68 ? 36.746 -20.818 149.081 1.00 19.83 56 ALA E C 1
ATOM 4266 O O . ALA E 1 68 ? 36.537 -20.158 148.070 1.00 19.97 56 ALA E O 1
ATOM 4268 N N . PHE E 1 69 ? 35.780 -21.237 149.898 1.00 20.21 57 PHE E N 1
ATOM 4269 C CA . PHE E 1 69 ? 34.363 -20.979 149.652 1.00 18.84 57 PHE E CA 1
ATOM 4270 C C . PHE E 1 69 ? 33.667 -20.471 150.899 1.00 17.78 57 PHE E C 1
ATOM 4271 O O . PHE E 1 69 ? 34.028 -20.875 151.989 1.00 17.53 57 PHE E O 1
ATOM 4279 N N . SER E 1 70 ? 32.693 -19.568 150.748 1.00 17.65 58 SER E N 1
ATOM 4280 C CA . SER E 1 70 ? 31.946 -19.010 151.890 1.00 18.43 58 SER E CA 1
ATOM 4281 C C . SER E 1 70 ? 30.976 -20.010 152.526 1.00 18.65 58 SER E C 1
ATOM 4282 O O . SER E 1 70 ? 30.623 -19.893 153.703 1.00 20.52 58 SER E O 1
ATOM 4285 N N . SER E 1 71 ? 30.515 -20.972 151.729 1.00 18.54 59 SER E N 1
ATOM 4286 C CA . SER E 1 71 ? 29.676 -22.048 152.242 1.00 17.58 59 SER E CA 1
ATOM 4287 C C . SER E 1 71 ? 29.740 -23.155 151.225 1.00 18.41 59 SER E C 1
ATOM 4288 O O . SER E 1 71 ? 30.183 -22.945 150.080 1.00 18.07 59 SER E O 1
ATOM 4291 N N . LEU E 1 72 ? 29.336 -24.353 151.636 1.00 18.90 60 LEU E N 1
ATOM 4292 C CA . LEU E 1 72 ? 29.400 -25.483 150.745 1.00 17.14 60 LEU E CA 1
ATOM 4293 C C . LEU E 1 72 ? 28.276 -25.449 149.705 1.00 16.30 60 LEU E C 1
ATOM 4294 O O . LEU E 1 72 ? 28.439 -26.021 148.624 1.00 17.43 60 LEU E O 1
ATOM 4299 N N . ASP E 1 73 ? 27.155 -24.814 150.007 1.00 17.88 61 ASP E N 1
ATOM 4300 C CA . ASP E 1 73 ? 26.140 -24.605 148.975 1.00 19.28 61 ASP E CA 1
ATOM 4301 C C . ASP E 1 73 ? 26.676 -23.661 147.902 1.00 19.88 61 ASP E C 1
ATOM 4302 O O . ASP E 1 73 ? 26.436 -23.849 146.715 1.00 18.49 61 ASP E O 1
ATOM 4307 N N . ASP E 1 74 ? 27.413 -22.636 148.309 1.00 19.49 62 ASP E N 1
ATOM 4308 C CA . ASP E 1 74 ? 27.964 -21.711 147.333 1.00 18.29 62 ASP E CA 1
ATOM 4309 C C . ASP E 1 74 ? 29.009 -22.440 146.482 1.00 19.03 62 ASP E C 1
ATOM 4310 O O . ASP E 1 74 ? 29.039 -22.284 145.264 1.00 19.42 62 ASP E O 1
ATOM 4315 N N . ARG E 1 75 ? 29.837 -23.298 147.094 1.00 17.56 63 ARG E N 1
ATOM 4316 C CA . ARG E 1 75 ? 30.744 -24.158 146.341 1.00 18.66 63 ARG E CA 1
ATOM 4317 C C . ARG E 1 75 ? 29.966 -24.960 145.308 1.00 18.04 63 ARG E C 1
ATOM 4318 O O . ARG E 1 75 ? 30.380 -25.053 144.163 1.00 18.74 63 ARG E O 1
ATOM 4326 N N . ALA E 1 76 ? 28.861 -25.552 145.721 1.00 18.55 64 ALA E N 1
ATOM 4327 C CA . ALA E 1 76 ? 28.096 -26.442 144.827 1.00 18.36 64 ALA E CA 1
ATOM 4328 C C . ALA E 1 76 ? 27.572 -25.657 143.632 1.00 18.59 64 ALA E C 1
ATOM 4329 O O . ALA E 1 76 ? 27.688 -26.097 142.496 1.00 20.39 64 ALA E O 1
ATOM 4331 N N . GLU E 1 77 ? 27.037 -24.487 143.920 1.00 18.66 65 GLU E N 1
ATOM 4332 C CA . GLU E 1 77 ? 26.496 -23.619 142.870 1.00 18.13 65 GLU E CA 1
ATOM 4333 C C . GLU E 1 77 ? 27.587 -23.182 141.884 1.00 19.05 65 GLU E C 1
ATOM 4334 O O . GLU E 1 77 ? 27.381 -23.224 140.654 1.00 20.21 65 GLU E O 1
ATOM 4344 N N . ARG E 1 78 ? 28.738 -22.767 142.400 1.00 18.67 66 ARG E N 1
ATOM 4345 C CA . ARG E 1 78 ? 29.860 -22.358 141.555 1.00 18.11 66 ARG E CA 1
ATOM 4346 C C . ARG E 1 78 ? 30.399 -23.495 140.722 1.00 19.10 66 ARG E C 1
ATOM 4347 O O . ARG E 1 78 ? 30.691 -23.332 139.532 1.00 20.38 66 ARG E O 1
ATOM 4355 N N . ARG E 1 79 ? 30.553 -24.668 141.337 1.00 19.63 67 ARG E N 1
ATOM 4356 C CA . ARG E 1 79 ? 31.077 -25.802 140.603 1.00 20.53 67 ARG E CA 1
ATOM 4357 C C . ARG E 1 79 ? 30.096 -26.262 139.541 1.00 21.31 67 ARG E C 1
ATOM 4358 O O . ARG E 1 79 ? 30.531 -26.735 138.488 1.00 22.55 67 ARG E O 1
ATOM 4366 N N . ALA E 1 80 ? 28.801 -26.130 139.802 1.00 19.76 68 ALA E N 1
ATOM 4367 C CA . ALA E 1 80 ? 27.775 -26.489 138.781 1.00 18.44 68 ALA E CA 1
ATOM 4368 C C . ALA E 1 80 ? 27.959 -25.623 137.541 1.00 20.51 68 ALA E C 1
ATOM 4369 O O . ALA E 1 80 ? 27.855 -26.109 136.398 1.00 21.34 68 ALA E O 1
ATOM 4371 N N . ARG E 1 81 ? 28.210 -24.333 137.747 1.00 19.35 69 ARG E N 1
ATOM 4372 C CA . ARG E 1 81 ? 28.361 -23.414 136.610 1.00 18.33 69 ARG E CA 1
ATOM 4373 C C . ARG E 1 81 ? 29.689 -23.706 135.881 1.00 18.78 69 ARG E C 1
ATOM 4374 O O . ARG E 1 81 ? 29.742 -23.645 134.638 1.00 20.46 69 ARG E O 1
ATOM 4382 N N . LEU E 1 82 ? 30.750 -24.011 136.624 1.00 20.04 70 LEU E N 1
ATOM 4383 C CA . LEU E 1 82 ? 32.009 -24.388 136.009 1.00 20.92 70 LEU E CA 1
ATOM 4384 C C . LEU E 1 82 ? 31.810 -25.596 135.089 1.00 21.39 70 LEU E C 1
ATOM 4385 O O . LEU E 1 82 ? 32.228 -25.586 133.942 1.00 21.21 70 LEU E O 1
ATOM 4398 N N . ALA E 1 84 ? 29.178 -26.770 133.704 1.00 23.33 72 ALA E N 1
ATOM 4399 C CA . ALA E 1 84 ? 28.278 -26.548 132.571 1.00 22.72 72 ALA E CA 1
ATOM 4400 C C . ALA E 1 84 ? 28.849 -25.551 131.561 1.00 23.69 72 ALA E C 1
ATOM 4401 O O . ALA E 1 84 ? 28.246 -25.333 130.509 1.00 26.02 72 ALA E O 1
ATOM 4403 N N . ASP E 1 85 ? 29.974 -24.921 131.870 1.00 22.42 73 ASP E N 1
ATOM 4404 C CA . ASP E 1 85 ? 30.560 -23.925 130.970 1.00 23.26 73 ASP E CA 1
ATOM 4405 C C . ASP E 1 85 ? 31.251 -24.609 129.776 1.00 21.49 73 ASP E C 1
ATOM 4406 O O . ASP E 1 85 ? 32.201 -25.359 129.954 1.00 20.90 73 ASP E O 1
ATOM 4411 N N . PRO E 1 86 ? 30.790 -24.351 128.545 1.00 22.21 74 PRO E N 1
ATOM 4412 C CA . PRO E 1 86 ? 31.482 -24.987 127.410 1.00 23.87 74 PRO E CA 1
ATOM 4413 C C . PRO E 1 86 ? 32.989 -24.700 127.307 1.00 23.88 74 PRO E C 1
ATOM 4414 O O . PRO E 1 86 ? 33.726 -25.520 126.754 1.00 23.59 74 PRO E O 1
ATOM 4418 N N . ARG E 1 87 ? 33.448 -23.561 127.833 1.00 23.66 75 ARG E N 1
ATOM 4419 C CA . ARG E 1 87 ? 34.868 -23.229 127.795 1.00 24.26 75 ARG E CA 1
ATOM 4420 C C . ARG E 1 87 ? 35.655 -24.219 128.658 1.00 21.29 75 ARG E C 1
ATOM 4421 O O . ARG E 1 87 ? 36.757 -24.631 128.310 1.00 22.49 75 ARG E O 1
ATOM 4429 N N . TRP E 1 88 ? 35.090 -24.582 129.801 1.00 20.78 76 TRP E N 1
ATOM 4430 C CA . TRP E 1 88 ? 35.716 -25.578 130.674 1.00 20.10 76 TRP E CA 1
ATOM 4431 C C . TRP E 1 88 ? 35.630 -26.982 130.070 1.00 21.76 76 TRP E C 1
ATOM 4432 O O . TRP E 1 88 ? 36.614 -27.738 130.083 1.00 22.38 76 TRP E O 1
ATOM 4443 N N . LEU E 1 89 ? 34.457 -27.330 129.552 1.00 23.06 77 LEU E N 1
ATOM 4444 C CA . LEU E 1 89 ? 34.268 -28.633 128.914 1.00 24.24 77 LEU E CA 1
ATOM 4445 C C . LEU E 1 89 ? 35.251 -28.814 127.758 1.00 23.32 77 LEU E C 1
ATOM 4446 O O . LEU E 1 89 ? 35.790 -29.912 127.571 1.00 23.53 77 LEU E O 1
ATOM 4451 N N . SER E 1 90 ? 35.530 -27.732 127.037 1.00 22.49 78 SER E N 1
ATOM 4452 C CA . SER E 1 90 ? 36.515 -27.732 125.936 1.00 24.01 78 SER E CA 1
ATOM 4453 C C . SER E 1 90 ? 37.953 -27.898 126.445 1.00 23.88 78 SER E C 1
ATOM 4454 O O . SER E 1 90 ? 38.797 -28.477 125.770 1.00 23.20 78 SER E O 1
ATOM 4459 N N . PHE E 1 91 ? 38.220 -27.404 127.650 1.00 21.93 79 PHE E N 1
ATOM 4460 C CA . PHE E 1 91 ? 39.543 -27.474 128.249 1.00 21.89 79 PHE E CA 1
ATOM 4461 C C . PHE E 1 91 ? 39.839 -28.857 128.830 1.00 21.45 79 PHE E C 1
ATOM 4462 O O . PHE E 1 91 ? 40.976 -29.334 128.765 1.00 22.33 79 PHE E O 1
ATOM 4470 N N . LEU E 1 92 ? 38.836 -29.489 129.435 1.00 21.04 80 LEU E N 1
ATOM 4471 C CA . LEU E 1 92 ? 39.102 -30.692 130.236 1.00 21.46 80 LEU E CA 1
ATOM 4472 C C . LEU E 1 92 ? 39.861 -31.806 129.508 1.00 21.54 80 LEU E C 1
ATOM 4473 O O . LEU E 1 92 ? 40.684 -32.471 130.162 1.00 20.72 80 LEU E O 1
ATOM 4478 N N . PRO E 1 93 ? 39.591 -32.039 128.202 1.00 19.82 81 PRO E N 1
ATOM 4479 C CA . PRO E 1 93 ? 40.353 -33.106 127.530 1.00 20.92 81 PRO E CA 1
ATOM 4480 C C . PRO E 1 93 ? 41.872 -32.947 127.621 1.00 20.58 81 PRO E C 1
ATOM 4481 O O . PRO E 1 93 ? 42.605 -33.930 127.504 1.00 22.23 81 PRO E O 1
ATOM 4485 N N . LYS E 1 94 ? 42.331 -31.716 127.821 1.00 20.13 82 LYS E N 1
ATOM 4486 C CA . LYS E 1 94 ? 43.757 -31.422 127.831 1.00 21.00 82 LYS E CA 1
ATOM 4487 C C . LYS E 1 94 ? 44.437 -31.813 129.139 1.00 20.77 82 LYS E C 1
ATOM 4488 O O . LYS E 1 94 ? 45.675 -31.875 129.185 1.00 21.78 82 LYS E O 1
ATOM 4496 N N . ILE E 1 95 ? 43.661 -32.057 130.205 1.00 20.06 83 ILE E N 1
ATOM 4497 C CA . ILE E 1 95 ? 44.215 -32.575 131.463 1.00 20.64 83 ILE E CA 1
ATOM 4498 C C . ILE E 1 95 ? 43.646 -33.923 131.898 1.00 20.50 83 ILE E C 1
ATOM 4499 O O . ILE E 1 95 ? 44.234 -34.577 132.773 1.00 21.11 83 ILE E O 1
ATOM 4504 N N . ARG E 1 96 ? 42.539 -34.348 131.281 1.00 22.81 84 ARG E N 1
ATOM 4505 C CA . ARG E 1 96 ? 41.811 -35.530 131.749 1.00 22.49 84 ARG E CA 1
ATOM 4506 C C . ARG E 1 96 ? 42.641 -36.826 131.737 1.00 22.57 84 ARG E C 1
ATOM 4507 O O . ARG E 1 96 ? 42.419 -37.726 132.558 1.00 21.88 84 ARG E O 1
ATOM 4520 N N . ASP E 1 97 ? 43.580 -36.932 130.800 1.00 21.15 85 ASP E N 1
ATOM 4521 C CA . ASP E 1 97 ? 44.409 -38.120 130.716 1.00 22.32 85 ASP E CA 1
ATOM 4522 C C . ASP E 1 97 ? 45.781 -37.885 131.342 1.00 20.95 85 ASP E C 1
ATOM 4523 O O . ASP E 1 97 ? 46.599 -38.813 131.411 1.00 22.22 85 ASP E O 1
ATOM 4528 N N . LEU E 1 98 ? 46.050 -36.670 131.816 1.00 20.02 86 LEU E N 1
ATOM 4529 C CA . LEU E 1 98 ? 47.290 -36.400 132.546 1.00 21.31 86 LEU E CA 1
ATOM 4530 C C . LEU E 1 98 ? 47.122 -36.743 134.013 1.00 21.25 86 LEU E C 1
ATOM 4531 O O . LEU E 1 98 ? 48.098 -37.054 134.714 1.00 21.45 86 LEU E O 1
ATOM 4536 N N . ILE E 1 99 ? 45.893 -36.593 134.510 1.00 21.20 87 ILE E N 1
ATOM 4537 C CA . ILE E 1 99 ? 45.535 -36.975 135.887 1.00 20.07 87 ILE E CA 1
ATOM 4538 C C . ILE E 1 99 ? 45.230 -38.473 135.920 1.00 20.61 87 ILE E C 1
ATOM 4539 O O . ILE E 1 99 ? 44.377 -38.926 135.156 1.00 20.80 87 ILE E O 1
ATOM 4544 N N . GLU E 1 100 ? 45.913 -39.227 136.791 1.00 20.23 88 GLU E N 1
ATOM 4545 C CA . GLU E 1 100 ? 45.643 -40.657 137.007 1.00 20.38 88 GLU E CA 1
ATOM 4546 C C . GLU E 1 100 ? 44.635 -40.889 138.135 1.00 18.90 88 GLU E C 1
ATOM 4547 O O . GLU E 1 100 ? 43.635 -41.583 137.950 1.00 20.01 88 GLU E O 1
ATOM 4553 N N . VAL E 1 101 ? 44.937 -40.298 139.308 1.00 20.32 89 VAL E N 1
ATOM 4554 C CA . VAL E 1 101 ? 44.160 -40.497 140.533 1.00 20.18 89 VAL E CA 1
ATOM 4555 C C . VAL E 1 101 ? 43.958 -39.159 141.229 1.00 20.55 89 VAL E C 1
ATOM 4556 O O . VAL E 1 101 ? 44.819 -38.292 141.181 1.00 21.33 89 VAL E O 1
ATOM 4560 N N . ALA E 1 102 ? 42.808 -38.985 141.856 1.00 20.36 90 ALA E N 1
ATOM 4561 C CA . ALA E 1 102 ? 42.458 -37.691 142.415 1.00 20.81 90 ALA E CA 1
ATOM 4562 C C . ALA E 1 102 ? 41.612 -37.862 143.660 1.00 20.33 90 ALA E C 1
ATOM 4563 O O . ALA E 1 102 ? 40.878 -38.846 143.800 1.00 20.34 90 ALA E O 1
ATOM 4565 N N . GLU E 1 103 ? 41.724 -36.886 144.555 1.00 20.75 91 GLU E N 1
ATOM 4566 C CA . GLU E 1 103 ? 40.873 -36.828 145.735 1.00 21.54 91 GLU E CA 1
ATOM 4567 C C . GLU E 1 103 ? 40.677 -35.386 146.135 1.00 19.16 91 GLU E C 1
ATOM 4568 O O . GLU E 1 103 ? 41.493 -34.530 145.813 1.00 21.52 91 GLU E O 1
ATOM 4574 N N . ASN E 1 104 ? 39.587 -35.135 146.862 1.00 19.13 92 ASN E N 1
ATOM 4575 C CA . ASN E 1 104 ? 39.413 -33.831 147.477 1.00 19.38 92 ASN E CA 1
ATOM 4576 C C . ASN E 1 104 ? 38.923 -33.956 148.891 1.00 18.36 92 ASN E C 1
ATOM 4577 O O . ASN E 1 104 ? 38.381 -34.982 149.277 1.00 20.15 92 ASN E O 1
ATOM 4582 N N . LYS E 1 105 ? 39.171 -32.916 149.672 1.00 18.00 93 LYS E N 1
ATOM 4583 C CA . LYS E 1 105 ? 38.687 -32.855 151.040 1.00 17.46 93 LYS E CA 1
ATOM 4584 C C . LYS E 1 105 ? 38.323 -31.406 151.338 1.00 17.78 93 LYS E C 1
ATOM 4585 O O . LYS E 1 105 ? 38.836 -30.477 150.702 1.00 18.54 93 LYS E O 1
ATOM 4591 N N . ILE E 1 106 ? 37.407 -31.238 152.280 1.00 16.45 94 ILE E N 1
ATOM 4592 C CA . ILE E 1 106 ? 37.038 -29.928 152.814 1.00 17.75 94 ILE E CA 1
ATOM 4593 C C . ILE E 1 106 ? 37.564 -29.830 154.242 1.00 17.37 94 ILE E C 1
ATOM 4594 O O . ILE E 1 106 ? 37.329 -30.718 155.058 1.00 17.95 94 ILE E O 1
ATOM 4607 N N . LYS E 1 108 ? 38.343 -26.850 157.610 1.00 16.11 96 LYS E N 1
ATOM 4608 C CA . LYS E 1 108 ? 38.084 -25.530 158.170 1.00 16.25 96 LYS E CA 1
ATOM 4609 C C . LYS E 1 108 ? 39.355 -24.931 158.724 1.00 17.12 96 LYS E C 1
ATOM 4610 O O . LYS E 1 108 ? 40.267 -25.647 159.147 1.00 16.73 96 LYS E O 1
ATOM 4616 N N . PRO E 1 109 ? 39.403 -23.614 158.794 1.00 16.18 97 PRO E N 1
ATOM 4617 C CA . PRO E 1 109 ? 40.565 -22.971 159.382 1.00 16.40 97 PRO E CA 1
ATOM 4618 C C . PRO E 1 109 ? 40.546 -22.917 160.911 1.00 16.38 97 PRO E C 1
ATOM 4619 O O . PRO E 1 109 ? 39.521 -22.595 161.512 1.00 17.78 97 PRO E O 1
ATOM 4623 N N . ALA E 1 110 ? 41.699 -23.194 161.547 1.00 14.89 98 ALA E N 1
ATOM 4624 C CA . ALA E 1 110 ? 41.883 -22.897 162.960 1.00 16.02 98 ALA E CA 1
ATOM 4625 C C . ALA E 1 110 ? 41.765 -21.399 163.213 1.00 15.65 98 ALA E C 1
ATOM 4626 O O . ALA E 1 110 ? 41.965 -20.589 162.324 1.00 16.23 98 ALA E O 1
ATOM 4628 N N . ARG E 1 111 ? 41.501 -21.055 164.458 1.00 16.52 99 ARG E N 1
ATOM 4629 C CA . ARG E 1 111 ? 41.284 -19.661 164.826 1.00 17.98 99 ARG E CA 1
ATOM 4630 C C . ARG E 1 111 ? 42.516 -18.814 164.538 1.00 19.29 99 ARG E C 1
ATOM 4631 O O . ARG E 1 111 ? 42.396 -17.602 164.290 1.00 20.06 99 ARG E O 1
ATOM 4639 N N . PHE E 1 112 ? 43.682 -19.448 164.570 1.00 18.03 100 PHE E N 1
ATOM 4640 C CA . PHE E 1 112 ? 44.983 -18.782 164.370 1.00 17.54 100 PHE E CA 1
ATOM 4641 C C . PHE E 1 112 ? 45.564 -19.006 162.959 1.00 19.62 100 PHE E C 1
ATOM 4642 O O . PHE E 1 112 ? 46.726 -18.714 162.697 1.00 20.07 100 PHE E O 1
ATOM 4650 N N . SER E 1 113 ? 44.769 -19.558 162.047 1.00 16.45 101 SER E N 1
ATOM 4651 C CA . SER E 1 113 ? 45.158 -19.615 160.645 1.00 15.31 101 SER E CA 1
ATOM 4652 C C . SER E 1 113 ? 45.130 -18.235 159.975 1.00 17.95 101 SER E C 1
ATOM 4653 O O . SER E 1 113 ? 44.147 -17.511 160.128 1.00 19.70 101 SER E O 1
ATOM 4656 N N . PRO E 1 114 ? 46.222 -17.862 159.269 1.00 20.56 102 PRO E N 1
ATOM 4657 C CA . PRO E 1 114 ? 46.217 -16.580 158.547 1.00 20.43 102 PRO E CA 1
ATOM 4658 C C . PRO E 1 114 ? 45.214 -16.622 157.400 1.00 20.86 102 PRO E C 1
ATOM 4659 O O . PRO E 1 114 ? 44.726 -15.594 156.964 1.00 22.42 102 PRO E O 1
ATOM 4663 N N . LEU E 1 115 ? 44.936 -17.827 156.919 1.00 20.96 103 LEU E N 1
ATOM 4664 C CA . LEU E 1 115 ? 43.894 -18.075 155.927 1.00 22.03 103 LEU E CA 1
ATOM 4665 C C . LEU E 1 115 ? 42.649 -18.414 156.708 1.00 23.33 103 LEU E C 1
ATOM 4666 O O . LEU E 1 115 ? 42.559 -19.492 157.298 1.00 21.98 103 LEU E O 1
#

Solvent-accessible surface area: 27667 Å² total

Sequence (531 aa):
HHHHHHFYEIRTYRLKNGAIPAYLKVVEDEGIEIQKSHLGGELVGYFFSEIGPINEIVHIWAFSSLDDRAERRARLADPRWLSFLPKIRDLIEVAEENKIKPARFSPLIHHHHHHFYEIRTYRLKNGAIPAYLKVVEDEGIEIQKSHLGELVGYFFSSEIGPINEIVHIWAFSSLDDRAERRARLADPRWLSFLPKIRDLIEVAENKIKPARFSPLHHHHHHFYEIRTYRLKNGAIPAYLKVVEDEGIEIQKSHLGGEELVGYFFSEIGPINEIVHIWAFSSLDDRAERRARLADPRWLSFLPKIRDLIEVAENKIKPARFSPLHHHHHHFYEIRTYRLKNGAIPAYLKVVEDEGIEIQKSHLGGELVGYFFSEIGPINEIVHIWAFSSLDDRAERRARLADPRWLSFLPKIRDLIEVAENKIKPARFSPLHHHHHHFYEIRTYRLKNGAIPAYLKVVEDEGIEIQKSHLGGELVGYFFSEIGPINEIVHIWAFSSLDDRAERRARLADPRWLSFLPKIRDLIEVAENKIKPARFSPL

Foldseek 3Di:
DADPQFKKKKKKFAFDPPCPVQQVVLCVVQNVVLLCVLQPAWDDWDADDPDDHRMIITMGDDRDVVSNVVSVVVSCDVSNVVSCVSCVRGTDDMDMDMGDHHPDPD/DFADPQFKKKKKKFAFDPPCVVQQVVLCVPQNVVLLCVQQPAWDDWDADDPDDHRMIITMGDDRDVVSNVVSVVVCVDVSNVVSCVSCVNRTDDMDMDMGDGHPDPD/DADPQFKKKKKKFAFDPPCPVQQVVLCVPQNVVLLCVLQPAWDDWDADDPDDHRMIITMGDDRDVVSNVVSVVCCVDVSNVVSCVSCVNRTDDMDMDMGDDHPDPD/DADPQWKKKKKKFAFDPPCVVQVVVLCVPQNVVLLCVQQPAWDDWDADDPDDHRMIITMGDDRDVVSNVVSVVVNCDVSNVVSCVSCVRGTDDMDMDMTDHHPDPD/DADPQFKKKKKKFAFDPPCVVQQVVLCVPQNVVLLCVLQPAWDDWDADDPDDHRMIITMGDDRDVVSNVVSVVCSVDVSNVVSCVSCVRGTDDMDMDMGDHHPDPD

Radius of gyration: 41.4 Å; Cα contacts (8 Å, |Δi|>4): 961; chains: 5; bounding box: 66×75×130 Å